Protein AF-A0A5A7RG58-F1 (afdb_monomer_lite)

Organism: Striga asiatica (NCBI:txid4170)

Structure (mmCIF, N/CA/C/O backbone):
data_AF-A0A5A7RG58-F1
#
_entry.id   AF-A0A5A7RG58-F1
#
loop_
_atom_site.group_PDB
_atom_site.id
_atom_site.type_symbol
_atom_site.label_atom_id
_atom_site.label_alt_id
_atom_site.label_comp_id
_atom_site.label_asym_id
_atom_site.label_entity_id
_atom_site.label_seq_id
_atom_site.pdbx_PDB_ins_code
_atom_site.Cartn_x
_atom_site.Cartn_y
_atom_site.Cartn_z
_atom_site.occupancy
_atom_site.B_iso_or_equiv
_atom_site.auth_seq_id
_atom_site.auth_comp_id
_atom_site.auth_asym_id
_atom_site.auth_atom_id
_atom_site.pdbx_PDB_model_num
ATOM 1 N N . MET A 1 1 ? 1.324 -16.793 17.833 1.00 31.88 1 MET A N 1
ATOM 2 C CA . MET A 1 1 ? 1.902 -16.100 19.001 1.00 31.88 1 MET A CA 1
ATOM 3 C C . MET A 1 1 ? 3.428 -16.139 18.890 1.00 31.88 1 MET A C 1
ATOM 5 O O . MET A 1 1 ? 4.011 -17.170 19.200 1.00 31.88 1 MET A O 1
ATOM 9 N N . PHE A 1 2 ? 4.088 -15.061 18.445 1.00 34.44 2 PHE A N 1
ATOM 10 C CA . PHE A 1 2 ? 5.559 -15.001 18.439 1.00 34.44 2 PHE A CA 1
ATOM 11 C C . PHE A 1 2 ? 6.091 -14.540 19.798 1.00 34.44 2 PHE A C 1
ATOM 13 O O . PHE A 1 2 ? 5.665 -13.511 20.329 1.00 34.44 2 PHE A O 1
ATOM 20 N N . LYS A 1 3 ? 7.060 -15.286 20.333 1.00 29.23 3 LYS A N 1
ATOM 21 C CA . LYS A 1 3 ? 7.835 -14.925 21.523 1.00 29.23 3 LYS A CA 1
ATOM 22 C C . LYS A 1 3 ? 9.171 -14.351 21.047 1.00 29.23 3 LYS A C 1
ATOM 24 O O . LYS A 1 3 ? 9.942 -15.054 20.402 1.00 29.23 3 LYS A O 1
ATOM 29 N N . ILE A 1 4 ? 9.425 -13.068 21.297 1.00 36.00 4 ILE A N 1
ATOM 30 C CA . ILE A 1 4 ? 10.729 -12.448 21.001 1.00 36.00 4 ILE A CA 1
ATOM 31 C C . ILE A 1 4 ? 11.672 -12.726 22.184 1.00 36.00 4 ILE A C 1
ATOM 33 O O . ILE A 1 4 ? 11.198 -12.834 23.318 1.00 36.00 4 ILE A O 1
ATOM 37 N N . ARG A 1 5 ? 12.987 -12.830 21.913 1.00 34.09 5 ARG A N 1
ATOM 38 C CA . ARG A 1 5 ? 14.109 -13.179 22.822 1.00 34.09 5 ARG A CA 1
ATOM 39 C C . ARG A 1 5 ? 14.188 -12.422 24.169 1.00 34.09 5 ARG A C 1
ATOM 41 O O . ARG A 1 5 ? 15.041 -12.749 24.979 1.00 34.09 5 ARG A O 1
ATOM 48 N N . GLU A 1 6 ? 13.274 -11.500 24.469 1.00 33.31 6 GLU A N 1
ATOM 49 C CA . GLU A 1 6 ? 13.209 -10.770 25.745 1.00 33.31 6 GLU A CA 1
ATOM 50 C C . GLU A 1 6 ? 11.860 -10.890 26.493 1.00 33.31 6 GLU A C 1
ATOM 52 O O . GLU A 1 6 ? 11.537 -10.063 27.337 1.00 33.31 6 GLU A O 1
ATOM 57 N N . GLY A 1 7 ? 11.034 -11.905 26.211 1.00 31.41 7 GLY A N 1
ATOM 58 C CA . GLY A 1 7 ? 9.823 -12.167 27.012 1.00 31.41 7 GLY A CA 1
ATOM 59 C C . GLY A 1 7 ? 8.598 -11.312 26.661 1.00 31.41 7 GLY A C 1
ATOM 60 O O . GLY A 1 7 ? 7.627 -11.290 27.414 1.00 31.41 7 GLY A O 1
ATOM 61 N N . TYR A 1 8 ? 8.597 -10.657 25.499 1.00 41.84 8 TYR A N 1
ATOM 62 C CA . TYR A 1 8 ? 7.464 -9.863 25.014 1.00 41.84 8 TYR A CA 1
ATOM 63 C C . TYR A 1 8 ? 6.626 -10.641 23.997 1.00 41.84 8 TYR A C 1
ATOM 65 O O . TYR A 1 8 ? 7.161 -11.327 23.122 1.00 41.84 8 TYR A O 1
ATOM 73 N N . ILE A 1 9 ? 5.304 -10.509 24.118 1.00 37.47 9 ILE A N 1
ATOM 74 C CA . ILE A 1 9 ? 4.314 -11.151 23.252 1.00 37.47 9 ILE A CA 1
ATOM 75 C C . ILE A 1 9 ? 3.785 -10.098 22.278 1.00 37.47 9 ILE A C 1
ATOM 77 O O . ILE A 1 9 ? 3.252 -9.072 22.700 1.00 37.47 9 ILE A O 1
ATOM 81 N N . VAL A 1 10 ? 3.924 -10.363 20.979 1.00 42.25 10 VAL A N 1
ATOM 82 C CA . VAL A 1 10 ? 3.237 -9.602 19.928 1.00 42.25 10 VAL A CA 1
ATOM 83 C C . VAL A 1 10 ? 2.145 -10.490 19.352 1.00 42.25 10 VAL A C 1
ATOM 85 O O . VAL A 1 10 ? 2.417 -11.616 18.924 1.00 42.25 10 VAL A O 1
ATOM 88 N N . VAL A 1 11 ? 0.908 -9.997 19.363 1.00 42.50 11 VAL A N 1
ATOM 89 C CA . VAL A 1 11 ? -0.252 -10.724 18.831 1.00 42.50 11 VAL A CA 1
ATOM 90 C C . VAL A 1 11 ? -0.807 -9.957 17.642 1.00 42.50 11 VAL A C 1
ATOM 92 O O . VAL A 1 11 ? -1.135 -8.777 17.755 1.00 42.50 11 VAL A O 1
ATOM 95 N N . PHE A 1 12 ? -0.914 -10.641 16.507 1.00 47.03 12 PHE A N 1
ATOM 96 C CA . PHE A 1 12 ? -1.580 -10.137 15.312 1.00 47.03 12 PHE A CA 1
ATOM 97 C C . PHE A 1 12 ? -2.863 -10.932 15.087 1.00 47.03 12 PHE A C 1
ATOM 99 O O . PHE A 1 12 ? -2.866 -12.158 15.192 1.00 47.03 12 PHE A O 1
ATOM 106 N N . HIS A 1 13 ? -3.954 -10.240 14.765 1.00 44.84 13 HIS A N 1
ATOM 107 C CA . HIS A 1 13 ? -5.219 -10.892 14.433 1.00 44.84 13 HIS A CA 1
ATOM 108 C C . HIS A 1 13 ? -5.276 -11.193 12.933 1.00 44.84 13 HIS A C 1
ATOM 110 O O . HIS A 1 13 ? -5.139 -10.293 12.104 1.00 44.84 13 HIS A O 1
ATOM 116 N N . LYS A 1 14 ? -5.476 -12.467 12.575 1.00 38.41 14 LYS A N 1
ATOM 117 C CA . LYS A 1 14 ? -5.470 -12.930 11.181 1.00 38.41 14 LYS A CA 1
ATOM 118 C C . LYS A 1 14 ? -6.796 -12.561 10.481 1.00 38.41 14 LYS A C 1
ATOM 120 O O . LYS A 1 14 ? -7.851 -12.959 10.972 1.00 38.41 14 LYS A O 1
ATOM 125 N N . PRO A 1 15 ? -6.785 -11.830 9.351 1.00 39.78 15 PRO A N 1
ATOM 126 C CA . PRO A 1 15 ? -8.008 -11.471 8.623 1.00 39.78 15 PRO A CA 1
ATOM 127 C C . PRO A 1 15 ? -8.509 -12.595 7.690 1.00 39.78 15 PRO A C 1
ATOM 129 O O . PRO A 1 15 ? -7.729 -13.437 7.249 1.00 39.78 15 PRO A O 1
ATOM 132 N N . GLN A 1 16 ? -9.807 -12.568 7.344 1.00 36.53 16 GLN A N 1
ATOM 133 C CA . GLN A 1 16 ? -10.507 -13.590 6.537 1.00 36.53 16 GLN A CA 1
ATOM 134 C C . GLN A 1 16 ? -10.285 -13.522 5.005 1.00 36.53 16 GLN A C 1
ATOM 136 O O . GLN A 1 16 ? -10.716 -14.431 4.303 1.00 36.53 16 GLN A O 1
ATOM 141 N N . ARG A 1 17 ? -9.642 -12.480 4.452 1.00 39.03 17 ARG A N 1
ATOM 142 C CA . ARG A 1 17 ? -9.500 -12.290 2.987 1.00 39.03 17 ARG A CA 1
ATOM 143 C C . ARG A 1 17 ? -8.075 -12.518 2.466 1.00 39.03 17 ARG A C 1
ATOM 145 O O . ARG A 1 17 ? -7.095 -12.147 3.112 1.00 39.03 17 ARG A O 1
ATOM 152 N N . SER A 1 18 ? -7.984 -13.074 1.258 1.00 49.22 18 SER A N 1
ATOM 153 C CA . SER A 1 18 ? -6.766 -13.447 0.525 1.00 49.22 18 SER A CA 1
ATOM 154 C C . SER A 1 18 ? -6.217 -12.315 -0.361 1.00 49.22 18 SER A C 1
ATOM 156 O O . SER A 1 18 ? -6.052 -12.500 -1.555 1.00 49.22 18 SER A O 1
ATOM 158 N N . LEU A 1 19 ? -5.958 -11.130 0.198 1.00 55.22 19 LEU A N 1
ATOM 159 C CA . LEU A 1 19 ? -5.285 -10.032 -0.526 1.00 55.22 19 LEU A CA 1
ATOM 160 C C . LEU A 1 19 ? -3.817 -9.935 -0.090 1.00 55.22 19 LEU A C 1
ATOM 162 O O . LEU A 1 19 ? -3.526 -10.202 1.076 1.00 55.22 19 LEU A O 1
ATOM 166 N N . MET A 1 20 ? -2.894 -9.543 -0.974 1.00 67.88 20 MET A N 1
ATOM 167 C CA . MET A 1 20 ? -1.472 -9.404 -0.608 1.00 67.88 20 MET A CA 1
ATOM 168 C C . MET A 1 20 ? -1.198 -8.251 0.363 1.00 67.88 20 MET A C 1
ATOM 170 O O . MET A 1 20 ? -0.465 -8.420 1.334 1.00 67.88 20 MET A O 1
ATOM 174 N N . LEU A 1 21 ? -1.803 -7.082 0.139 1.00 69.12 21 LEU A N 1
ATOM 175 C CA . LEU A 1 21 ? -1.694 -5.931 1.039 1.00 69.12 21 LEU A CA 1
ATOM 176 C C . LEU A 1 21 ? -2.844 -5.935 2.046 1.00 69.12 21 LEU A C 1
ATOM 178 O O . LEU A 1 21 ? -4.013 -5.900 1.659 1.00 69.12 21 LEU A O 1
ATOM 182 N N . ARG A 1 22 ? -2.519 -5.949 3.342 1.00 68.19 22 ARG A N 1
ATOM 183 C CA . ARG A 1 22 ? -3.510 -6.077 4.420 1.00 68.19 22 ARG A CA 1
ATOM 184 C C . ARG A 1 22 ? -3.309 -5.028 5.493 1.00 68.19 22 ARG A C 1
ATOM 186 O O . ARG A 1 22 ? -2.187 -4.815 5.948 1.00 68.19 22 ARG A O 1
ATOM 193 N N . ASP A 1 23 ? -4.409 -4.447 5.951 1.00 75.44 23 ASP A N 1
ATOM 194 C CA . ASP A 1 23 ? -4.425 -3.723 7.217 1.00 75.44 23 ASP A CA 1
ATOM 195 C C . ASP A 1 23 ? -4.682 -4.719 8.345 1.00 75.44 23 ASP A C 1
ATOM 197 O O . ASP A 1 23 ? -5.683 -5.437 8.342 1.00 75.44 23 ASP A O 1
ATOM 201 N N . VAL A 1 24 ? -3.764 -4.771 9.302 1.00 72.56 24 VAL A N 1
ATOM 202 C CA . VAL A 1 24 ? -3.797 -5.701 10.429 1.00 72.56 24 VAL A CA 1
ATOM 203 C C . VAL A 1 24 ? -3.755 -4.902 11.721 1.00 72.56 24 VAL A C 1
ATOM 205 O O . VAL A 1 24 ? -3.121 -3.850 11.799 1.00 72.56 24 VAL A O 1
ATOM 208 N N . VAL A 1 25 ? -4.462 -5.389 12.737 1.00 77.31 25 VAL A N 1
ATOM 209 C CA . VAL A 1 25 ? -4.374 -4.847 14.092 1.00 77.31 25 VAL A CA 1
ATOM 210 C C . VAL A 1 25 ? -3.389 -5.696 14.885 1.00 77.31 25 VAL A C 1
ATOM 212 O O . VAL A 1 25 ? -3.551 -6.916 14.992 1.00 77.31 25 VAL A O 1
ATOM 215 N N . GLY A 1 26 ? -2.355 -5.037 15.396 1.00 74.81 26 GLY A N 1
ATOM 216 C CA . GLY A 1 26 ? -1.323 -5.623 16.235 1.00 74.81 26 GLY A CA 1
ATOM 217 C C . GLY A 1 26 ? -1.376 -5.062 17.650 1.00 74.81 26 GLY A C 1
ATOM 218 O O . GLY A 1 26 ? -1.683 -3.885 17.858 1.00 74.81 26 GLY A O 1
ATOM 219 N N . THR A 1 27 ? -1.031 -5.909 18.613 1.00 76.69 27 THR A N 1
ATOM 220 C CA . THR A 1 27 ? -0.864 -5.523 20.016 1.00 76.69 27 THR A CA 1
ATOM 221 C C . THR A 1 27 ? 0.569 -5.810 20.441 1.00 76.69 27 THR A C 1
ATOM 223 O O . THR A 1 27 ? 1.065 -6.921 20.239 1.00 76.69 27 THR A O 1
ATOM 226 N N . VAL A 1 28 ? 1.242 -4.818 21.029 1.00 76.94 28 VAL A N 1
ATOM 227 C CA . VAL A 1 28 ? 2.631 -4.936 21.497 1.00 76.94 28 VAL A CA 1
ATOM 228 C C . VAL A 1 28 ? 2.825 -4.247 22.844 1.00 76.94 28 VAL A C 1
ATOM 230 O O . VAL A 1 28 ? 2.291 -3.168 23.088 1.00 76.94 28 VAL A O 1
ATOM 233 N N . GLY A 1 29 ? 3.613 -4.859 23.728 1.00 76.19 29 GLY A N 1
ATOM 234 C CA . GLY A 1 29 ? 4.123 -4.184 24.921 1.00 76.19 29 GLY A CA 1
ATOM 235 C C . GLY A 1 29 ? 5.295 -3.275 24.552 1.00 76.19 29 GLY A C 1
ATOM 236 O O . GLY A 1 29 ? 6.249 -3.736 23.936 1.00 76.19 29 GLY A O 1
ATOM 237 N N . VAL A 1 30 ? 5.254 -2.001 24.922 1.00 78.06 30 VAL A N 1
ATOM 238 C CA . VAL A 1 30 ? 6.309 -1.002 24.700 1.00 78.06 30 VAL A CA 1
ATOM 239 C C . VAL A 1 30 ? 6.914 -0.632 26.048 1.00 78.06 30 VAL A C 1
ATOM 241 O O . VAL A 1 30 ? 6.197 -0.200 26.948 1.00 78.06 30 VAL A O 1
ATOM 244 N N . LEU A 1 31 ? 8.225 -0.809 26.196 1.00 76.25 31 LEU A N 1
ATOM 245 C CA . LEU A 1 31 ? 8.951 -0.403 27.400 1.00 76.25 31 LEU A CA 1
ATOM 246 C C . LEU A 1 31 ? 9.358 1.052 27.258 1.00 76.25 31 LEU A C 1
ATOM 248 O O . LEU A 1 31 ? 10.001 1.416 26.278 1.00 76.25 31 LEU A O 1
ATOM 252 N N . VAL A 1 32 ? 9.033 1.864 28.254 1.00 78.38 32 VAL A N 1
ATOM 253 C CA . VAL A 1 32 ? 9.456 3.261 28.301 1.00 78.38 32 VAL A CA 1
ATOM 254 C C . VAL A 1 32 ? 10.208 3.505 29.610 1.00 78.38 32 VAL A C 1
ATOM 256 O O . VAL A 1 32 ? 9.653 3.269 30.689 1.00 78.38 32 VAL A O 1
ATOM 259 N N . PRO A 1 33 ? 11.471 3.964 29.561 1.00 80.12 33 PRO A N 1
ATOM 260 C CA . PRO A 1 33 ? 12.210 4.365 30.752 1.00 80.12 33 PRO A CA 1
ATOM 261 C C . PRO A 1 33 ? 11.526 5.525 31.482 1.00 80.12 33 PRO A C 1
ATOM 263 O O . PRO A 1 33 ? 11.137 6.519 30.871 1.00 80.12 33 PRO A O 1
ATOM 266 N N . VAL A 1 34 ? 11.467 5.465 32.816 1.00 75.12 34 VAL A N 1
ATOM 267 C CA . VAL A 1 34 ? 10.853 6.531 33.642 1.00 75.12 34 VAL A CA 1
ATOM 268 C C . VAL A 1 34 ? 11.546 7.889 33.437 1.00 75.12 34 VAL A C 1
ATOM 270 O O . VAL A 1 34 ? 10.912 8.937 33.520 1.00 75.12 34 VAL A O 1
ATOM 273 N N . LYS A 1 35 ? 12.843 7.877 33.098 1.00 75.94 35 LYS A N 1
ATOM 274 C CA . LYS A 1 35 ? 13.637 9.080 32.788 1.00 75.94 35 LYS A CA 1
ATOM 275 C C . LYS A 1 35 ? 13.117 9.853 31.569 1.00 75.94 35 LYS A C 1
ATOM 277 O O . LYS A 1 35 ? 13.265 11.072 31.532 1.00 75.94 35 LYS A O 1
ATOM 282 N N . ASP A 1 36 ? 12.526 9.164 30.595 1.00 70.62 36 ASP A N 1
ATOM 283 C CA . ASP A 1 36 ? 12.044 9.782 29.354 1.00 70.62 36 ASP A CA 1
ATOM 284 C C . ASP A 1 36 ? 10.697 10.478 29.569 1.00 70.62 36 ASP A C 1
ATOM 286 O O . ASP A 1 36 ? 10.404 11.479 28.913 1.00 70.62 36 ASP A O 1
ATOM 290 N N . LEU A 1 37 ? 9.913 9.973 30.529 1.00 68.50 37 LEU A N 1
ATOM 291 C CA . LEU A 1 37 ? 8.617 10.515 30.933 1.00 68.50 37 LEU A CA 1
ATOM 292 C C . LEU A 1 37 ? 8.747 11.789 31.778 1.00 68.50 37 LEU A C 1
ATOM 294 O O . LEU A 1 37 ? 7.855 12.630 31.734 1.00 68.50 37 LEU A O 1
ATOM 298 N N . SER A 1 38 ? 9.841 11.954 32.533 1.00 62.00 38 SER A N 1
ATOM 299 C CA . SER A 1 38 ? 10.031 13.107 33.428 1.00 62.00 38 SER A CA 1
ATOM 300 C C . SER A 1 38 ? 10.727 14.309 32.783 1.00 62.00 38 SER A C 1
ATOM 302 O O . SER A 1 38 ? 10.618 15.418 33.299 1.00 62.00 38 SER A O 1
ATOM 304 N N . LYS A 1 39 ? 11.452 14.117 31.672 1.00 56.00 39 LYS A N 1
ATOM 305 C CA . LYS A 1 39 ? 12.340 15.144 31.097 1.00 56.00 39 LYS A CA 1
ATOM 306 C C . LYS A 1 39 ? 11.764 15.954 29.931 1.00 56.00 39 LYS A C 1
ATOM 308 O O . LYS A 1 39 ? 12.366 16.955 29.555 1.00 56.00 39 LYS A O 1
ATOM 313 N N . ASN A 1 40 ? 10.638 15.557 29.337 1.00 53.31 40 ASN A N 1
ATOM 314 C CA . ASN A 1 40 ? 10.197 16.111 28.052 1.00 53.31 40 ASN A CA 1
ATOM 315 C C . ASN A 1 40 ? 8.909 16.945 28.146 1.00 53.31 40 ASN A C 1
ATOM 317 O O . ASN A 1 40 ? 7.905 16.480 28.666 1.00 53.31 40 ASN A O 1
ATOM 321 N N . ARG A 1 41 ? 8.888 18.124 27.498 1.00 53.75 41 ARG A N 1
ATOM 322 C CA . ARG A 1 41 ? 7.663 18.912 27.204 1.00 53.75 41 ARG A CA 1
ATOM 323 C C . ARG A 1 41 ? 6.719 18.235 26.182 1.00 53.75 41 ARG A C 1
ATOM 325 O O . ARG A 1 41 ? 5.749 18.846 25.746 1.00 53.75 41 ARG A O 1
ATOM 332 N N . ARG A 1 42 ? 7.018 17.007 25.737 1.00 58.47 42 ARG A N 1
ATOM 333 C CA . ARG A 1 42 ? 6.216 16.251 24.754 1.00 58.47 42 ARG A CA 1
ATOM 334 C C . ARG A 1 42 ? 5.122 15.455 25.462 1.00 58.47 42 ARG A C 1
ATOM 336 O O . ARG A 1 42 ? 5.311 15.009 26.588 1.00 58.47 42 ARG A O 1
ATOM 343 N N . SER A 1 43 ? 3.997 15.232 24.784 1.00 72.19 43 SER A N 1
ATOM 344 C CA . SER A 1 43 ? 2.932 14.381 25.318 1.00 72.19 43 SER A CA 1
ATOM 345 C C . SER A 1 43 ? 3.427 12.942 25.518 1.00 72.19 43 SER A C 1
ATOM 347 O O . SER A 1 43 ? 4.194 12.411 24.711 1.00 72.19 43 SER A O 1
ATOM 349 N N . VAL A 1 44 ? 2.955 12.286 26.581 1.00 70.19 44 VAL A N 1
ATOM 350 C CA . VAL A 1 44 ? 3.293 10.888 26.916 1.00 70.19 44 VAL A CA 1
ATOM 351 C C . VAL A 1 44 ? 3.020 9.944 25.735 1.00 70.19 44 VAL A C 1
ATOM 353 O O . VAL A 1 44 ? 3.818 9.055 25.446 1.00 70.19 44 VAL A O 1
ATOM 356 N N . ALA A 1 45 ? 1.946 10.196 24.980 1.00 71.56 45 ALA A N 1
ATOM 357 C CA . ALA A 1 45 ? 1.602 9.442 23.777 1.00 71.56 45 ALA A CA 1
ATOM 358 C C . ALA A 1 45 ? 2.663 9.545 22.665 1.00 71.56 45 ALA A C 1
ATOM 360 O O . ALA A 1 45 ? 2.940 8.550 22.000 1.00 71.56 45 ALA A O 1
ATOM 361 N N . SER A 1 46 ? 3.294 10.712 22.479 1.00 76.00 46 SER A N 1
ATOM 362 C CA . SER A 1 46 ? 4.364 10.892 21.489 1.00 76.00 46 SER A CA 1
ATOM 363 C C . SER A 1 46 ? 5.610 10.085 21.855 1.00 76.00 46 SER A C 1
ATOM 365 O O . SER A 1 46 ? 6.207 9.465 20.983 1.00 76.00 46 SER A O 1
ATOM 367 N N . ILE A 1 47 ? 5.965 10.029 23.142 1.00 74.00 47 ILE A N 1
ATOM 368 C CA . ILE A 1 47 ? 7.112 9.248 23.632 1.00 74.00 47 ILE A CA 1
ATOM 369 C C . ILE A 1 47 ? 6.868 7.752 23.410 1.00 74.00 47 ILE A C 1
ATOM 371 O O . ILE A 1 47 ? 7.734 7.054 22.882 1.00 74.00 47 ILE A O 1
ATOM 375 N N . ILE A 1 48 ? 5.670 7.272 23.754 1.00 74.75 48 ILE A N 1
ATOM 376 C CA . ILE A 1 48 ? 5.270 5.875 23.544 1.00 74.75 48 ILE A CA 1
ATOM 377 C C . ILE A 1 48 ? 5.258 5.533 22.050 1.00 74.75 48 ILE A C 1
ATOM 379 O O . ILE A 1 48 ? 5.739 4.469 21.672 1.00 74.75 48 ILE A O 1
ATOM 383 N N . ALA A 1 49 ? 4.769 6.433 21.192 1.00 76.75 49 ALA A N 1
ATOM 384 C CA . ALA A 1 49 ? 4.777 6.240 19.744 1.00 76.75 49 ALA A CA 1
ATOM 385 C C . ALA A 1 49 ? 6.202 6.156 19.173 1.00 76.75 49 ALA A C 1
ATOM 387 O O . ALA A 1 49 ? 6.467 5.295 18.339 1.00 76.75 49 ALA A O 1
ATOM 388 N N . THR A 1 50 ? 7.141 6.983 19.642 1.00 78.94 50 THR A N 1
ATOM 389 C CA . THR A 1 50 ? 8.546 6.899 19.212 1.00 78.94 50 THR A CA 1
ATOM 390 C C . THR A 1 50 ? 9.172 5.568 19.620 1.00 78.94 50 THR A C 1
ATOM 392 O O . THR A 1 50 ? 9.757 4.890 18.782 1.00 78.94 50 THR A O 1
ATOM 395 N N . HIS A 1 51 ? 9.000 5.148 20.879 1.00 76.25 51 HIS A N 1
ATOM 396 C CA . HIS A 1 51 ? 9.498 3.851 21.356 1.00 76.25 51 HIS A CA 1
ATOM 397 C C . HIS A 1 51 ? 8.844 2.671 20.620 1.00 76.25 51 HIS A C 1
ATOM 399 O O . HIS A 1 51 ? 9.520 1.698 20.291 1.00 76.25 51 HIS A O 1
ATOM 405 N N . LEU A 1 52 ? 7.553 2.774 20.284 1.00 76.19 52 LEU A N 1
ATOM 406 C CA . LEU A 1 52 ? 6.852 1.809 19.435 1.00 76.19 52 LEU A CA 1
ATOM 407 C C . LEU A 1 52 ? 7.490 1.717 18.043 1.00 76.19 52 LEU A C 1
ATOM 409 O O . LEU A 1 52 ? 7.789 0.616 17.591 1.00 76.19 52 LEU A O 1
ATOM 413 N N . LEU A 1 53 ? 7.695 2.847 17.362 1.00 75.69 53 LEU A N 1
ATOM 414 C CA . LEU A 1 53 ? 8.247 2.875 16.004 1.00 75.69 53 LEU A CA 1
ATOM 415 C C . LEU A 1 53 ? 9.684 2.350 15.962 1.00 75.69 53 LEU A C 1
ATOM 417 O O . LEU A 1 53 ? 9.998 1.543 15.093 1.00 75.69 53 LEU A O 1
ATOM 421 N N . THR A 1 54 ? 10.522 2.728 16.930 1.00 75.94 54 THR A N 1
ATOM 422 C CA . THR A 1 54 ? 11.884 2.187 17.077 1.00 75.94 54 THR A CA 1
ATOM 423 C C . THR A 1 54 ? 11.872 0.677 17.304 1.00 75.94 54 THR A C 1
ATOM 425 O O . THR A 1 54 ? 12.744 -0.036 16.822 1.00 75.94 54 THR A O 1
ATOM 428 N N . ARG A 1 55 ? 10.873 0.157 18.024 1.00 66.12 55 ARG A N 1
ATOM 429 C CA . ARG A 1 55 ? 10.738 -1.286 18.240 1.00 66.12 55 ARG A CA 1
ATOM 430 C C . ARG A 1 55 ? 10.250 -2.008 16.987 1.00 66.12 55 ARG A C 1
ATOM 432 O O . ARG A 1 55 ? 10.733 -3.089 16.671 1.00 66.12 55 ARG A O 1
ATOM 439 N N . LEU A 1 56 ? 9.296 -1.419 16.270 1.00 69.62 56 LEU A N 1
ATOM 440 C CA . LEU A 1 56 ? 8.747 -1.992 15.044 1.00 69.62 56 LEU A CA 1
ATOM 441 C C . LEU A 1 56 ? 9.730 -1.927 13.871 1.00 69.62 56 LEU A C 1
ATOM 443 O O . LEU A 1 56 ? 9.684 -2.814 13.028 1.00 69.62 56 LEU A O 1
ATOM 447 N N . SER A 1 57 ? 10.649 -0.958 13.829 1.00 65.88 57 SER A N 1
ATOM 448 C CA . SER A 1 57 ? 11.690 -0.899 12.792 1.00 65.88 57 SER A CA 1
ATOM 449 C C . SER A 1 57 ? 12.669 -2.076 12.859 1.00 65.88 57 SER A C 1
ATOM 451 O O . SER A 1 57 ? 13.245 -2.456 11.844 1.00 65.88 57 SER A O 1
ATOM 453 N N . GLN A 1 58 ? 12.809 -2.704 14.030 1.00 66.69 58 GLN A N 1
ATOM 454 C CA . GLN A 1 58 ? 13.584 -3.935 14.207 1.00 66.69 58 GLN A CA 1
ATOM 455 C C . GLN A 1 58 ? 12.819 -5.190 13.745 1.00 66.69 58 GLN A C 1
ATOM 457 O O . GLN A 1 58 ? 13.404 -6.265 13.624 1.00 66.69 58 GLN A O 1
ATOM 462 N N . ILE A 1 59 ? 11.511 -5.084 13.479 1.00 63.28 59 ILE A N 1
ATOM 463 C CA . ILE A 1 59 ? 10.645 -6.205 13.098 1.00 63.28 59 ILE A CA 1
ATOM 464 C C . ILE A 1 59 ? 10.326 -6.113 11.602 1.00 63.28 59 ILE A C 1
ATOM 466 O O . ILE A 1 59 ? 9.372 -5.458 11.189 1.00 63.28 59 ILE A O 1
ATOM 470 N N . LYS A 1 60 ? 11.097 -6.835 10.781 1.00 64.88 60 LYS A N 1
ATOM 471 C CA . LYS A 1 60 ? 10.871 -6.914 9.325 1.00 64.88 60 LYS A CA 1
ATOM 472 C C . LYS A 1 60 ? 9.652 -7.776 8.954 1.00 64.88 60 LYS A C 1
ATOM 474 O O . LYS A 1 60 ? 8.910 -7.445 8.030 1.00 64.88 60 LYS A O 1
ATOM 479 N N . VAL A 1 61 ? 9.435 -8.886 9.668 1.00 67.88 61 VAL A N 1
ATOM 480 C CA . VAL A 1 61 ? 8.420 -9.910 9.347 1.00 67.88 61 VAL A CA 1
ATOM 481 C C . VAL A 1 61 ? 7.626 -10.317 10.591 1.00 67.88 61 VAL A C 1
ATOM 483 O O . VAL A 1 61 ? 8.181 -10.472 11.680 1.00 67.88 61 VAL A O 1
ATOM 486 N N . CYS A 1 62 ? 6.323 -10.532 10.406 1.00 69.50 62 CYS A N 1
ATOM 487 C CA . CYS A 1 62 ? 5.363 -11.011 11.400 1.00 69.50 62 CYS A CA 1
ATOM 488 C C . CYS A 1 62 ? 4.527 -12.194 10.860 1.00 69.50 62 CYS A C 1
ATOM 490 O O . CYS A 1 62 ? 4.644 -12.554 9.692 1.00 69.50 62 CYS A O 1
ATOM 492 N N . GLU A 1 63 ? 3.626 -12.773 11.671 1.00 66.25 63 GLU A N 1
ATOM 493 C CA . GLU A 1 63 ? 2.714 -13.866 11.233 1.00 66.25 63 GLU A CA 1
ATOM 494 C C . GLU A 1 63 ? 1.830 -13.478 10.046 1.00 66.25 63 GLU A C 1
ATOM 496 O O . GLU A 1 63 ? 1.313 -14.336 9.333 1.00 66.25 63 GLU A O 1
ATOM 501 N N . CYS A 1 64 ? 1.621 -12.176 9.860 1.00 67.25 64 CYS A N 1
ATOM 502 C CA . CYS A 1 64 ? 0.795 -11.618 8.801 1.00 67.25 64 CYS A CA 1
ATOM 503 C C . CYS A 1 64 ? 1.610 -11.135 7.589 1.00 67.25 64 CYS A C 1
ATOM 505 O O . CYS A 1 64 ? 1.035 -10.518 6.699 1.00 67.25 64 CYS A O 1
ATOM 507 N N . GLY A 1 65 ? 2.915 -11.429 7.531 1.00 73.50 65 GLY A N 1
ATOM 508 C CA . GLY A 1 65 ? 3.808 -11.077 6.425 1.00 73.50 65 GLY A CA 1
ATOM 509 C C . GLY A 1 65 ? 4.815 -9.981 6.776 1.00 73.50 65 GLY A C 1
ATOM 510 O O . GLY A 1 65 ? 5.163 -9.777 7.939 1.00 73.50 65 GLY A O 1
ATOM 511 N N . TYR A 1 66 ? 5.305 -9.275 5.763 1.00 71.81 66 TYR A N 1
ATOM 512 C CA . TYR A 1 66 ? 6.211 -8.139 5.918 1.00 71.81 66 TYR A CA 1
ATOM 513 C C . TYR A 1 66 ? 5.481 -6.949 6.530 1.00 71.81 66 TYR A C 1
ATOM 515 O O . TYR A 1 66 ? 4.410 -6.571 6.055 1.00 71.81 66 TYR A O 1
ATOM 523 N N . LEU A 1 67 ? 6.062 -6.341 7.561 1.00 69.44 67 LEU A N 1
ATOM 524 C CA . LEU A 1 67 ? 5.532 -5.110 8.139 1.00 69.44 67 LEU A CA 1
ATOM 525 C C . LEU A 1 67 ? 5.990 -3.925 7.280 1.00 69.44 67 LEU A C 1
ATOM 527 O O . LEU A 1 67 ? 7.186 -3.688 7.157 1.00 69.44 67 LEU A O 1
ATOM 531 N N . LEU A 1 68 ? 5.050 -3.190 6.681 1.00 72.56 68 LEU A N 1
ATOM 532 C CA . LEU A 1 68 ? 5.375 -2.039 5.832 1.00 72.56 68 LEU A CA 1
ATOM 533 C C . LEU A 1 68 ? 5.382 -0.734 6.627 1.00 72.56 68 LEU A C 1
ATOM 535 O O . LEU A 1 68 ? 6.338 0.033 6.571 1.00 72.56 68 LEU A O 1
ATOM 539 N N . SER A 1 69 ? 4.293 -0.460 7.347 1.00 69.31 69 SER A N 1
ATOM 540 C CA . SER A 1 69 ? 4.137 0.790 8.092 1.00 69.31 69 SER A CA 1
ATOM 541 C C . SER A 1 69 ? 3.069 0.693 9.176 1.00 69.31 69 SER A C 1
ATOM 543 O O . SER A 1 69 ? 2.120 -0.088 9.081 1.00 69.31 69 SER A O 1
ATOM 545 N N . VAL A 1 70 ? 3.200 1.522 10.212 1.00 71.44 70 VAL A N 1
ATOM 546 C CA . VAL A 1 70 ? 2.121 1.774 11.176 1.00 71.44 70 VAL A CA 1
ATOM 547 C C . VAL A 1 70 ? 1.215 2.847 10.593 1.00 71.44 70 VAL A C 1
ATOM 549 O O . VAL A 1 70 ? 1.670 3.948 10.302 1.00 71.44 70 VAL A O 1
ATOM 552 N N . THR A 1 71 ? -0.066 2.535 10.421 1.00 74.12 71 THR A N 1
ATOM 553 C CA . THR A 1 71 ? -1.039 3.460 9.827 1.00 74.12 71 THR A CA 1
ATOM 554 C C . THR A 1 71 ? -1.774 4.262 10.887 1.00 74.12 71 THR A C 1
ATOM 556 O O . THR A 1 71 ? -2.082 5.432 10.673 1.00 74.12 71 THR A O 1
ATOM 559 N N . LYS A 1 72 ? -2.072 3.652 12.041 1.00 77.00 72 LYS A N 1
ATOM 560 C CA . LYS A 1 72 ? -2.809 4.324 13.113 1.00 77.00 72 LYS A CA 1
ATOM 561 C C . LYS A 1 72 ? -2.505 3.733 14.484 1.00 77.00 72 LYS A C 1
ATOM 563 O O . LYS A 1 72 ? -2.518 2.520 14.652 1.00 77.00 72 LYS A O 1
ATOM 568 N N . LEU A 1 73 ? -2.334 4.595 15.481 1.00 78.75 73 LEU A N 1
ATOM 569 C CA . LEU A 1 73 ? -2.351 4.201 16.889 1.00 78.75 73 LEU A CA 1
ATOM 570 C C . LEU A 1 73 ? -3.807 4.106 17.365 1.00 78.75 73 LEU A C 1
ATOM 572 O O . LEU A 1 73 ? -4.574 5.047 17.156 1.00 78.75 73 LEU A O 1
ATOM 576 N N . LEU A 1 74 ? -4.207 2.975 17.948 1.00 82.12 74 LEU A N 1
ATOM 577 C CA . LEU A 1 74 ? -5.592 2.742 18.368 1.00 82.12 74 LEU A CA 1
ATOM 578 C C . LEU A 1 74 ? -5.766 3.004 19.858 1.00 82.12 74 LEU A C 1
ATOM 580 O O . LEU A 1 74 ? -6.590 3.832 20.235 1.00 82.12 74 LEU A O 1
ATOM 584 N N . ASN A 1 75 ? -4.984 2.318 20.690 1.00 81.12 75 ASN A N 1
ATOM 585 C CA . ASN A 1 75 ? -5.122 2.400 22.136 1.00 81.12 75 ASN A CA 1
ATOM 586 C C . ASN A 1 75 ? -3.766 2.280 22.837 1.00 81.12 75 ASN A C 1
ATOM 588 O O . ASN A 1 75 ? -2.877 1.561 22.382 1.00 81.12 75 ASN A O 1
ATOM 592 N N . ILE A 1 76 ? -3.626 2.970 23.966 1.00 84.00 76 ILE A N 1
ATOM 593 C CA . ILE A 1 76 ? -2.466 2.899 24.852 1.00 84.00 76 ILE A CA 1
ATOM 594 C C . ILE A 1 76 ? -2.993 2.609 26.258 1.00 84.00 76 ILE A C 1
ATOM 596 O O . ILE A 1 76 ? -3.769 3.383 26.816 1.00 84.00 76 ILE A O 1
ATOM 600 N N . SER A 1 77 ? -2.567 1.495 26.846 1.00 81.12 77 SER A N 1
ATOM 601 C CA . SER A 1 77 ? -2.904 1.154 28.235 1.00 81.12 77 SER A CA 1
ATOM 602 C C . SER A 1 77 ? -2.323 2.160 29.242 1.00 81.12 77 SER A C 1
ATOM 604 O O . SER A 1 77 ? -1.411 2.920 28.929 1.00 81.12 77 SER A O 1
ATOM 606 N N . ARG A 1 78 ? -2.791 2.129 30.496 1.00 75.38 78 ARG A N 1
ATOM 607 C CA . ARG A 1 78 ? -2.317 3.037 31.564 1.00 75.38 78 ARG A CA 1
ATOM 608 C C . ARG A 1 78 ? -0.855 2.825 32.001 1.00 75.38 78 ARG A C 1
ATOM 610 O O . ARG A 1 78 ? -0.364 3.599 32.812 1.00 75.38 78 ARG A O 1
ATOM 617 N N . GLY A 1 79 ? -0.160 1.833 31.441 1.00 71.44 79 GLY A N 1
ATOM 618 C CA . GLY A 1 79 ? 1.205 1.478 31.817 1.00 71.44 79 GLY A CA 1
ATOM 619 C C . GLY A 1 79 ? 1.236 0.625 33.085 1.00 71.44 79 GLY A C 1
ATOM 620 O O . GLY A 1 79 ? 0.631 0.970 34.096 1.00 71.44 79 GLY A O 1
ATOM 621 N N . GLN A 1 80 ? 1.924 -0.511 33.036 1.00 73.38 80 GLN A N 1
ATOM 622 C CA . GLN A 1 80 ? 2.156 -1.372 34.194 1.00 73.38 80 GLN A CA 1
ATOM 623 C C . GLN A 1 80 ? 3.613 -1.239 34.634 1.00 73.38 80 GLN A C 1
ATOM 625 O O . GLN A 1 80 ? 4.538 -1.355 33.825 1.00 73.38 80 GLN A O 1
ATOM 630 N N . ILE A 1 81 ? 3.817 -0.971 35.923 1.00 70.56 81 ILE A N 1
ATOM 631 C CA . ILE A 1 81 ? 5.148 -0.880 36.521 1.00 70.56 81 ILE A CA 1
ATOM 632 C C . ILE A 1 81 ? 5.574 -2.298 36.890 1.00 70.56 81 ILE A C 1
ATOM 634 O O . ILE A 1 81 ? 4.929 -2.950 37.709 1.00 70.56 81 ILE A O 1
ATOM 638 N N . SER A 1 82 ? 6.660 -2.781 36.289 1.00 60.00 82 SER A N 1
ATOM 639 C CA . SER A 1 82 ? 7.253 -4.055 36.700 1.00 60.00 82 SER A CA 1
ATOM 640 C C . SER A 1 82 ? 8.116 -3.819 37.941 1.00 60.00 82 SER A C 1
ATOM 642 O O . SER A 1 82 ? 9.041 -3.001 37.903 1.00 60.00 82 SER A O 1
ATOM 644 N N . PHE A 1 83 ? 7.796 -4.504 39.045 1.00 45.84 83 PHE A N 1
ATOM 645 C CA . PHE A 1 83 ? 8.487 -4.374 40.334 1.00 45.84 83 PHE A CA 1
ATOM 646 C C . PHE A 1 83 ? 10.012 -4.509 40.165 1.00 45.84 83 PHE A C 1
ATOM 648 O O . PHE A 1 83 ? 10.497 -5.491 39.612 1.00 45.84 83 PHE A O 1
ATOM 655 N N . GLY A 1 84 ? 10.766 -3.501 40.622 1.00 57.91 84 GLY A N 1
ATOM 656 C CA . GLY A 1 84 ? 12.237 -3.478 40.580 1.00 57.91 84 GLY A CA 1
ATOM 657 C C . GLY A 1 84 ? 12.872 -2.910 39.300 1.00 57.91 84 GLY A C 1
ATOM 658 O O . GLY A 1 84 ? 14.080 -2.685 39.276 1.00 57.91 84 GLY A O 1
ATOM 659 N N . SER A 1 85 ? 12.093 -2.610 38.256 1.00 59.84 85 SER A N 1
ATOM 660 C CA . SER A 1 85 ? 12.608 -2.039 37.001 1.00 59.84 85 SER A CA 1
ATOM 661 C C . SER A 1 85 ? 12.354 -0.525 36.901 1.00 59.84 85 SER A C 1
ATOM 663 O O . SER A 1 85 ? 11.289 -0.031 37.260 1.00 59.84 85 SER A O 1
ATOM 665 N N . LYS A 1 86 ? 13.318 0.248 36.373 1.00 73.12 86 LYS A N 1
ATOM 666 C CA . LYS A 1 86 ? 13.166 1.697 36.080 1.00 73.12 86 LYS A CA 1
ATOM 667 C C . LYS A 1 86 ? 12.369 1.959 34.785 1.00 73.12 86 LYS A C 1
ATOM 669 O O . LYS A 1 86 ? 12.594 2.968 34.108 1.00 73.12 86 LYS A O 1
ATOM 674 N N . GLN A 1 87 ? 11.496 1.033 34.400 1.00 75.50 87 GLN A N 1
ATOM 675 C CA . GLN A 1 87 ? 10.797 1.009 33.118 1.00 75.50 87 GLN A CA 1
ATOM 676 C C . GLN A 1 87 ? 9.304 0.744 33.336 1.00 75.50 87 GLN A C 1
ATOM 678 O O . GLN A 1 87 ? 8.913 0.005 34.238 1.00 75.50 87 GLN A O 1
ATOM 683 N N . ILE A 1 88 ? 8.471 1.362 32.503 1.00 76.25 88 ILE A N 1
ATOM 684 C CA . ILE A 1 88 ? 7.018 1.176 32.492 1.00 76.25 88 ILE A CA 1
ATOM 685 C C . ILE A 1 88 ? 6.645 0.456 31.199 1.00 76.25 88 ILE A C 1
ATOM 687 O O . ILE A 1 88 ? 7.113 0.838 30.126 1.00 76.25 88 ILE A O 1
ATOM 691 N N . ILE A 1 89 ? 5.806 -0.577 31.293 1.00 78.75 89 ILE A N 1
ATOM 692 C CA . ILE A 1 89 ? 5.323 -1.332 30.134 1.00 78.75 89 ILE A CA 1
ATOM 693 C C . ILE A 1 89 ? 3.954 -0.802 29.729 1.00 78.75 89 ILE A C 1
ATOM 695 O O . ILE A 1 89 ? 2.977 -0.959 30.457 1.00 78.75 89 ILE A O 1
ATOM 699 N N . PHE A 1 90 ? 3.864 -0.225 28.538 1.00 79.81 90 PHE A N 1
ATOM 700 C CA . PHE A 1 90 ? 2.607 0.167 27.918 1.00 79.81 90 PHE A CA 1
ATOM 701 C C . PHE A 1 90 ? 2.188 -0.897 26.911 1.00 79.81 90 PHE A C 1
ATOM 703 O O . PHE A 1 90 ? 2.855 -1.100 25.905 1.00 79.81 90 PHE A O 1
ATOM 710 N N . THR A 1 91 ? 1.065 -1.567 27.143 1.00 78.12 91 THR A N 1
ATOM 711 C CA . THR A 1 91 ? 0.400 -2.326 26.075 1.00 78.12 91 THR A CA 1
ATOM 712 C C . THR A 1 91 ? -0.208 -1.336 25.089 1.00 78.12 91 THR A C 1
ATOM 714 O O . THR A 1 91 ? -0.979 -0.463 25.499 1.00 78.12 91 THR A O 1
ATOM 717 N N . VAL A 1 92 ? 0.171 -1.450 23.820 1.00 80.88 92 VAL A N 1
ATOM 718 C CA . VAL A 1 92 ? -0.235 -0.556 22.739 1.00 80.88 92 VAL A CA 1
ATOM 719 C C . VAL A 1 92 ? -0.895 -1.364 21.632 1.00 80.88 92 VAL A C 1
ATOM 721 O O . VAL A 1 92 ? -0.324 -2.333 21.130 1.00 80.88 92 VAL A O 1
ATOM 724 N N . GLU A 1 93 ? -2.087 -0.935 21.238 1.00 79.75 93 GLU A N 1
ATOM 725 C CA . GLU A 1 93 ? -2.800 -1.445 20.073 1.00 79.75 93 GLU A CA 1
ATOM 726 C C . GLU A 1 93 ? -2.643 -0.474 18.912 1.00 79.75 93 GLU A C 1
ATOM 728 O O . GLU A 1 93 ? -2.836 0.739 19.048 1.00 79.75 93 GLU A O 1
ATOM 733 N N . PHE A 1 94 ? -2.306 -1.009 17.748 1.00 78.56 94 PHE A N 1
ATOM 734 C CA . PHE A 1 94 ? -2.065 -0.219 16.554 1.00 78.56 94 PHE A CA 1
ATOM 735 C C . PHE A 1 94 ? -2.540 -0.960 15.309 1.00 78.56 94 PHE A C 1
ATOM 737 O O . PHE A 1 94 ? -2.605 -2.187 15.262 1.00 78.56 94 PHE A O 1
ATOM 744 N N . ARG A 1 95 ? -2.878 -0.191 14.280 1.00 77.19 95 ARG A N 1
ATOM 745 C CA . ARG A 1 95 ? -3.131 -0.682 12.933 1.00 77.19 95 ARG A CA 1
ATOM 746 C C . ARG A 1 95 ? -1.866 -0.499 12.106 1.00 77.19 95 ARG A C 1
ATOM 748 O O . ARG A 1 95 ? -1.254 0.571 12.128 1.00 77.19 95 ARG A O 1
ATOM 755 N N . CYS A 1 96 ? -1.486 -1.531 11.373 1.00 69.56 96 CYS A N 1
ATOM 756 C CA . CYS A 1 96 ? -0.352 -1.509 10.465 1.00 69.56 96 CYS A CA 1
ATOM 757 C C . CYS A 1 96 ? -0.719 -2.090 9.102 1.00 69.56 96 CYS A C 1
ATOM 759 O O . CYS A 1 96 ? -1.634 -2.905 8.979 1.00 69.56 96 CYS A O 1
ATOM 761 N N . ARG A 1 97 ? 0.013 -1.653 8.077 1.00 75.69 97 ARG A N 1
ATOM 762 C CA . ARG A 1 97 ? -0.030 -2.233 6.740 1.00 75.69 97 ARG A CA 1
ATOM 763 C C . ARG A 1 97 ? 0.996 -3.355 6.667 1.00 75.69 97 ARG A C 1
ATOM 765 O O . ARG A 1 97 ? 2.161 -3.165 7.019 1.00 75.69 97 ARG A O 1
ATOM 772 N N . THR A 1 98 ? 0.561 -4.510 6.190 1.00 72.25 98 THR A N 1
ATOM 773 C CA . THR A 1 98 ? 1.399 -5.691 5.980 1.00 72.25 98 THR A CA 1
ATOM 774 C C . THR A 1 98 ? 1.324 -6.150 4.532 1.00 72.25 98 THR A C 1
ATOM 776 O O . THR A 1 98 ? 0.324 -5.913 3.848 1.00 72.25 98 THR A O 1
ATOM 779 N N . PHE A 1 99 ? 2.394 -6.785 4.066 1.00 74.06 99 PHE A N 1
ATOM 780 C CA . PHE A 1 99 ? 2.483 -7.403 2.751 1.00 74.06 99 PHE A CA 1
ATOM 781 C C . PHE A 1 99 ? 2.742 -8.902 2.907 1.00 74.06 99 PHE A C 1
ATOM 783 O O . PHE A 1 99 ? 3.766 -9.312 3.455 1.00 74.06 99 PHE A O 1
ATOM 790 N N . LEU A 1 100 ? 1.814 -9.722 2.426 1.00 79.31 100 LEU A N 1
ATOM 791 C CA . LEU A 1 100 ? 1.904 -11.173 2.471 1.00 79.31 100 LEU A CA 1
ATOM 792 C C . LEU A 1 100 ? 1.902 -11.722 1.040 1.00 79.31 100 LEU A C 1
ATOM 794 O O . LEU A 1 100 ? 0.856 -11.647 0.395 1.00 79.31 100 LEU A O 1
ATOM 798 N N . PRO A 1 101 ? 3.012 -12.295 0.543 1.00 71.19 101 PRO A N 1
ATOM 799 C CA . PRO A 1 101 ? 2.996 -12.969 -0.748 1.00 71.19 101 PRO A CA 1
ATOM 800 C C . PRO A 1 101 ? 2.092 -14.206 -0.672 1.00 71.19 101 PRO A C 1
ATOM 802 O O . PRO A 1 101 ? 2.208 -15.013 0.255 1.00 71.19 101 PRO A O 1
ATOM 805 N N . VAL A 1 102 ? 1.180 -14.346 -1.636 1.00 77.06 102 VAL A N 1
ATOM 806 C CA . VAL A 1 102 ? 0.224 -15.460 -1.728 1.00 77.06 102 VAL A CA 1
ATOM 807 C C . VAL A 1 102 ? 0.459 -16.207 -3.037 1.00 77.06 102 VAL A C 1
ATOM 809 O O . VAL A 1 102 ? 0.727 -15.596 -4.066 1.00 77.06 102 VAL A O 1
ATOM 812 N N . GLN A 1 103 ? 0.383 -17.537 -2.990 1.00 83.69 103 GLN A N 1
ATOM 813 C CA . GLN A 1 103 ? 0.491 -18.382 -4.177 1.00 83.69 103 GLN A CA 1
ATOM 814 C C . GLN A 1 103 ? -0.608 -18.052 -5.200 1.00 83.69 103 GLN A C 1
ATOM 816 O O . GLN A 1 103 ? -1.764 -17.872 -4.827 1.00 83.69 103 GLN A O 1
ATOM 821 N N . GLY A 1 104 ? -0.240 -18.021 -6.481 1.00 76.94 104 GLY A N 1
ATOM 822 C CA . GLY A 1 104 ? -1.134 -17.742 -7.609 1.00 76.94 104 GLY A CA 1
ATOM 823 C C . GLY A 1 104 ? -1.268 -16.260 -7.958 1.00 76.94 104 GLY A C 1
ATOM 824 O O . GLY A 1 104 ? -1.839 -15.926 -8.990 1.00 76.94 104 GLY A O 1
ATOM 825 N N . GLU A 1 105 ? -0.726 -15.362 -7.140 1.00 77.81 105 GLU A N 1
ATOM 826 C CA . GLU A 1 105 ? -0.761 -13.935 -7.433 1.00 77.81 105 GLU A CA 1
ATOM 827 C C . GLU A 1 105 ? 0.277 -13.527 -8.486 1.00 77.81 105 GLU A C 1
ATOM 829 O O . GLU A 1 105 ? 1.380 -14.077 -8.537 1.00 77.81 105 GLU A O 1
ATOM 834 N N . ILE A 1 106 ? -0.048 -12.504 -9.277 1.00 79.56 106 ILE A N 1
ATOM 835 C CA . ILE A 1 106 ? 0.834 -11.946 -10.307 1.00 79.56 106 ILE A CA 1
ATOM 836 C C . ILE A 1 106 ? 1.536 -10.700 -9.757 1.00 79.56 106 ILE A C 1
ATOM 838 O O . ILE A 1 106 ? 0.905 -9.798 -9.207 1.00 79.56 106 ILE A O 1
ATOM 842 N N . MET A 1 107 ? 2.855 -10.642 -9.915 1.00 75.62 107 MET A N 1
ATOM 843 C CA . MET A 1 107 ? 3.723 -9.581 -9.416 1.00 75.62 107 MET A CA 1
ATOM 844 C C . MET A 1 107 ? 4.734 -9.146 -10.475 1.00 75.62 107 MET A C 1
ATOM 846 O O . MET A 1 107 ? 5.064 -9.894 -11.391 1.00 75.62 107 MET A O 1
ATOM 850 N N . ASN A 1 108 ? 5.276 -7.940 -10.315 1.00 80.81 108 ASN A N 1
ATOM 851 C CA . ASN A 1 108 ? 6.405 -7.464 -11.109 1.00 80.81 108 ASN A CA 1
ATOM 852 C C . ASN A 1 108 ? 7.658 -7.464 -10.237 1.00 80.81 108 ASN A C 1
ATOM 854 O O . ASN A 1 108 ? 7.609 -7.020 -9.088 1.00 80.81 108 ASN A O 1
ATOM 858 N N . GLY A 1 109 ? 8.777 -7.941 -10.768 1.00 71.38 109 GLY A N 1
ATOM 859 C CA . GLY A 1 109 ? 10.052 -7.936 -10.063 1.00 71.38 109 GLY A CA 1
ATOM 860 C C . GLY A 1 109 ? 11.204 -7.581 -10.979 1.00 71.38 109 GLY A C 1
ATOM 861 O O . GLY A 1 109 ? 11.179 -7.889 -12.165 1.00 71.38 109 GLY A O 1
ATOM 862 N N . VAL A 1 110 ? 12.213 -6.928 -10.420 1.00 75.50 110 VAL A N 1
ATOM 863 C CA . VAL A 1 110 ? 13.412 -6.528 -11.156 1.00 75.50 110 VAL A CA 1
ATOM 864 C C . VAL A 1 110 ? 14.465 -7.611 -11.008 1.00 75.50 110 VAL A C 1
ATOM 866 O O . VAL A 1 110 ? 14.756 -8.057 -9.893 1.00 75.50 110 VAL A O 1
ATOM 869 N N . VAL A 1 111 ? 15.050 -8.029 -12.125 1.00 77.62 111 VAL A N 1
ATOM 870 C CA . VAL A 1 111 ? 16.177 -8.959 -12.126 1.00 77.62 111 VAL A CA 1
ATOM 871 C C . VAL A 1 111 ? 17.395 -8.276 -11.524 1.00 77.62 111 VAL A C 1
ATOM 873 O O . VAL A 1 111 ? 17.878 -7.281 -12.054 1.00 77.62 111 VAL A O 1
ATOM 876 N N . HIS A 1 112 ? 17.941 -8.826 -10.443 1.00 76.06 112 HIS A N 1
ATOM 877 C CA . HIS A 1 112 ? 19.154 -8.275 -9.827 1.00 76.06 112 HIS A CA 1
ATOM 878 C C . HIS A 1 112 ? 20.337 -9.248 -9.842 1.00 76.06 112 HIS A C 1
ATOM 880 O O . HIS A 1 112 ? 21.459 -8.860 -9.520 1.00 76.06 112 HIS A O 1
ATOM 886 N N . ARG A 1 113 ? 20.108 -10.527 -10.163 1.00 78.19 113 ARG A N 1
ATOM 887 C CA . ARG A 1 113 ? 21.175 -11.523 -10.302 1.00 78.19 113 ARG A CA 1
ATOM 888 C C . ARG A 1 113 ? 20.744 -12.639 -11.240 1.00 78.19 113 ARG A C 1
ATOM 890 O O . ARG A 1 113 ? 19.640 -13.162 -11.121 1.00 78.19 113 ARG A O 1
ATOM 897 N N . ILE A 1 114 ? 21.653 -13.048 -12.117 1.00 84.19 114 ILE A N 1
ATOM 898 C CA . ILE A 1 114 ? 21.430 -14.121 -13.088 1.00 84.19 114 ILE A CA 1
ATOM 899 C C . ILE A 1 114 ? 22.358 -15.286 -12.775 1.00 84.19 114 ILE A C 1
ATOM 901 O O . ILE A 1 114 ? 23.521 -15.101 -12.418 1.00 84.19 114 ILE A O 1
ATOM 905 N N . MET A 1 115 ? 21.822 -16.498 -12.879 1.00 81.88 115 MET A N 1
ATOM 906 C CA . MET A 1 115 ? 22.560 -17.746 -12.754 1.00 81.88 115 MET A CA 1
ATOM 907 C C . MET A 1 115 ? 22.272 -18.651 -13.950 1.00 81.88 115 MET A C 1
ATOM 909 O O . MET A 1 115 ? 21.246 -18.528 -14.616 1.00 81.88 115 MET A O 1
ATOM 913 N N . ARG A 1 116 ? 23.144 -19.640 -14.165 1.00 82.81 116 ARG A N 1
ATOM 914 C CA . ARG A 1 116 ? 22.972 -20.652 -15.219 1.00 82.81 116 ARG A CA 1
ATOM 915 C C . ARG A 1 116 ? 21.624 -21.385 -15.138 1.00 82.81 116 ARG A C 1
ATOM 917 O O . ARG A 1 116 ? 21.065 -21.750 -16.162 1.00 82.81 116 ARG A O 1
ATOM 924 N N . HIS A 1 117 ? 21.101 -21.605 -13.930 1.00 81.62 117 HIS A N 1
ATOM 925 C CA . HIS A 1 117 ? 19.899 -22.420 -13.692 1.00 81.62 117 HIS A CA 1
ATOM 926 C C . HIS A 1 117 ? 18.656 -21.618 -13.270 1.00 81.62 117 HIS A C 1
ATOM 928 O O . HIS A 1 117 ? 17.632 -22.211 -12.909 1.00 81.62 117 HIS A O 1
ATOM 934 N N . GLY A 1 118 ? 18.727 -20.288 -13.306 1.00 87.12 118 GLY A N 1
ATOM 935 C CA . GLY A 1 118 ? 17.615 -19.429 -12.920 1.00 87.12 118 GLY A CA 1
ATOM 936 C C . GLY A 1 118 ? 18.018 -17.977 -12.703 1.00 87.12 118 GLY A C 1
ATOM 937 O O . GLY A 1 118 ? 19.152 -17.570 -12.955 1.00 87.12 118 GLY A O 1
ATOM 938 N N . VAL A 1 119 ? 17.070 -17.194 -12.214 1.00 87.56 119 VAL A N 1
ATOM 939 C CA . VAL A 1 119 ? 17.165 -15.744 -12.074 1.00 87.56 119 VAL A CA 1
ATOM 940 C C . VAL A 1 119 ? 16.657 -15.339 -10.696 1.00 87.56 119 VAL A C 1
ATOM 942 O O . VAL A 1 119 ? 15.686 -15.905 -10.201 1.00 87.56 119 VAL A O 1
ATOM 945 N N . PHE A 1 120 ? 17.307 -14.365 -10.063 1.00 79.00 120 PHE A N 1
ATOM 946 C CA . PHE A 1 120 ? 16.813 -13.761 -8.830 1.00 79.00 120 PHE A CA 1
ATOM 947 C C . PHE A 1 120 ? 16.170 -12.407 -9.105 1.00 79.00 120 PHE A C 1
ATOM 949 O O . PHE A 1 120 ? 16.761 -11.538 -9.757 1.00 79.00 120 PHE A O 1
ATOM 956 N N . LEU A 1 121 ? 14.967 -12.245 -8.563 1.00 82.62 121 LEU A N 1
ATOM 957 C CA . LEU A 1 121 ? 14.143 -11.053 -8.671 1.00 82.62 121 LEU A CA 1
ATOM 958 C C . LEU A 1 121 ? 14.008 -10.370 -7.303 1.00 82.62 121 LEU A C 1
ATOM 960 O O . LEU A 1 121 ? 14.034 -11.020 -6.254 1.00 82.62 121 LEU A O 1
ATOM 964 N N . ARG A 1 122 ? 13.807 -9.054 -7.329 1.00 76.50 122 ARG A N 1
ATOM 965 C CA . ARG A 1 122 ? 13.357 -8.244 -6.188 1.00 76.50 122 ARG A CA 1
ATOM 966 C C . ARG A 1 122 ? 11.983 -7.675 -6.479 1.00 76.50 122 ARG A C 1
ATOM 968 O O . ARG A 1 122 ? 11.735 -7.216 -7.591 1.00 76.50 122 ARG A O 1
ATOM 975 N N . SER A 1 123 ? 11.094 -7.706 -5.492 1.00 72.69 123 SER A N 1
ATOM 976 C CA . SER A 1 123 ? 9.757 -7.120 -5.612 1.00 72.69 123 SER A CA 1
ATOM 977 C C . SER A 1 123 ? 9.266 -6.623 -4.257 1.00 72.69 123 SER A C 1
ATOM 979 O O . SER A 1 123 ? 9.071 -7.403 -3.322 1.00 72.69 123 SER A O 1
ATOM 981 N N . GLY A 1 124 ? 9.075 -5.307 -4.142 1.00 70.81 124 GLY A N 1
ATOM 982 C CA . GLY A 1 124 ? 8.648 -4.669 -2.897 1.00 70.81 124 GLY A CA 1
ATOM 983 C C . GLY A 1 124 ? 9.580 -5.015 -1.721 1.00 70.81 124 GLY A C 1
ATOM 984 O O . GLY A 1 124 ? 10.789 -4.860 -1.853 1.00 70.81 124 GLY A O 1
ATOM 985 N N . PRO A 1 125 ? 9.060 -5.493 -0.572 1.00 70.44 125 PRO A N 1
ATOM 986 C CA . PRO A 1 125 ? 9.883 -5.843 0.592 1.00 70.44 125 PRO A CA 1
ATOM 987 C C . PRO A 1 125 ? 10.609 -7.198 0.461 1.00 70.44 125 PRO A C 1
ATOM 989 O O . PRO A 1 125 ? 11.295 -7.621 1.397 1.00 70.44 125 PRO A O 1
ATOM 992 N N . MET A 1 126 ? 10.418 -7.914 -0.653 1.00 74.38 126 MET A N 1
ATOM 993 C CA . MET A 1 126 ? 10.954 -9.254 -0.876 1.00 74.38 126 MET A CA 1
ATOM 994 C C . MET A 1 126 ? 12.255 -9.198 -1.672 1.00 74.38 126 MET A C 1
ATOM 996 O O . MET A 1 126 ? 12.263 -8.807 -2.842 1.00 74.38 126 MET A O 1
ATOM 1000 N N . ASN A 1 127 ? 13.332 -9.694 -1.063 1.00 70.31 127 ASN A N 1
ATOM 1001 C CA . ASN A 1 127 ? 14.651 -9.711 -1.696 1.00 70.31 127 ASN A CA 1
ATOM 1002 C C . ASN A 1 127 ? 15.065 -11.085 -2.237 1.00 70.31 127 ASN A C 1
ATOM 1004 O O . ASN A 1 127 ? 16.095 -11.187 -2.899 1.00 70.31 127 ASN A O 1
ATOM 1008 N N . ILE A 1 128 ? 14.300 -12.142 -1.940 1.00 72.12 128 ILE A N 1
ATOM 1009 C CA . ILE A 1 128 ? 14.625 -13.520 -2.329 1.00 72.12 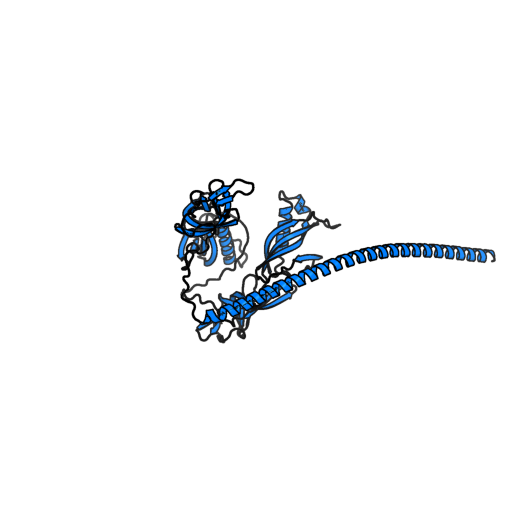128 ILE A CA 1
ATOM 1010 C C . ILE A 1 128 ? 13.459 -14.120 -3.113 1.00 72.12 128 ILE A C 1
ATOM 1012 O O . ILE A 1 128 ? 12.672 -14.921 -2.601 1.00 72.12 128 ILE A O 1
ATOM 1016 N N . ILE A 1 129 ? 13.359 -13.730 -4.381 1.00 83.12 129 ILE A N 1
ATOM 1017 C CA . ILE A 1 129 ? 12.472 -14.370 -5.351 1.00 83.12 129 ILE A CA 1
ATOM 1018 C C . ILE A 1 129 ? 13.350 -15.103 -6.357 1.00 83.12 129 ILE A C 1
ATOM 1020 O O . ILE A 1 129 ? 14.180 -14.489 -7.017 1.00 83.12 129 ILE A O 1
ATOM 1024 N N . TYR A 1 130 ? 13.186 -16.415 -6.461 1.00 85.88 130 TYR A N 1
ATOM 1025 C CA . TYR A 1 130 ? 13.926 -17.254 -7.390 1.00 85.88 130 TYR A CA 1
ATOM 1026 C C . TYR A 1 130 ? 13.007 -17.720 -8.512 1.00 85.88 130 TYR A C 1
ATOM 1028 O O . TYR A 1 130 ? 11.999 -18.377 -8.267 1.00 85.88 130 TYR A O 1
ATOM 1036 N N . LEU A 1 131 ? 13.375 -17.399 -9.744 1.00 89.94 131 LEU A N 1
ATOM 1037 C CA . LEU A 1 131 ? 12.749 -17.883 -10.962 1.00 89.94 131 LEU A CA 1
ATOM 1038 C C . LEU A 1 131 ? 13.637 -18.991 -11.536 1.00 89.94 131 LEU A C 1
ATOM 1040 O O . LEU A 1 131 ? 14.738 -18.734 -12.019 1.00 89.94 131 LEU A O 1
ATOM 1044 N N . SER A 1 132 ? 13.196 -20.243 -11.431 1.00 84.88 132 SER A N 1
ATOM 1045 C CA . SER A 1 132 ? 13.954 -21.377 -11.969 1.00 84.88 132 SER A CA 1
ATOM 1046 C C . SER A 1 132 ? 13.824 -21.436 -13.486 1.00 84.88 132 SER A C 1
ATOM 1048 O O . SER A 1 132 ? 12.727 -21.253 -14.001 1.00 84.88 132 SER A O 1
ATOM 1050 N N . LEU A 1 133 ? 14.895 -21.825 -14.185 1.00 85.00 133 LEU A N 1
ATOM 1051 C CA . LEU A 1 133 ? 14.855 -22.073 -15.632 1.00 85.00 133 LEU A CA 1
ATOM 1052 C C . LEU A 1 133 ? 13.759 -23.080 -16.037 1.00 85.00 133 LEU A C 1
ATOM 1054 O O . LEU A 1 133 ? 13.190 -22.978 -17.114 1.00 85.00 133 LEU A O 1
ATOM 1058 N N . ARG A 1 134 ? 13.401 -24.024 -15.154 1.00 86.19 134 ARG A N 1
ATOM 1059 C CA . ARG A 1 134 ? 12.304 -24.984 -15.395 1.00 86.19 134 ARG A CA 1
ATOM 1060 C C . ARG A 1 134 ? 10.919 -24.333 -15.467 1.00 86.19 134 ARG A C 1
ATOM 1062 O O . ARG A 1 134 ? 10.005 -24.939 -16.001 1.00 86.19 134 ARG A O 1
ATOM 1069 N N . LEU A 1 135 ? 10.775 -23.137 -14.900 1.00 87.00 135 LEU A N 1
ATOM 1070 C CA . LEU A 1 135 ? 9.556 -22.325 -14.892 1.00 87.00 135 LEU A CA 1
ATOM 1071 C C . LEU A 1 135 ? 9.681 -21.125 -15.854 1.00 87.00 135 LEU A C 1
ATOM 1073 O O . LEU A 1 135 ? 8.968 -20.132 -15.709 1.00 87.00 135 LEU A O 1
ATOM 1077 N N . MET A 1 136 ? 10.629 -21.211 -16.797 1.00 89.19 136 MET A N 1
ATOM 1078 C CA . MET A 1 136 ? 10.893 -20.256 -17.875 1.00 89.19 136 MET A CA 1
ATOM 1079 C C . MET A 1 136 ? 10.864 -21.002 -19.222 1.00 89.19 136 MET A C 1
ATOM 1081 O O . MET A 1 136 ? 11.922 -21.311 -19.777 1.00 89.19 136 MET A O 1
ATOM 1085 N N . PRO A 1 137 ? 9.678 -21.353 -19.748 1.00 83.31 137 PRO A N 1
ATOM 1086 C CA . PRO A 1 137 ? 9.588 -22.152 -20.964 1.00 83.31 137 PRO A CA 1
ATOM 1087 C C . PRO A 1 137 ? 10.242 -21.424 -22.146 1.00 83.31 137 PRO A C 1
ATOM 1089 O O . PRO A 1 137 ? 10.042 -20.226 -22.342 1.00 83.31 137 PRO A O 1
ATOM 1092 N N . ASN A 1 138 ? 11.009 -22.166 -22.948 1.00 85.12 138 ASN A N 1
ATOM 1093 C CA . ASN A 1 138 ? 11.699 -21.686 -24.155 1.00 85.12 138 ASN A CA 1
ATOM 1094 C C . ASN A 1 138 ? 12.820 -20.656 -23.924 1.00 85.12 138 ASN A C 1
ATOM 1096 O O . ASN A 1 138 ? 13.341 -20.099 -24.889 1.00 85.12 138 ASN A O 1
ATOM 1100 N N . TYR A 1 139 ? 13.226 -20.420 -22.674 1.00 87.88 139 TYR A N 1
ATOM 1101 C CA . TYR A 1 139 ? 14.419 -19.636 -22.365 1.00 87.88 139 TYR A CA 1
ATOM 1102 C C . TYR A 1 139 ? 15.649 -20.536 -22.252 1.00 87.88 139 TYR A C 1
ATOM 1104 O O . TYR A 1 139 ? 15.609 -21.599 -21.631 1.00 87.88 139 TYR A O 1
ATOM 1112 N N . HIS A 1 140 ? 16.769 -20.082 -22.805 1.00 87.75 140 HIS A N 1
ATOM 1113 C CA . HIS A 1 140 ? 18.072 -20.714 -22.643 1.00 87.75 140 HIS A CA 1
ATOM 1114 C C . HIS A 1 140 ? 19.091 -19.713 -22.098 1.00 87.75 140 HIS A C 1
ATOM 1116 O O . HIS A 1 140 ? 19.046 -18.514 -22.380 1.00 87.75 140 HIS A O 1
ATOM 1122 N N . PHE A 1 141 ? 20.019 -20.214 -21.285 1.00 88.62 141 PHE A N 1
ATOM 1123 C CA . PHE A 1 141 ? 21.063 -19.392 -20.692 1.00 88.62 141 PHE A CA 1
ATOM 1124 C C . PHE A 1 141 ? 22.153 -19.082 -21.717 1.00 88.62 141 PHE A C 1
ATOM 1126 O O . PHE A 1 141 ? 22.746 -19.994 -22.295 1.00 88.62 141 PHE A O 1
ATOM 1133 N N . VAL A 1 142 ? 22.471 -17.800 -21.866 1.00 85.94 142 VAL A N 1
ATOM 1134 C CA . VAL A 1 142 ? 23.583 -17.311 -22.676 1.00 85.94 142 VAL A CA 1
ATOM 1135 C C . VAL A 1 142 ? 24.666 -16.778 -21.740 1.00 85.94 142 VAL A C 1
ATOM 1137 O O . VAL A 1 142 ? 24.442 -15.857 -20.952 1.00 85.94 142 VAL A O 1
ATOM 1140 N N . SER A 1 143 ? 25.849 -17.389 -21.817 1.00 76.81 143 SER A N 1
ATOM 1141 C CA . SER A 1 143 ? 27.040 -16.978 -21.068 1.00 76.81 143 SER A CA 1
ATOM 1142 C C . SER A 1 143 ? 27.799 -15.892 -21.835 1.00 76.81 143 SER A C 1
ATOM 1144 O O . SER A 1 143 ? 27.943 -15.998 -23.049 1.00 76.81 143 SER A O 1
ATOM 1146 N N . GLY A 1 144 ? 28.328 -14.885 -21.141 1.00 74.62 144 GLY A N 1
ATOM 1147 C CA . GLY A 1 144 ? 29.104 -13.788 -21.735 1.00 74.62 144 GLY A CA 1
ATOM 1148 C C . GLY A 1 144 ? 29.444 -12.713 -20.700 1.00 74.62 144 GLY A C 1
ATOM 1149 O O . GLY A 1 144 ? 29.218 -12.931 -19.510 1.00 74.62 144 GLY A O 1
ATOM 1150 N N . GLU A 1 145 ? 29.944 -11.554 -21.148 1.00 71.69 145 GLU A N 1
ATOM 1151 C CA . GLU A 1 145 ? 30.157 -10.377 -20.279 1.00 71.69 145 GLU A CA 1
ATOM 1152 C C . GLU A 1 145 ? 28.851 -9.920 -19.607 1.00 71.69 145 GLU A C 1
ATOM 1154 O O . GLU A 1 145 ? 28.855 -9.539 -18.439 1.00 71.69 145 GLU A O 1
ATOM 1159 N N . ASN A 1 146 ? 27.726 -10.064 -20.316 1.00 74.56 146 ASN A N 1
ATOM 1160 C CA . ASN A 1 146 ? 26.376 -9.806 -19.820 1.00 74.56 146 ASN A CA 1
ATOM 1161 C C . ASN A 1 146 ? 25.554 -11.109 -19.850 1.00 74.56 146 ASN A C 1
ATOM 1163 O O . ASN A 1 146 ? 24.961 -11.430 -20.885 1.00 74.56 146 ASN A O 1
ATOM 1167 N N . PRO A 1 147 ? 25.535 -11.900 -18.759 1.00 80.38 147 PRO A N 1
ATOM 1168 C CA . PRO A 1 147 ? 24.776 -13.145 -18.714 1.00 80.38 147 PRO A CA 1
ATOM 1169 C C . PRO A 1 147 ? 23.274 -12.858 -18.797 1.00 80.38 147 PRO A C 1
ATOM 1171 O O . PRO A 1 147 ? 22.768 -12.004 -18.071 1.00 80.38 147 PRO A O 1
ATOM 1174 N N . ALA A 1 148 ? 22.553 -13.599 -19.638 1.00 87.25 148 ALA A N 1
ATOM 1175 C CA . ALA A 1 148 ? 21.116 -13.419 -19.846 1.00 87.25 148 ALA A CA 1
ATOM 1176 C C . ALA A 1 148 ? 20.420 -14.755 -20.119 1.00 87.25 148 ALA A C 1
ATOM 1178 O O . ALA A 1 148 ? 21.048 -15.715 -20.568 1.00 87.25 148 ALA A O 1
ATOM 1179 N N . HIS A 1 149 ? 19.112 -14.812 -19.875 1.00 84.69 149 HIS A N 1
ATOM 1180 C CA . HIS A 1 149 ? 18.264 -15.875 -20.418 1.00 84.69 149 HIS A CA 1
ATOM 1181 C C . HIS A 1 149 ? 17.531 -15.332 -21.636 1.00 84.69 149 HIS A C 1
ATOM 1183 O O . HIS A 1 149 ? 16.852 -14.312 -21.536 1.00 84.69 149 HIS A O 1
ATOM 1189 N N . VAL A 1 150 ? 17.683 -15.995 -22.777 1.00 85.75 150 VAL A N 1
ATOM 1190 C CA . VAL A 1 150 ? 17.154 -15.539 -24.067 1.00 85.75 150 VAL A CA 1
ATOM 1191 C C . VAL A 1 150 ? 16.155 -16.558 -24.593 1.00 85.75 150 VAL A C 1
ATOM 1193 O O . VAL A 1 150 ? 16.358 -17.763 -24.442 1.00 85.75 150 VAL A O 1
ATOM 1196 N N . ARG A 1 151 ? 15.069 -16.075 -25.187 1.00 84.62 151 ARG A N 1
ATOM 1197 C CA . ARG A 1 151 ? 14.069 -16.891 -25.879 1.00 84.62 151 ARG A CA 1
ATOM 1198 C C . ARG A 1 151 ? 14.181 -16.688 -27.391 1.00 84.62 151 ARG A C 1
ATOM 1200 O O . ARG A 1 151 ? 14.750 -15.704 -27.852 1.00 84.62 151 ARG A O 1
ATOM 1207 N N . GLU A 1 152 ? 13.663 -17.639 -28.164 1.00 75.62 152 GLU A N 1
ATOM 1208 C CA . GLU A 1 152 ? 13.700 -17.633 -29.639 1.00 75.62 152 GLU A CA 1
ATOM 1209 C C . GLU A 1 152 ? 13.098 -16.366 -30.275 1.00 75.62 152 GLU A C 1
ATOM 1211 O O . GLU A 1 152 ? 13.521 -15.955 -31.350 1.00 75.62 152 GLU A O 1
ATOM 1216 N N . ASP A 1 153 ? 12.161 -15.708 -29.588 1.00 71.00 153 ASP A N 1
ATOM 1217 C CA . ASP A 1 153 ? 11.533 -14.439 -29.984 1.00 71.00 153 ASP A CA 1
ATOM 1218 C C . ASP A 1 153 ? 12.400 -13.196 -29.696 1.00 71.00 153 ASP A C 1
ATOM 1220 O O . ASP A 1 153 ? 11.907 -12.070 -29.735 1.00 71.00 153 ASP A O 1
ATOM 1224 N N . MET A 1 154 ? 13.686 -13.394 -29.388 1.00 70.94 154 MET A N 1
ATOM 1225 C CA . MET A 1 154 ? 14.649 -12.363 -28.992 1.00 70.94 154 MET A CA 1
ATOM 1226 C C . MET A 1 154 ? 14.330 -11.661 -27.664 1.00 70.94 154 MET A C 1
ATOM 1228 O O . MET A 1 154 ? 15.032 -10.715 -27.301 1.00 70.94 154 MET A O 1
ATOM 1232 N N . SER A 1 155 ? 13.340 -12.121 -26.889 1.00 77.75 155 SER A N 1
ATOM 1233 C CA . SER A 1 155 ? 13.107 -11.588 -25.546 1.00 77.75 155 SER A CA 1
ATOM 1234 C C . SER A 1 155 ? 14.229 -12.011 -24.592 1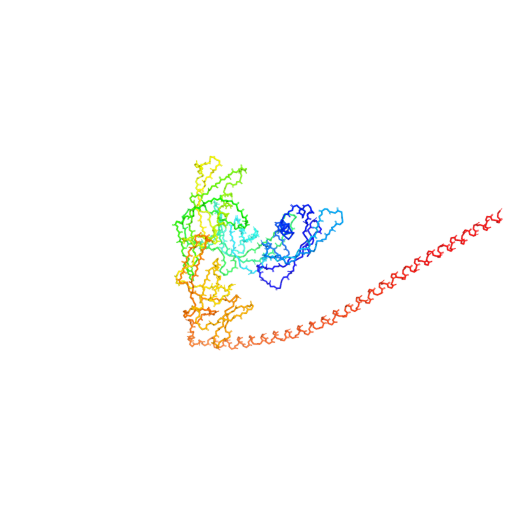.00 77.75 155 SER A C 1
ATOM 1236 O O . SER A 1 155 ? 14.670 -13.166 -24.568 1.00 77.75 155 SER A O 1
ATOM 1238 N N . ARG A 1 156 ? 14.721 -11.051 -23.801 1.00 81.06 156 ARG A N 1
ATOM 1239 C CA . ARG A 1 156 ? 15.883 -11.227 -22.920 1.00 81.06 156 ARG A CA 1
ATOM 1240 C C . ARG A 1 156 ? 15.502 -10.948 -21.475 1.00 81.06 156 ARG A C 1
ATOM 1242 O O . ARG A 1 156 ? 14.885 -9.934 -21.162 1.00 81.06 156 ARG A O 1
ATOM 1249 N N . VAL A 1 157 ? 15.916 -11.839 -20.586 1.00 83.19 157 VAL A N 1
ATOM 1250 C CA . VAL A 1 157 ? 15.891 -11.634 -19.138 1.00 83.19 157 VAL A CA 1
ATOM 1251 C C . VAL A 1 157 ? 17.326 -11.374 -18.700 1.00 83.19 157 VAL A C 1
ATOM 1253 O O . VAL A 1 157 ? 18.116 -12.304 -18.517 1.00 83.19 157 VAL A O 1
ATOM 1256 N N . GLU A 1 158 ? 17.656 -10.093 -18.575 1.00 81.19 158 GLU A N 1
ATOM 1257 C CA . GLU A 1 158 ? 18.959 -9.583 -18.144 1.00 81.19 158 GLU A CA 1
ATOM 1258 C C . GLU A 1 158 ? 18.835 -8.742 -16.862 1.00 81.19 158 GLU A C 1
ATOM 1260 O O . GLU A 1 158 ? 17.729 -8.465 -16.392 1.00 81.19 158 GLU A O 1
ATOM 1265 N N . ILE A 1 159 ? 19.963 -8.388 -16.240 1.00 76.31 159 ILE A N 1
ATOM 1266 C CA . ILE A 1 159 ? 19.965 -7.583 -15.009 1.00 76.31 159 ILE A CA 1
ATOM 1267 C C . ILE A 1 159 ? 19.293 -6.232 -15.285 1.00 76.31 159 ILE A C 1
ATOM 1269 O O . ILE A 1 159 ? 19.615 -5.565 -16.259 1.00 76.31 159 ILE A O 1
ATOM 1273 N N . GLY A 1 160 ? 18.369 -5.827 -14.413 1.00 69.75 160 GLY A N 1
ATOM 1274 C CA . GLY A 1 160 ? 17.597 -4.590 -14.537 1.00 69.75 160 GLY A CA 1
ATOM 1275 C C . GLY A 1 160 ? 16.259 -4.746 -15.262 1.00 69.75 160 GLY A C 1
ATOM 1276 O O . GLY A 1 160 ? 15.396 -3.885 -15.098 1.00 69.75 160 GLY A O 1
ATOM 1277 N N . VAL A 1 161 ? 16.030 -5.851 -15.983 1.00 75.25 161 VAL A N 1
ATOM 1278 C CA . VAL A 1 161 ? 14.745 -6.099 -16.656 1.00 75.25 161 VAL A CA 1
ATOM 1279 C C . VAL A 1 161 ? 13.643 -6.339 -15.631 1.00 75.25 161 VAL A C 1
ATOM 1281 O O . VAL A 1 161 ? 13.810 -7.092 -14.664 1.00 75.25 161 VAL A O 1
ATOM 1284 N N . VAL A 1 162 ? 12.490 -5.710 -15.861 1.00 78.12 162 VAL A N 1
ATOM 1285 C CA . VAL A 1 162 ? 11.270 -5.989 -15.106 1.00 78.12 162 VAL A CA 1
ATOM 1286 C C . VAL A 1 162 ? 10.627 -7.243 -15.679 1.00 78.12 162 VAL A C 1
ATOM 1288 O O . VAL A 1 162 ? 10.260 -7.296 -16.849 1.00 78.12 162 VAL A O 1
ATOM 1291 N N . VAL A 1 163 ? 10.465 -8.252 -14.836 1.00 80.50 163 VAL A N 1
ATOM 1292 C CA . VAL A 1 163 ? 9.791 -9.502 -15.167 1.00 80.50 163 VAL A CA 1
ATOM 1293 C C . VAL A 1 163 ? 8.451 -9.520 -14.452 1.00 80.50 163 VAL A C 1
ATOM 1295 O O . VAL A 1 163 ? 8.386 -9.390 -13.227 1.00 80.50 163 VAL A O 1
ATOM 1298 N N . ARG A 1 164 ? 7.375 -9.700 -15.215 1.00 81.38 164 ARG A N 1
ATOM 1299 C CA . ARG A 1 164 ? 6.066 -10.038 -14.665 1.00 81.38 164 ARG A CA 1
ATOM 1300 C C . ARG A 1 164 ? 6.032 -11.541 -14.409 1.00 81.38 164 ARG A C 1
ATOM 1302 O O . ARG A 1 164 ? 6.171 -12.331 -15.338 1.00 81.38 164 ARG A O 1
ATOM 1309 N N . PHE A 1 165 ? 5.871 -11.932 -13.152 1.00 85.31 165 PHE A N 1
ATOM 1310 C CA . PHE A 1 165 ? 5.917 -13.320 -12.706 1.00 85.31 165 PHE A CA 1
ATOM 1311 C C . PHE A 1 165 ? 4.723 -13.655 -11.815 1.00 85.31 165 PHE A C 1
ATOM 1313 O O . PHE A 1 165 ? 4.172 -12.802 -11.124 1.00 85.31 165 PHE A O 1
ATOM 1320 N N . MET A 1 166 ? 4.350 -14.926 -11.790 1.00 87.81 166 MET A N 1
ATOM 1321 C CA . MET A 1 166 ? 3.395 -15.475 -10.838 1.00 87.81 166 MET A CA 1
ATOM 1322 C C . MET A 1 166 ? 4.133 -16.042 -9.622 1.00 87.81 166 MET A C 1
ATOM 1324 O O . MET A 1 166 ? 5.151 -16.728 -9.754 1.00 87.81 166 MET A O 1
ATOM 1328 N N . VAL A 1 167 ? 3.606 -15.796 -8.424 1.00 85.69 167 VAL A N 1
ATOM 1329 C CA . VAL A 1 167 ? 4.068 -16.418 -7.179 1.00 85.69 167 VAL A CA 1
ATOM 1330 C C . VAL A 1 167 ? 3.677 -17.896 -7.201 1.00 85.69 167 VAL A C 1
ATOM 1332 O O . VAL A 1 167 ? 2.536 -18.259 -6.926 1.00 85.69 167 VAL A O 1
ATOM 1335 N N . TYR A 1 168 ? 4.626 -18.770 -7.524 1.00 82.44 168 TYR A N 1
ATOM 1336 C CA . TYR A 1 168 ? 4.390 -20.209 -7.623 1.00 82.44 168 TYR A CA 1
ATOM 1337 C C . TYR A 1 168 ? 4.370 -20.886 -6.248 1.00 82.44 168 TYR A C 1
ATOM 1339 O O . TYR A 1 168 ? 3.531 -21.745 -5.990 1.00 82.44 168 TYR A O 1
ATOM 1347 N N . ALA A 1 169 ? 5.274 -20.496 -5.345 1.00 79.25 169 ALA A N 1
ATOM 1348 C CA . ALA A 1 169 ? 5.286 -20.974 -3.963 1.00 79.25 169 ALA A CA 1
ATOM 1349 C C . ALA A 1 169 ? 5.970 -19.973 -3.025 1.00 79.25 169 ALA A C 1
ATOM 1351 O O . ALA A 1 169 ? 6.873 -19.241 -3.430 1.00 79.25 169 ALA A O 1
ATOM 1352 N N . VAL A 1 170 ? 5.576 -19.982 -1.751 1.00 82.25 170 VAL A N 1
ATOM 1353 C CA . VAL A 1 170 ? 6.155 -19.137 -0.697 1.00 82.25 170 VAL A CA 1
ATOM 1354 C C . VAL A 1 170 ? 6.612 -20.021 0.453 1.00 82.25 170 VAL A C 1
ATOM 1356 O O . VAL A 1 170 ? 5.837 -20.824 0.970 1.00 82.25 170 VAL A O 1
ATOM 1359 N N . ARG A 1 171 ? 7.859 -19.851 0.891 1.00 79.12 171 ARG A N 1
ATOM 1360 C CA . ARG A 1 171 ? 8.403 -20.501 2.083 1.00 79.12 171 ARG A CA 1
ATOM 1361 C C . ARG A 1 171 ? 8.986 -19.456 3.021 1.00 79.12 171 ARG A C 1
ATOM 1363 O O . ARG A 1 171 ? 9.885 -18.712 2.641 1.00 79.12 171 ARG A O 1
ATOM 1370 N N . TRP A 1 172 ? 8.514 -19.438 4.259 1.00 74.38 172 TRP A N 1
ATOM 1371 C CA . TRP A 1 172 ? 9.099 -18.608 5.307 1.00 74.38 172 TRP A CA 1
ATOM 1372 C C . TRP A 1 172 ? 10.343 -19.286 5.863 1.00 74.38 172 TRP A C 1
ATOM 1374 O O . TRP A 1 172 ? 10.329 -20.488 6.139 1.00 74.38 172 TRP A O 1
ATOM 1384 N N . VAL A 1 173 ? 11.421 -18.520 5.983 1.00 67.31 173 VAL A N 1
ATOM 1385 C CA . VAL A 1 173 ? 12.634 -18.960 6.664 1.00 67.31 173 VAL A CA 1
ATOM 1386 C C . VAL A 1 173 ? 12.730 -18.194 7.971 1.00 67.31 173 VAL A C 1
ATOM 1388 O O . VAL A 1 173 ? 12.725 -16.963 7.986 1.00 67.31 173 VAL A O 1
ATOM 1391 N N . GLU A 1 174 ? 12.764 -18.950 9.060 1.00 60.25 174 GLU A N 1
ATOM 1392 C CA . GLU A 1 174 ? 13.012 -18.448 10.404 1.00 60.25 174 GLU A CA 1
ATOM 1393 C C . GLU A 1 174 ? 14.450 -18.821 10.757 1.00 60.25 174 GLU A C 1
ATOM 1395 O O . GLU A 1 174 ? 14.706 -19.926 11.227 1.00 60.25 174 GLU A O 1
ATOM 1400 N N . ASP A 1 175 ? 15.386 -17.928 10.442 1.00 55.34 175 ASP A N 1
ATOM 1401 C CA . ASP A 1 175 ? 16.768 -18.014 10.916 1.00 55.34 175 ASP A CA 1
ATOM 1402 C C . ASP A 1 175 ? 16.996 -16.949 11.999 1.00 55.34 175 ASP A C 1
ATOM 1404 O O . ASP A 1 175 ? 16.296 -15.929 12.031 1.00 55.34 175 ASP A O 1
ATOM 1408 N N . ASP A 1 176 ? 17.960 -17.179 12.888 1.00 48.31 176 ASP A N 1
ATOM 1409 C CA . ASP A 1 176 ? 18.213 -16.342 14.070 1.00 48.31 176 ASP A CA 1
ATOM 1410 C C . ASP A 1 176 ? 18.646 -14.901 13.713 1.00 48.31 176 ASP A C 1
ATOM 1412 O O . ASP A 1 176 ? 18.518 -13.999 14.544 1.00 48.31 176 ASP A O 1
ATOM 1416 N N . GLU A 1 177 ? 19.092 -14.663 12.472 1.00 48.91 177 GLU A N 1
ATOM 1417 C CA . GLU A 1 177 ? 19.586 -13.363 11.989 1.00 48.91 177 GLU A CA 1
ATOM 1418 C C . GLU A 1 177 ? 18.706 -12.708 10.905 1.00 48.91 177 GLU A C 1
ATOM 1420 O O . GLU A 1 177 ? 18.720 -11.485 10.754 1.00 48.91 177 GLU A O 1
ATOM 1425 N N . LEU A 1 178 ? 17.903 -13.479 10.155 1.00 50.06 178 LEU A N 1
ATOM 1426 C CA . LEU A 1 178 ? 17.113 -12.970 9.025 1.00 50.06 178 LEU A CA 1
ATOM 1427 C C . LEU A 1 178 ? 15.757 -13.682 8.911 1.00 50.06 178 LEU A C 1
ATOM 1429 O O . LEU A 1 178 ? 15.674 -14.852 8.541 1.00 50.06 178 LEU A O 1
ATOM 1433 N N . LYS A 1 179 ? 14.667 -12.941 9.145 1.00 64.88 179 LYS A N 1
ATOM 1434 C CA . LYS A 1 179 ? 13.306 -13.382 8.799 1.00 64.88 179 LYS A CA 1
ATOM 1435 C C . LYS A 1 179 ? 12.952 -12.889 7.400 1.00 64.88 179 LYS A C 1
ATOM 1437 O O . LYS A 1 179 ? 12.749 -11.691 7.198 1.00 64.88 179 LYS A O 1
ATOM 1442 N N . GLU A 1 180 ? 12.873 -13.800 6.436 1.00 69.06 180 GLU A N 1
ATOM 1443 C CA . GLU A 1 180 ? 12.590 -13.473 5.035 1.00 69.06 180 GLU A CA 1
ATOM 1444 C C . GLU A 1 180 ? 11.756 -14.569 4.356 1.00 69.06 180 GLU A C 1
ATOM 1446 O O . GLU A 1 180 ? 11.914 -15.762 4.630 1.00 69.06 180 GLU A O 1
ATOM 1451 N N . ALA A 1 181 ? 10.847 -14.169 3.463 1.00 72.44 181 ALA A N 1
ATOM 1452 C CA . ALA A 1 181 ? 10.148 -15.094 2.584 1.00 72.44 181 ALA A CA 1
ATOM 1453 C C . ALA A 1 181 ? 11.047 -15.451 1.398 1.00 72.44 181 ALA A C 1
ATOM 1455 O O . ALA A 1 181 ? 11.525 -14.574 0.679 1.00 72.44 181 ALA A O 1
ATOM 1456 N N . ARG A 1 182 ? 11.222 -16.749 1.161 1.00 77.19 182 ARG A N 1
ATOM 1457 C CA . ARG A 1 182 ? 11.753 -17.275 -0.093 1.00 77.19 182 ARG A CA 1
ATOM 1458 C C . ARG A 1 182 ? 10.587 -17.573 -1.013 1.00 77.19 182 ARG A C 1
ATOM 1460 O O . ARG A 1 182 ? 9.714 -18.371 -0.665 1.00 77.19 182 ARG A O 1
ATOM 1467 N N . VAL A 1 183 ? 10.579 -16.944 -2.178 1.00 83.94 183 VAL A N 1
ATOM 1468 C CA . VAL A 1 183 ? 9.516 -17.131 -3.161 1.00 83.94 183 VAL A CA 1
ATOM 1469 C C . VAL A 1 183 ? 10.048 -17.797 -4.408 1.00 83.94 183 VAL A C 1
ATOM 1471 O O . VAL A 1 183 ? 11.083 -17.413 -4.938 1.00 83.94 183 VAL A O 1
ATOM 1474 N N . LEU A 1 184 ? 9.327 -18.820 -4.852 1.00 86.44 184 LEU A N 1
ATOM 1475 C CA . LEU A 1 184 ? 9.517 -19.443 -6.148 1.00 86.44 184 LEU A CA 1
ATOM 1476 C C . LEU A 1 184 ? 8.581 -18.739 -7.128 1.00 86.44 184 LEU A C 1
ATOM 1478 O O . LEU A 1 184 ? 7.371 -18.703 -6.907 1.00 86.44 184 LEU A O 1
ATOM 1482 N N . ALA A 1 185 ? 9.151 -18.151 -8.170 1.00 90.50 185 ALA A N 1
ATOM 1483 C CA . ALA A 1 185 ? 8.428 -17.470 -9.232 1.00 90.50 185 ALA A CA 1
ATOM 1484 C C . ALA A 1 185 ? 8.266 -18.383 -10.453 1.00 90.50 185 ALA A C 1
ATOM 1486 O O . ALA A 1 185 ? 9.116 -19.240 -10.701 1.00 90.50 185 ALA A O 1
ATOM 1487 N N . SER A 1 186 ? 7.199 -18.164 -11.220 1.00 88.56 186 SER A N 1
ATOM 1488 C CA . SER A 1 186 ? 6.975 -18.772 -12.532 1.00 88.56 186 SER A CA 1
ATOM 1489 C C . SER A 1 186 ? 6.636 -17.703 -13.565 1.00 88.56 186 SER A C 1
ATOM 1491 O O . SER A 1 186 ? 5.907 -16.761 -13.253 1.00 88.56 186 SER A O 1
ATOM 1493 N N . ILE A 1 187 ? 7.147 -17.857 -14.785 1.00 90.62 187 ILE A N 1
ATOM 1494 C CA . ILE A 1 187 ? 6.689 -17.102 -15.963 1.00 90.62 187 ILE A CA 1
ATOM 1495 C C . ILE A 1 187 ? 5.991 -18.016 -16.980 1.00 90.62 187 ILE A C 1
ATOM 1497 O O . ILE A 1 187 ? 5.772 -17.629 -18.121 1.00 90.62 187 ILE A O 1
ATOM 1501 N N . ASP A 1 188 ? 5.659 -19.235 -16.561 1.00 84.38 188 ASP A N 1
ATOM 1502 C CA . ASP A 1 188 ? 4.850 -20.175 -17.324 1.00 84.38 188 ASP A CA 1
ATOM 1503 C C . ASP A 1 188 ? 3.373 -19.762 -17.226 1.00 84.38 188 ASP A C 1
ATOM 1505 O O . ASP A 1 188 ? 2.711 -20.015 -16.214 1.00 84.38 188 ASP A O 1
ATOM 1509 N N . GLY A 1 189 ? 2.897 -19.011 -18.222 1.00 75.88 189 GLY A N 1
ATOM 1510 C CA . GLY A 1 189 ? 1.524 -18.514 -18.300 1.00 75.88 189 GLY A CA 1
ATOM 1511 C C . GLY A 1 189 ? 1.359 -17.309 -19.230 1.00 75.88 189 GLY A C 1
ATOM 1512 O O . GLY A 1 189 ? 2.318 -16.600 -19.543 1.00 75.88 189 GLY A O 1
ATOM 1513 N N . ASP A 1 190 ? 0.122 -17.065 -19.659 1.00 72.38 190 ASP A N 1
ATOM 1514 C CA . ASP A 1 190 ? -0.207 -15.982 -20.588 1.00 72.38 190 ASP A CA 1
ATOM 1515 C C . ASP A 1 190 ? 0.043 -14.601 -19.964 1.00 72.38 190 ASP A C 1
ATOM 1517 O O . ASP A 1 190 ? -0.381 -14.303 -18.846 1.00 72.38 190 ASP A O 1
ATOM 1521 N N . GLY A 1 191 ? 0.737 -13.733 -20.705 1.00 73.25 191 GLY A N 1
ATOM 1522 C CA . GLY A 1 191 ? 1.045 -12.371 -20.265 1.00 73.25 191 GLY A CA 1
ATOM 1523 C C . GLY A 1 191 ? 2.103 -12.272 -19.160 1.00 73.25 191 GLY A C 1
ATOM 1524 O O . GLY A 1 191 ? 2.221 -11.203 -18.556 1.00 73.25 191 GLY A O 1
ATOM 1525 N N . LEU A 1 192 ? 2.854 -13.347 -18.889 1.00 81.38 192 LEU A N 1
ATOM 1526 C CA . LEU A 1 192 ? 4.028 -13.371 -18.009 1.00 81.38 192 LEU A CA 1
ATOM 1527 C C . LEU A 1 192 ? 5.332 -13.296 -18.823 1.00 81.38 192 LEU A C 1
ATOM 1529 O O . LEU A 1 192 ? 5.352 -13.603 -20.013 1.00 81.38 192 LEU A O 1
ATOM 1533 N N . GLY A 1 193 ? 6.427 -12.893 -18.174 1.00 83.25 193 GLY A N 1
ATOM 1534 C CA . GLY A 1 193 ? 7.744 -12.763 -18.805 1.00 83.25 193 GLY A CA 1
ATOM 1535 C C . GLY A 1 193 ? 8.359 -11.361 -18.690 1.00 83.25 193 GLY A C 1
ATOM 1536 O O . GLY A 1 193 ? 7.877 -10.531 -17.911 1.00 83.25 193 GLY A O 1
ATOM 1537 N N . PRO A 1 194 ? 9.470 -11.102 -19.402 1.00 79.94 194 PRO A N 1
ATOM 1538 C CA . PRO A 1 194 ? 10.118 -9.795 -19.423 1.00 79.94 194 PRO A CA 1
ATOM 1539 C C . PRO A 1 194 ? 9.215 -8.747 -20.084 1.00 79.94 194 PRO A C 1
ATOM 1541 O O . PRO A 1 194 ? 8.605 -8.995 -21.121 1.00 79.94 194 PRO A O 1
ATOM 1544 N N . LEU A 1 195 ? 9.140 -7.562 -19.482 1.00 76.38 195 LEU A N 1
ATOM 1545 C CA . LEU A 1 195 ? 8.430 -6.419 -20.045 1.00 76.38 195 LEU A CA 1
ATOM 1546 C C . LEU A 1 195 ? 9.404 -5.623 -20.922 1.00 76.38 195 LEU A C 1
ATOM 1548 O O . LEU A 1 195 ? 10.321 -4.984 -20.407 1.00 76.38 195 LEU A O 1
ATOM 1552 N N . SER A 1 196 ? 9.221 -5.676 -22.242 1.00 50.38 196 SER A N 1
ATOM 1553 C CA . SER A 1 196 ? 10.010 -4.885 -23.192 1.00 50.38 196 SER A CA 1
ATOM 1554 C C . SER A 1 196 ? 9.661 -3.401 -23.075 1.00 50.38 196 SER A C 1
ATOM 1556 O O . SER A 1 196 ? 8.564 -2.984 -23.438 1.00 50.38 196 SER A O 1
ATOM 1558 N N . LEU A 1 197 ? 10.618 -2.595 -22.618 1.00 43.62 197 LEU A N 1
ATOM 1559 C CA . LEU A 1 197 ? 10.608 -1.134 -22.739 1.00 43.62 197 LEU A CA 1
ATOM 1560 C C . LEU A 1 197 ? 11.137 -0.736 -24.128 1.00 43.62 197 LEU A C 1
ATOM 1562 O O . LEU A 1 197 ? 12.108 0.006 -24.238 1.00 43.62 197 LEU A O 1
ATOM 1566 N N . ASN A 1 198 ? 10.573 -1.302 -25.200 1.00 28.64 198 ASN A N 1
ATOM 1567 C CA . ASN A 1 198 ? 11.053 -1.009 -26.549 1.00 28.64 198 ASN A CA 1
ATOM 1568 C C . ASN A 1 198 ? 10.656 0.413 -26.945 1.00 28.64 198 ASN A C 1
ATOM 1570 O O . ASN A 1 198 ? 9.549 0.670 -27.412 1.00 28.64 198 ASN A O 1
ATOM 1574 N N . GLY A 1 199 ? 11.616 1.302 -26.740 1.00 29.14 199 GLY A N 1
ATOM 1575 C CA . GLY A 1 199 ? 11.620 2.698 -27.119 1.00 29.14 199 GLY A CA 1
ATOM 1576 C C . GLY A 1 199 ? 12.574 3.431 -26.195 1.00 29.14 199 GLY A C 1
ATOM 1577 O O . GLY A 1 199 ? 12.090 4.073 -25.279 1.00 29.14 199 GLY A O 1
ATOM 1578 N N . LEU A 1 200 ? 13.889 3.230 -26.380 1.00 28.41 200 LEU A N 1
ATOM 1579 C CA . LEU A 1 200 ? 15.010 4.119 -26.012 1.00 28.41 200 LEU A CA 1
ATOM 1580 C C . LEU A 1 200 ? 16.332 3.328 -26.121 1.00 28.41 200 LEU A C 1
ATOM 1582 O O . LEU A 1 200 ? 16.941 2.934 -25.128 1.00 28.41 200 LEU A O 1
ATOM 1586 N N . ASP A 1 201 ? 16.781 3.087 -27.355 1.00 27.98 201 ASP A N 1
ATOM 1587 C CA . ASP A 1 201 ? 18.180 2.738 -27.604 1.00 27.98 201 ASP A CA 1
ATOM 1588 C C . ASP A 1 201 ? 19.035 3.997 -27.442 1.00 27.98 201 ASP A C 1
ATOM 1590 O O . ASP A 1 201 ? 18.882 4.971 -28.179 1.00 27.98 201 ASP A O 1
ATOM 1594 N N . GLY A 1 202 ? 19.973 3.965 -26.497 1.00 26.89 202 GLY A N 1
ATOM 1595 C CA . GLY A 1 202 ? 21.018 4.978 -26.402 1.00 26.89 202 GLY A CA 1
ATOM 1596 C C . GLY A 1 202 ? 21.540 5.190 -24.992 1.00 26.89 202 GLY A C 1
ATOM 1597 O O . GLY A 1 202 ? 21.083 6.090 -24.305 1.00 26.89 202 GLY A O 1
ATOM 1598 N N . LYS A 1 203 ? 22.534 4.375 -24.606 1.00 34.22 203 LYS A N 1
ATOM 1599 C CA . LYS A 1 203 ? 23.544 4.619 -23.556 1.00 34.22 203 LYS A CA 1
ATOM 1600 C C . LYS A 1 203 ? 23.087 5.489 -22.375 1.00 34.22 203 LYS A C 1
ATOM 1602 O O . LYS A 1 203 ? 23.163 6.706 -22.471 1.00 34.22 203 LYS A O 1
ATOM 1607 N N . ASN A 1 204 ? 22.818 4.881 -21.218 1.00 27.50 204 ASN A N 1
ATOM 1608 C CA . ASN A 1 204 ? 23.351 5.377 -19.942 1.00 27.50 204 ASN A CA 1
ATOM 1609 C C . ASN A 1 204 ? 23.135 4.386 -18.795 1.00 27.50 204 ASN A C 1
ATOM 1611 O O . ASN A 1 204 ? 22.100 3.736 -18.672 1.00 27.50 204 ASN A O 1
ATOM 1615 N N . ASN A 1 205 ? 24.154 4.313 -17.941 1.00 36.69 205 ASN A N 1
ATOM 1616 C CA . ASN A 1 205 ? 24.134 3.646 -16.649 1.00 36.69 205 ASN A CA 1
ATOM 1617 C C . ASN A 1 205 ? 23.096 4.316 -15.734 1.00 36.69 205 ASN A C 1
ATOM 1619 O O . ASN A 1 205 ? 23.409 5.305 -15.080 1.00 36.69 205 ASN A O 1
ATOM 1623 N N . GLY A 1 206 ? 21.883 3.771 -15.664 1.00 29.27 206 GLY A N 1
ATOM 1624 C CA . GLY A 1 206 ? 20.854 4.189 -14.713 1.00 29.27 206 GLY A CA 1
ATOM 1625 C C . GLY A 1 206 ? 20.633 3.113 -13.655 1.00 29.27 206 GLY A C 1
ATOM 1626 O O . GLY A 1 206 ? 19.966 2.111 -13.903 1.00 29.27 206 GLY A O 1
ATOM 1627 N N . LYS A 1 207 ? 21.203 3.293 -12.459 1.00 33.47 207 LYS A N 1
ATOM 1628 C CA . LYS A 1 207 ? 20.857 2.474 -11.288 1.00 33.47 207 LYS A CA 1
ATOM 1629 C C . LYS A 1 207 ? 19.466 2.910 -10.810 1.00 33.47 207 LYS A C 1
ATOM 1631 O O . LYS A 1 207 ? 19.318 4.011 -10.287 1.00 33.47 207 LYS A O 1
ATOM 1636 N N . ASN A 1 208 ? 18.466 2.046 -10.985 1.00 31.44 208 ASN A N 1
ATOM 1637 C CA . ASN A 1 208 ? 17.110 2.260 -10.476 1.00 31.44 208 ASN A CA 1
ATOM 1638 C C . ASN A 1 208 ? 17.113 2.383 -8.946 1.00 31.44 208 ASN A C 1
ATOM 1640 O O . ASN A 1 208 ? 17.670 1.541 -8.236 1.00 31.44 208 ASN A O 1
ATOM 1644 N N . LEU A 1 209 ? 16.491 3.453 -8.456 1.00 34.03 209 LEU A N 1
ATOM 1645 C CA . LEU A 1 209 ? 16.403 3.787 -7.046 1.00 34.03 209 LEU A CA 1
ATOM 1646 C C . LEU A 1 209 ? 15.171 3.106 -6.427 1.00 34.03 209 LEU A C 1
ATOM 1648 O O . LEU A 1 209 ? 14.035 3.465 -6.723 1.00 34.03 209 LEU A O 1
ATOM 1652 N N . GLU A 1 210 ? 15.383 2.097 -5.580 1.00 31.91 210 GLU A N 1
ATOM 1653 C CA . GLU A 1 210 ? 14.307 1.473 -4.800 1.00 31.91 210 GLU A CA 1
ATOM 1654 C C . GLU A 1 210 ? 13.787 2.464 -3.733 1.00 31.91 210 GLU A C 1
ATOM 1656 O O . GLU A 1 210 ? 14.569 3.106 -3.030 1.00 31.91 210 GLU A O 1
ATOM 1661 N N . MET A 1 211 ? 12.456 2.596 -3.628 1.00 26.84 211 MET A N 1
ATOM 1662 C CA . MET A 1 211 ? 11.746 3.518 -2.726 1.00 26.84 211 MET A CA 1
ATOM 1663 C C . MET A 1 211 ? 12.235 3.450 -1.268 1.00 26.84 211 MET A C 1
ATOM 1665 O O . MET A 1 211 ? 12.112 2.413 -0.614 1.00 26.84 211 MET A O 1
ATOM 1669 N N . ILE A 1 212 ? 12.651 4.595 -0.716 1.00 28.12 212 ILE A N 1
ATOM 1670 C CA . ILE A 1 212 ? 12.879 4.795 0.722 1.00 28.12 212 ILE A CA 1
ATOM 1671 C C . ILE A 1 212 ? 11.948 5.909 1.221 1.00 28.12 212 ILE A C 1
ATOM 1673 O O . ILE A 1 212 ? 11.988 7.029 0.725 1.00 28.12 212 ILE A O 1
ATOM 1677 N N . ASN A 1 213 ? 11.139 5.603 2.241 1.00 26.14 213 ASN A N 1
ATOM 1678 C CA . ASN A 1 213 ? 10.460 6.594 3.081 1.00 26.14 213 ASN A CA 1
ATOM 1679 C C . ASN A 1 213 ? 11.362 6.954 4.273 1.00 26.14 213 ASN A C 1
ATOM 1681 O O . ASN A 1 213 ? 11.653 6.050 5.055 1.00 26.14 213 ASN A O 1
ATOM 1685 N N . PHE A 1 214 ? 11.697 8.235 4.495 1.00 23.70 214 PHE A N 1
ATOM 1686 C CA . PHE A 1 214 ? 11.744 8.838 5.842 1.00 23.70 214 PHE A CA 1
ATOM 1687 C C . PHE A 1 214 ? 11.835 10.382 5.829 1.00 23.70 214 PHE A C 1
ATOM 1689 O O . PHE A 1 214 ? 12.025 11.004 4.795 1.00 23.70 214 PHE A O 1
ATOM 1696 N N . VAL A 1 215 ? 11.627 10.959 7.016 1.00 22.19 215 VAL A N 1
ATOM 1697 C CA . VAL A 1 215 ? 11.225 12.329 7.381 1.00 22.19 215 VAL A CA 1
ATOM 1698 C C . VAL A 1 215 ? 12.394 13.312 7.640 1.00 22.19 215 VAL A C 1
ATOM 1700 O O . VAL A 1 215 ? 13.340 12.961 8.333 1.00 22.19 215 VAL A O 1
ATOM 1703 N N . ALA A 1 216 ? 12.169 14.570 7.214 1.00 21.92 216 ALA A N 1
ATOM 1704 C CA . ALA A 1 216 ? 12.618 15.902 7.692 1.00 21.92 216 ALA A CA 1
ATOM 1705 C C . ALA A 1 216 ? 14.098 16.369 7.656 1.00 21.92 216 ALA A C 1
ATOM 1707 O O . ALA A 1 216 ? 14.906 15.981 8.491 1.00 21.92 216 ALA A O 1
ATOM 1708 N N . GLY A 1 217 ? 14.315 17.449 6.880 1.00 22.78 217 GLY A N 1
ATOM 1709 C CA . GLY A 1 217 ? 14.752 18.766 7.384 1.00 22.78 217 GLY A CA 1
ATOM 1710 C C . GLY A 1 217 ? 16.233 19.158 7.252 1.00 22.78 217 GLY A C 1
ATOM 1711 O O . GLY A 1 217 ? 17.055 18.659 8.006 1.00 22.78 217 GLY A O 1
ATOM 1712 N N . ILE A 1 218 ? 16.530 20.148 6.390 1.00 23.22 218 ILE A N 1
ATOM 1713 C CA . ILE A 1 218 ? 17.283 21.408 6.639 1.00 23.22 218 ILE A CA 1
ATOM 1714 C C . ILE A 1 218 ? 17.239 22.264 5.352 1.00 23.22 218 ILE A C 1
ATOM 1716 O O . ILE A 1 218 ? 17.196 21.742 4.245 1.00 23.22 218 ILE A O 1
ATOM 1720 N N . PHE A 1 219 ? 17.186 23.589 5.526 1.00 24.30 219 PHE A N 1
ATOM 1721 C CA . PHE A 1 219 ? 16.993 24.618 4.500 1.00 24.30 219 PHE A CA 1
ATOM 1722 C C . PHE A 1 219 ? 18.128 24.733 3.467 1.00 24.30 219 PHE A C 1
ATOM 1724 O O . PHE A 1 219 ? 19.287 24.950 3.816 1.00 24.30 219 PHE A O 1
ATOM 1731 N N . GLY A 1 220 ? 17.722 24.789 2.199 1.00 29.22 220 GLY A N 1
ATOM 1732 C CA . GLY A 1 220 ? 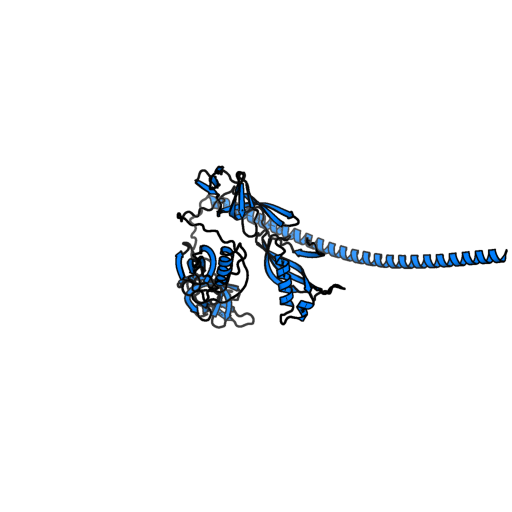18.427 25.423 1.089 1.00 29.22 220 GLY A CA 1
ATOM 1733 C C . GLY A 1 220 ? 17.431 25.678 -0.043 1.00 29.22 220 GLY A C 1
ATOM 1734 O O . GLY A 1 220 ? 16.703 24.769 -0.437 1.00 29.22 220 GLY A O 1
ATOM 1735 N N . HIS A 1 221 ? 17.338 26.915 -0.539 1.00 35.50 221 HIS A N 1
ATOM 1736 C CA . HIS A 1 221 ? 16.542 27.217 -1.731 1.00 35.50 221 HIS A CA 1
ATOM 1737 C C . HIS A 1 221 ? 17.211 26.541 -2.933 1.00 35.50 221 HIS A C 1
ATOM 1739 O O . HIS A 1 221 ? 18.254 26.986 -3.402 1.00 35.50 221 HIS A O 1
ATOM 1745 N N . CYS A 1 222 ? 16.631 25.437 -3.386 1.00 39.38 222 CYS A N 1
ATOM 1746 C CA . CYS A 1 222 ? 17.001 24.791 -4.639 1.00 39.38 222 CYS A CA 1
ATOM 1747 C C . CYS A 1 222 ? 15.973 25.232 -5.676 1.00 39.38 222 CYS A C 1
ATOM 1749 O O . CYS A 1 222 ? 14.791 25.276 -5.339 1.00 39.38 222 CYS A O 1
ATOM 1751 N N . ASP A 1 223 ? 16.358 25.490 -6.918 1.00 43.38 223 ASP A N 1
ATOM 1752 C CA . ASP A 1 223 ? 15.411 25.748 -8.009 1.00 43.38 223 ASP A CA 1
ATOM 1753 C C . ASP A 1 223 ? 15.399 24.542 -8.951 1.00 43.38 223 ASP A C 1
ATOM 1755 O O . ASP A 1 223 ? 16.449 24.051 -9.365 1.00 43.38 223 ASP A O 1
ATOM 1759 N N . PHE A 1 224 ? 14.200 24.007 -9.214 1.00 46.44 224 PHE A N 1
ATOM 1760 C CA . PHE A 1 224 ? 14.001 22.898 -10.151 1.00 46.44 224 PHE A CA 1
ATOM 1761 C C . PHE A 1 224 ? 13.719 23.488 -11.531 1.00 46.44 224 PHE A C 1
ATOM 1763 O O . PHE A 1 224 ? 12.764 24.252 -11.676 1.00 46.44 224 PHE A O 1
ATOM 1770 N N . GLN A 1 225 ? 14.505 23.116 -12.538 1.00 46.12 225 GLN A N 1
ATOM 1771 C CA . GLN A 1 225 ? 14.236 23.459 -13.934 1.00 46.12 225 GLN A CA 1
ATOM 1772 C C . GLN A 1 225 ? 13.947 22.178 -14.718 1.00 46.12 225 GLN A C 1
ATOM 1774 O O . GLN A 1 225 ? 14.725 21.228 -14.670 1.00 46.12 225 GLN A O 1
ATOM 1779 N N . ALA A 1 226 ? 12.810 22.128 -15.412 1.00 41.22 226 ALA A N 1
ATOM 1780 C CA . ALA A 1 226 ? 12.475 21.013 -16.295 1.00 41.22 226 ALA A CA 1
ATOM 1781 C C . ALA A 1 226 ? 13.218 21.189 -17.622 1.00 41.22 226 ALA A C 1
ATOM 1783 O O . ALA A 1 226 ? 13.248 22.302 -18.148 1.00 41.22 226 ALA A O 1
ATOM 1784 N N . LEU A 1 227 ? 13.797 20.108 -18.148 1.00 39.41 227 LEU A N 1
ATOM 1785 C CA . LEU A 1 227 ? 14.338 20.097 -19.510 1.00 39.41 227 LEU A CA 1
ATOM 1786 C C . LEU A 1 227 ? 13.335 19.534 -20.510 1.00 39.41 227 LEU A C 1
ATOM 1788 O O . LEU A 1 227 ? 13.175 20.107 -21.580 1.00 39.41 227 LEU A O 1
ATOM 1792 N N . GLU A 1 228 ? 12.663 18.436 -20.162 1.00 42.81 228 GLU A N 1
ATOM 1793 C CA . GLU A 1 228 ? 11.756 17.713 -21.057 1.00 42.81 228 GLU A CA 1
ATOM 1794 C C . GLU A 1 228 ? 10.583 17.141 -20.248 1.00 42.81 228 GLU A C 1
ATOM 1796 O O . GLU A 1 228 ? 10.764 16.647 -19.131 1.00 42.81 228 GLU A O 1
ATOM 1801 N N . THR A 1 229 ? 9.371 17.226 -20.793 1.00 43.56 229 THR A N 1
ATOM 1802 C CA . THR A 1 229 ? 8.150 16.652 -20.206 1.00 43.56 229 THR A CA 1
ATOM 1803 C C . THR A 1 229 ? 7.485 15.758 -21.238 1.00 43.56 229 THR A C 1
ATOM 1805 O O . THR A 1 229 ? 7.101 16.236 -22.307 1.00 43.56 229 THR A O 1
ATOM 1808 N N . GLU A 1 230 ? 7.327 14.477 -20.922 1.00 41.56 230 GLU A N 1
ATOM 1809 C CA . GLU A 1 230 ? 6.602 13.522 -21.755 1.00 41.56 230 GLU A CA 1
ATOM 1810 C C . GLU A 1 230 ? 5.252 13.197 -21.110 1.00 41.56 230 GLU A C 1
ATOM 1812 O O . GLU A 1 230 ? 5.154 12.797 -19.945 1.00 41.56 230 GLU A O 1
ATOM 1817 N N . THR A 1 231 ? 4.184 13.383 -21.884 1.00 39.94 231 THR A N 1
ATOM 1818 C CA . THR A 1 231 ? 2.822 13.056 -21.453 1.00 39.94 231 THR A CA 1
ATOM 1819 C C . THR A 1 231 ? 2.519 11.601 -21.793 1.00 39.94 231 THR A C 1
ATOM 1821 O O . THR A 1 231 ? 2.803 11.131 -22.897 1.00 39.94 231 THR A O 1
ATOM 1824 N N . SER A 1 232 ? 1.953 10.853 -20.842 1.00 37.03 232 SER A N 1
ATOM 1825 C CA . SER A 1 232 ? 1.542 9.476 -21.107 1.00 37.03 232 SER A CA 1
ATOM 1826 C C . SER A 1 232 ? 0.344 9.487 -22.061 1.00 37.03 232 SER A C 1
ATOM 1828 O O . SER A 1 232 ? -0.764 9.890 -21.702 1.00 37.03 232 SER A O 1
ATOM 1830 N N . ASN A 1 233 ? 0.562 9.057 -23.305 1.00 35.97 233 ASN A N 1
ATOM 1831 C CA . ASN A 1 233 ? -0.516 8.820 -24.256 1.00 35.97 233 ASN A CA 1
ATOM 1832 C C . ASN A 1 233 ? -1.321 7.612 -23.776 1.00 35.97 233 ASN A C 1
ATOM 1834 O O . ASN A 1 233 ? -0.913 6.485 -24.012 1.00 35.97 233 ASN A O 1
ATOM 1838 N N . HIS A 1 234 ? -2.403 7.867 -23.038 1.00 33.78 234 HIS A N 1
ATOM 1839 C CA . HIS A 1 234 ? -3.713 7.204 -23.078 1.00 33.78 234 HIS A CA 1
ATOM 1840 C C . HIS A 1 234 ? -4.493 7.560 -21.788 1.00 33.78 234 HIS A C 1
ATOM 1842 O O . HIS A 1 234 ? -4.105 7.212 -20.680 1.00 33.78 234 HIS A O 1
ATOM 1848 N N . LEU A 1 235 ? -5.637 8.234 -21.959 1.00 37.03 235 LEU A N 1
ATOM 1849 C CA . LEU A 1 235 ? -6.754 8.390 -21.003 1.00 37.03 235 LEU A CA 1
ATOM 1850 C C . LEU A 1 235 ? -6.608 9.298 -19.756 1.00 37.03 235 LEU A C 1
ATOM 1852 O O . LEU A 1 235 ? -7.645 9.614 -19.177 1.00 37.03 235 LEU A O 1
ATOM 1856 N N . ALA A 1 236 ? -5.432 9.814 -19.379 1.00 42.12 236 ALA A N 1
ATOM 1857 C CA . ALA A 1 236 ? -5.327 10.878 -18.359 1.00 42.12 236 ALA A CA 1
ATOM 1858 C C . ALA A 1 236 ? -4.140 11.816 -18.638 1.00 42.12 236 ALA A C 1
ATOM 1860 O O . ALA A 1 236 ? -2.991 11.399 -18.526 1.00 42.12 236 ALA A O 1
ATOM 1861 N N . ARG A 1 237 ? -4.406 13.083 -18.994 1.00 55.81 237 ARG A N 1
ATOM 1862 C CA . ARG A 1 237 ? -3.355 14.085 -19.279 1.00 55.81 237 ARG A CA 1
ATOM 1863 C C . ARG A 1 237 ? -2.753 14.690 -18.005 1.00 55.81 237 ARG A C 1
ATOM 1865 O O . ARG A 1 237 ? -1.696 15.296 -18.063 1.00 55.81 237 ARG A O 1
ATOM 1872 N N . SER A 1 238 ? -3.405 14.487 -16.864 1.00 54.62 238 SER A N 1
ATOM 1873 C CA . SER A 1 238 ? -3.007 14.999 -15.553 1.00 54.62 238 SER A CA 1
ATOM 1874 C C . SER A 1 238 ? -1.714 14.416 -14.974 1.00 54.62 238 SER A C 1
ATOM 1876 O O . SER A 1 238 ? -1.214 14.956 -13.987 1.00 54.62 238 SER A O 1
ATOM 1878 N N . ILE A 1 239 ? -1.205 13.294 -15.499 1.00 52.62 239 ILE A N 1
ATOM 1879 C CA . ILE A 1 239 ? 0.015 12.638 -15.002 1.00 52.62 239 ILE A CA 1
ATOM 1880 C C . ILE A 1 239 ? 1.087 12.704 -16.086 1.00 52.62 239 ILE A C 1
ATOM 1882 O O . ILE A 1 239 ? 0.905 12.171 -17.182 1.00 52.62 239 ILE A O 1
ATOM 1886 N N . GLU A 1 240 ? 2.218 13.318 -15.752 1.00 54.28 240 GLU A N 1
ATOM 1887 C CA . GLU A 1 240 ? 3.329 13.540 -16.676 1.00 54.28 240 GLU A CA 1
ATOM 1888 C C . GLU A 1 240 ? 4.631 12.980 -16.097 1.00 54.28 240 GLU A C 1
ATOM 1890 O O . GLU A 1 240 ? 4.856 12.992 -14.881 1.00 54.28 240 GLU A O 1
ATOM 1895 N N . PHE A 1 241 ? 5.500 12.485 -16.979 1.00 43.69 241 PHE A N 1
ATOM 1896 C CA . PHE A 1 241 ? 6.893 12.227 -16.637 1.00 43.69 241 PHE A CA 1
ATOM 1897 C C . PHE A 1 241 ? 7.690 13.485 -16.964 1.00 43.69 241 PHE A C 1
ATOM 1899 O O . PHE A 1 241 ? 7.731 13.929 -18.111 1.00 43.69 241 PHE A O 1
ATOM 1906 N N . ALA A 1 242 ? 8.314 14.075 -15.949 1.00 48.72 242 ALA A N 1
ATOM 1907 C CA . ALA A 1 242 ? 9.135 15.265 -16.102 1.00 48.72 242 ALA A CA 1
ATOM 1908 C C . ALA A 1 242 ? 10.596 14.922 -15.817 1.00 48.72 242 ALA A C 1
ATOM 1910 O O . ALA A 1 242 ? 10.931 14.441 -14.728 1.00 48.72 242 ALA A O 1
ATOM 1911 N N . LYS A 1 243 ? 11.469 15.217 -16.781 1.00 50.47 243 LYS A N 1
ATOM 1912 C CA . LYS A 1 243 ? 12.917 15.201 -16.598 1.00 50.47 243 LYS A CA 1
ATOM 1913 C C . LYS A 1 243 ? 13.362 16.556 -16.062 1.00 50.47 243 LYS A C 1
ATOM 1915 O O . LYS A 1 243 ? 13.227 17.591 -16.722 1.00 50.47 243 LYS A O 1
ATOM 1920 N N . ILE A 1 244 ? 13.877 16.553 -14.839 1.00 58.00 244 ILE A N 1
ATOM 1921 C CA . ILE A 1 244 ? 14.207 17.751 -14.074 1.00 58.00 244 ILE A CA 1
ATOM 1922 C C . ILE A 1 244 ? 15.708 17.802 -13.826 1.00 58.00 244 ILE A C 1
ATOM 1924 O O . ILE A 1 244 ? 16.323 16.838 -13.380 1.00 58.00 244 ILE A O 1
ATOM 1928 N N . THR A 1 245 ? 16.295 18.974 -14.046 1.00 51.78 245 THR A N 1
ATOM 1929 C CA . THR A 1 245 ? 17.652 19.279 -13.600 1.00 51.78 245 THR A CA 1
ATOM 1930 C C . THR A 1 245 ? 17.626 20.245 -12.429 1.00 51.78 245 THR A C 1
ATOM 1932 O O . THR A 1 245 ? 16.973 21.291 -12.448 1.00 51.78 245 THR A O 1
ATOM 1935 N N . ILE A 1 246 ? 18.369 19.880 -11.390 1.00 57.66 246 ILE A N 1
ATOM 1936 C CA . ILE A 1 246 ? 18.688 20.736 -10.254 1.00 57.66 246 ILE A CA 1
ATOM 1937 C C . ILE A 1 246 ? 20.026 21.385 -10.544 1.00 57.66 246 ILE A C 1
ATOM 1939 O O . ILE A 1 246 ? 21.051 20.706 -10.626 1.00 57.66 246 ILE A O 1
ATOM 1943 N N . GLN A 1 247 ? 20.028 22.710 -10.642 1.00 45.06 247 GLN A N 1
ATOM 1944 C CA . GLN A 1 247 ? 21.269 23.463 -10.810 1.00 45.06 247 GLN A CA 1
ATOM 1945 C C . GLN A 1 247 ? 21.911 23.884 -9.481 1.00 45.06 247 GLN A C 1
ATOM 1947 O O . GLN A 1 247 ? 23.011 24.434 -9.491 1.00 45.06 247 GLN A O 1
ATOM 1952 N N . LYS A 1 248 ? 21.274 23.647 -8.323 1.00 46.56 248 LYS A N 1
ATOM 1953 C CA . LYS A 1 248 ? 21.832 24.090 -7.038 1.00 46.56 248 LYS A CA 1
ATOM 1954 C C . LYS A 1 248 ? 21.287 23.324 -5.833 1.00 46.56 248 LYS A C 1
ATOM 1956 O O . LYS A 1 248 ? 20.124 23.490 -5.482 1.00 46.56 248 LYS A O 1
ATOM 1961 N N . THR A 1 249 ? 22.158 22.573 -5.168 1.00 43.62 249 THR A N 1
ATOM 1962 C CA . THR A 1 249 ? 21.950 21.986 -3.835 1.00 43.62 249 THR A CA 1
ATOM 1963 C C . THR A 1 249 ? 23.251 22.120 -3.043 1.00 43.62 249 THR A C 1
ATOM 1965 O O . THR A 1 249 ? 24.304 21.659 -3.480 1.00 43.62 249 THR A O 1
ATOM 1968 N N . ASN A 1 250 ? 23.203 22.801 -1.895 1.00 42.62 250 ASN A N 1
ATOM 1969 C CA . ASN A 1 250 ? 24.352 22.969 -0.999 1.00 42.62 250 ASN A CA 1
ATOM 1970 C C . ASN A 1 250 ? 24.594 21.664 -0.219 1.00 42.62 250 ASN A C 1
ATOM 1972 O O . ASN A 1 250 ? 23.729 21.290 0.569 1.00 42.62 250 ASN A O 1
ATOM 1976 N N . TYR A 1 251 ? 25.751 20.999 -0.366 1.00 51.69 251 TYR A N 1
ATOM 1977 C CA . TYR A 1 251 ? 26.086 19.811 0.441 1.00 51.69 251 TYR A CA 1
ATOM 1978 C C . TYR A 1 251 ? 27.244 20.071 1.415 1.00 51.69 251 TYR A C 1
ATOM 1980 O O . TYR A 1 251 ? 28.305 20.554 1.023 1.00 51.69 251 TYR A O 1
ATOM 1988 N N . ILE A 1 252 ? 27.064 19.676 2.682 1.00 44.44 252 ILE A N 1
ATOM 1989 C CA . ILE A 1 252 ? 28.144 19.484 3.665 1.00 44.44 252 ILE A CA 1
ATOM 1990 C C . ILE A 1 252 ? 28.371 17.975 3.764 1.00 44.44 252 ILE A C 1
ATOM 1992 O O . ILE A 1 252 ? 27.469 17.249 4.175 1.00 44.44 252 ILE A O 1
ATOM 1996 N N . ILE A 1 253 ? 29.551 17.493 3.376 1.00 47.28 253 ILE A N 1
ATOM 1997 C CA . ILE A 1 253 ? 29.870 16.062 3.388 1.00 47.28 253 ILE A CA 1
ATOM 1998 C C . ILE A 1 253 ? 30.948 15.809 4.450 1.00 47.28 253 ILE A C 1
ATOM 2000 O O . ILE A 1 253 ? 32.113 16.123 4.230 1.00 47.28 253 ILE A O 1
ATOM 2004 N N . ASN A 1 254 ? 30.569 15.213 5.585 1.00 43.84 254 ASN A N 1
ATOM 2005 C CA . ASN A 1 254 ? 31.513 14.468 6.425 1.00 43.84 254 ASN A CA 1
ATOM 2006 C C . ASN A 1 254 ? 31.551 13.040 5.873 1.00 43.84 254 ASN A C 1
ATOM 2008 O O . ASN A 1 254 ? 30.514 12.383 5.831 1.00 43.84 254 ASN A O 1
ATOM 2012 N N . CYS A 1 255 ? 32.708 12.602 5.375 1.00 40.53 255 CYS A N 1
ATOM 2013 C CA . CYS A 1 255 ? 32.826 11.376 4.587 1.00 40.53 255 CYS A CA 1
ATOM 2014 C C . CYS A 1 255 ? 33.780 10.366 5.230 1.00 40.53 255 CYS A C 1
ATOM 2016 O O . CYS A 1 255 ? 34.991 10.573 5.259 1.00 40.53 255 CYS A O 1
ATOM 2018 N N . ASP A 1 256 ? 33.234 9.225 5.622 1.00 41.47 256 ASP A N 1
ATOM 2019 C CA . ASP A 1 256 ? 33.904 7.967 5.917 1.00 41.47 256 ASP A CA 1
ATOM 2020 C C . ASP A 1 256 ? 33.612 6.955 4.785 1.00 41.47 256 ASP A C 1
ATOM 2022 O O . ASP A 1 256 ? 32.710 6.124 4.834 1.00 41.47 256 ASP A O 1
ATOM 2026 N N . GLY A 1 257 ? 34.386 7.073 3.700 1.00 43.66 257 GLY A N 1
ATOM 2027 C CA . GLY A 1 257 ? 34.768 5.989 2.775 1.00 43.66 257 GLY A CA 1
ATOM 2028 C C . GLY A 1 257 ? 33.740 5.397 1.794 1.00 43.66 257 GLY A C 1
ATOM 2029 O O . GLY A 1 257 ? 34.126 5.023 0.690 1.00 43.66 257 GLY A O 1
ATOM 2030 N N . THR A 1 258 ? 32.447 5.319 2.113 1.00 46.06 258 THR A N 1
ATOM 2031 C CA . THR A 1 258 ? 31.422 4.734 1.220 1.00 46.06 258 THR A CA 1
ATOM 2032 C C . THR A 1 258 ? 30.110 5.502 1.314 1.00 46.06 258 THR A C 1
ATOM 2034 O O . THR A 1 258 ? 29.215 5.094 2.053 1.00 46.06 258 THR A O 1
ATOM 2037 N N . GLY A 1 259 ? 29.935 6.608 0.586 1.00 55.53 259 GLY A N 1
ATOM 2038 C CA . GLY A 1 259 ? 28.667 7.322 0.774 1.00 55.53 259 GLY A CA 1
ATOM 2039 C C . GLY A 1 259 ? 28.283 8.494 -0.107 1.00 55.53 259 GLY A C 1
ATOM 2040 O O . GLY A 1 259 ? 27.177 8.970 0.092 1.00 55.53 259 GLY A O 1
ATOM 2041 N N . ILE A 1 260 ? 29.084 8.960 -1.069 1.00 58.78 260 ILE A N 1
ATOM 2042 C CA . ILE A 1 260 ? 28.749 10.210 -1.783 1.00 58.78 260 ILE A CA 1
ATOM 2043 C C . ILE A 1 260 ? 27.480 10.056 -2.640 1.00 58.78 260 ILE A C 1
ATOM 2045 O O . ILE A 1 260 ? 26.537 10.820 -2.463 1.00 58.78 260 ILE A O 1
ATOM 2049 N N . GLU A 1 261 ? 27.388 9.025 -3.491 1.00 57.62 261 GLU A N 1
ATOM 2050 C CA . GLU A 1 261 ? 26.178 8.775 -4.302 1.00 57.62 261 GLU A CA 1
ATOM 2051 C C . GLU A 1 261 ? 24.930 8.555 -3.429 1.00 57.62 261 GLU A C 1
ATOM 2053 O O . GLU A 1 261 ? 23.865 9.104 -3.699 1.00 57.62 261 GLU A O 1
ATOM 2058 N N . LYS A 1 262 ? 25.065 7.789 -2.337 1.00 58.19 262 LYS A N 1
ATOM 2059 C CA . LYS A 1 262 ? 23.963 7.532 -1.397 1.00 58.19 262 LYS A CA 1
ATOM 2060 C C . LYS A 1 262 ? 23.530 8.803 -0.666 1.00 58.19 262 LYS A C 1
ATOM 2062 O O . LYS A 1 262 ? 22.336 9.009 -0.481 1.00 58.19 262 LYS A O 1
ATOM 2067 N N . ALA A 1 263 ? 24.475 9.653 -0.273 1.00 59.91 263 ALA A N 1
ATOM 2068 C CA . ALA A 1 263 ? 24.194 10.930 0.370 1.00 59.91 263 ALA A CA 1
ATOM 2069 C C . ALA A 1 263 ? 23.471 11.890 -0.585 1.00 59.91 263 ALA A C 1
ATOM 2071 O O . ALA A 1 263 ? 22.495 12.518 -0.182 1.00 59.91 263 ALA A O 1
ATOM 2072 N N . ILE A 1 264 ? 23.885 11.941 -1.858 1.00 64.44 264 ILE A N 1
ATOM 2073 C CA . ILE A 1 264 ? 23.229 12.751 -2.897 1.00 64.44 264 ILE A CA 1
ATOM 2074 C C . ILE A 1 264 ? 21.785 12.296 -3.099 1.00 64.44 264 ILE A C 1
ATOM 2076 O O . ILE A 1 264 ? 20.883 13.126 -3.123 1.00 64.44 264 ILE A O 1
ATOM 2080 N N . VAL A 1 265 ? 21.552 10.985 -3.175 1.00 63.69 265 VAL A N 1
ATOM 2081 C CA . VAL A 1 265 ? 20.207 10.415 -3.296 1.00 63.69 265 VAL A CA 1
ATOM 2082 C C . VAL A 1 265 ? 19.329 10.743 -2.089 1.00 63.69 265 VAL A C 1
ATOM 2084 O O . VAL A 1 265 ? 18.205 11.208 -2.254 1.00 63.69 265 VAL A O 1
ATOM 2087 N N . VAL A 1 266 ? 19.816 10.477 -0.874 1.00 63.19 266 VAL A N 1
ATOM 2088 C CA . VAL A 1 266 ? 19.045 10.718 0.357 1.00 63.19 266 VAL A CA 1
ATOM 2089 C C . VAL A 1 266 ? 18.665 12.191 0.456 1.00 63.19 266 VAL A C 1
ATOM 2091 O O . VAL A 1 266 ? 17.531 12.518 0.799 1.00 63.19 266 VAL A O 1
ATOM 2094 N N . GLN A 1 267 ? 19.586 13.079 0.097 1.00 63.97 267 GLN A N 1
ATOM 2095 C CA . GLN A 1 267 ? 19.324 14.506 0.111 1.00 63.97 267 GLN A CA 1
ATOM 2096 C C . GLN A 1 267 ? 18.387 14.946 -1.021 1.00 63.97 267 GLN A C 1
ATOM 2098 O O . GLN A 1 267 ? 17.486 15.730 -0.757 1.00 63.97 267 GLN A O 1
ATOM 2103 N N . LEU A 1 268 ? 18.517 14.402 -2.237 1.00 67.88 268 LEU A N 1
ATOM 2104 C CA . LEU A 1 268 ? 17.566 14.637 -3.330 1.00 67.88 268 LEU A CA 1
ATOM 2105 C C . LEU A 1 268 ? 16.140 14.278 -2.900 1.00 67.88 268 LEU A C 1
ATOM 2107 O O . LEU A 1 268 ? 15.211 15.050 -3.128 1.00 67.88 268 LEU A O 1
ATOM 2111 N N . LEU A 1 269 ? 15.968 13.126 -2.247 1.00 63.44 269 LEU A N 1
ATOM 2112 C CA . LEU A 1 269 ? 14.675 12.702 -1.716 1.00 63.44 269 LEU A CA 1
ATOM 2113 C C . LEU A 1 269 ? 14.178 13.634 -0.602 1.00 63.44 269 LEU A C 1
ATOM 2115 O O . LEU A 1 269 ? 12.986 13.936 -0.564 1.00 63.44 269 LEU A O 1
ATOM 2119 N N . ASN A 1 270 ? 15.065 14.132 0.265 1.00 64.38 270 ASN A N 1
ATOM 2120 C CA . ASN A 1 270 ? 14.709 15.134 1.273 1.00 64.38 270 ASN A CA 1
ATOM 2121 C C . ASN A 1 270 ? 14.251 16.449 0.628 1.00 64.38 270 ASN A C 1
ATOM 2123 O O . ASN A 1 270 ? 13.200 16.973 0.993 1.00 64.38 270 ASN A O 1
ATOM 2127 N N . ASP A 1 271 ? 14.993 16.963 -0.351 1.00 65.62 271 ASP A N 1
ATOM 2128 C CA . ASP A 1 271 ? 14.669 18.213 -1.039 1.00 65.62 271 ASP A CA 1
ATOM 2129 C C . ASP A 1 271 ? 13.358 18.073 -1.822 1.00 65.62 271 ASP A C 1
ATOM 2131 O O . ASP A 1 271 ? 12.491 18.947 -1.747 1.00 65.62 271 ASP A O 1
ATOM 2135 N N . PHE A 1 272 ? 13.151 16.932 -2.485 1.00 64.00 272 PHE A N 1
ATOM 2136 C CA . PHE A 1 272 ? 11.889 16.583 -3.136 1.00 64.00 272 PHE A CA 1
ATOM 2137 C C . PHE A 1 272 ? 10.730 16.530 -2.132 1.00 64.00 272 PHE A C 1
ATOM 2139 O O . PHE A 1 272 ? 9.693 17.141 -2.363 1.00 64.00 272 PHE A O 1
ATOM 2146 N N . ALA A 1 273 ? 10.916 15.896 -0.969 1.00 55.84 273 ALA A N 1
ATOM 2147 C CA . ALA A 1 273 ? 9.893 15.829 0.075 1.00 55.84 273 ALA A CA 1
ATOM 2148 C C . ALA A 1 273 ? 9.546 17.205 0.677 1.00 55.84 273 ALA A C 1
ATOM 2150 O O . ALA A 1 273 ? 8.432 17.399 1.164 1.00 55.84 273 ALA A O 1
ATOM 2151 N N . THR A 1 274 ? 10.473 18.171 0.651 1.00 61.50 274 THR A N 1
ATOM 2152 C CA . THR A 1 274 ? 10.193 19.547 1.102 1.00 61.50 274 THR A CA 1
ATOM 2153 C C . THR A 1 274 ? 9.419 20.376 0.080 1.00 61.50 274 THR A C 1
ATOM 2155 O O . THR A 1 274 ? 8.755 21.344 0.464 1.00 61.50 274 THR A O 1
ATOM 2158 N N . LYS A 1 275 ? 9.474 20.026 -1.211 1.00 65.12 275 LYS A N 1
ATOM 2159 C CA . LYS A 1 275 ? 8.771 20.761 -2.265 1.00 65.12 275 LYS A CA 1
ATOM 2160 C C . LYS A 1 275 ? 7.474 20.061 -2.644 1.00 65.12 275 LYS A C 1
ATOM 2162 O O . LYS A 1 275 ? 7.471 19.030 -3.299 1.00 65.12 275 LYS A O 1
ATOM 2167 N N . LYS A 1 276 ? 6.351 20.684 -2.282 1.00 67.31 276 LYS A N 1
ATOM 2168 C CA . LYS A 1 276 ? 5.005 20.174 -2.582 1.00 67.31 276 LYS A CA 1
ATOM 2169 C C . LYS A 1 276 ? 4.675 20.232 -4.080 1.00 67.31 276 LYS A C 1
ATOM 2171 O O . LYS A 1 276 ? 4.140 19.277 -4.640 1.00 67.31 276 LYS A O 1
ATOM 2176 N N . ALA A 1 277 ? 4.962 21.364 -4.716 1.00 73.88 277 ALA A N 1
ATOM 2177 C CA . ALA A 1 277 ? 4.566 21.647 -6.087 1.00 73.88 277 ALA A CA 1
ATOM 2178 C C . ALA A 1 277 ? 5.430 22.758 -6.703 1.00 73.88 277 ALA A C 1
ATOM 2180 O O . ALA A 1 277 ? 6.152 23.464 -5.997 1.00 73.88 277 ALA A O 1
ATOM 2181 N N . SER A 1 278 ? 5.339 22.918 -8.022 1.00 74.50 278 SER A N 1
ATOM 2182 C CA . SER A 1 278 ? 5.884 24.060 -8.759 1.00 74.50 278 SER A CA 1
ATOM 2183 C C . SER A 1 278 ? 4.865 24.566 -9.789 1.00 74.50 278 SER A C 1
ATOM 2185 O O . SER A 1 278 ? 4.100 23.756 -10.317 1.00 74.50 278 SER A O 1
ATOM 2187 N N . PRO A 1 279 ? 4.858 25.868 -10.135 1.00 74.88 279 PRO A N 1
ATOM 2188 C CA . PRO A 1 279 ? 3.867 26.442 -11.054 1.00 74.88 279 PRO A CA 1
ATOM 2189 C C . PRO A 1 279 ? 3.921 25.807 -12.452 1.00 74.88 279 PRO A C 1
ATOM 2191 O O . PRO A 1 279 ? 2.892 25.569 -13.092 1.00 74.88 279 PRO A O 1
ATOM 2194 N N . ASN A 1 280 ? 5.129 25.477 -12.911 1.00 74.44 280 ASN A N 1
ATOM 2195 C CA . ASN A 1 280 ? 5.340 24.948 -14.253 1.00 74.44 280 ASN A CA 1
ATOM 2196 C C . ASN A 1 280 ? 5.073 23.443 -14.319 1.00 74.44 280 ASN A C 1
ATOM 2198 O O . ASN A 1 280 ? 4.406 23.005 -15.252 1.00 74.44 280 ASN A O 1
ATOM 2202 N N . MET A 1 281 ? 5.505 22.668 -13.319 1.00 69.88 281 MET A N 1
ATOM 2203 C CA . MET A 1 281 ? 5.491 21.198 -13.395 1.00 69.88 281 MET A CA 1
ATOM 2204 C C . MET A 1 281 ? 4.334 20.539 -12.637 1.00 69.88 281 MET A C 1
ATOM 2206 O O . MET A 1 281 ? 4.140 19.336 -12.755 1.00 69.88 281 MET A O 1
ATOM 2210 N N . GLY A 1 282 ? 3.562 21.298 -11.856 1.00 71.69 282 GLY A N 1
ATOM 2211 C CA . GLY A 1 282 ? 2.503 20.736 -11.021 1.00 71.69 282 GLY A CA 1
ATOM 2212 C C . GLY A 1 282 ? 3.024 20.184 -9.693 1.00 71.69 282 GLY A C 1
ATOM 2213 O O . GLY A 1 282 ? 4.057 20.611 -9.173 1.00 71.69 282 GLY A O 1
ATOM 2214 N N . TYR A 1 283 ? 2.270 19.257 -9.116 1.00 69.50 283 TYR A N 1
ATOM 2215 C CA . TYR A 1 283 ? 2.602 18.550 -7.887 1.00 69.50 283 TYR A CA 1
ATOM 2216 C C . TYR A 1 283 ? 3.682 17.503 -8.127 1.00 69.50 283 TYR A C 1
ATOM 2218 O O . TYR A 1 283 ? 3.588 16.701 -9.054 1.00 69.50 283 TYR A O 1
ATOM 2226 N N . PHE A 1 284 ? 4.670 17.465 -7.244 1.00 69.06 284 PHE A N 1
ATOM 2227 C CA . PHE A 1 284 ? 5.705 16.443 -7.261 1.00 69.06 284 PHE A CA 1
ATOM 2228 C C . PHE A 1 284 ? 5.173 15.167 -6.593 1.00 69.06 284 PHE A C 1
ATOM 2230 O O . PHE A 1 284 ? 4.769 15.202 -5.432 1.00 69.06 284 PHE A O 1
ATOM 2237 N N . MET A 1 285 ? 5.134 14.047 -7.325 1.00 65.56 285 MET A N 1
ATOM 2238 C CA . MET A 1 285 ? 4.565 12.787 -6.823 1.00 65.56 285 MET A CA 1
ATOM 2239 C C . MET A 1 285 ? 5.652 11.821 -6.357 1.00 65.56 285 MET A C 1
ATOM 2241 O O . MET A 1 285 ? 5.640 11.386 -5.206 1.00 65.56 285 MET A O 1
ATOM 2245 N N . ALA A 1 286 ? 6.588 11.474 -7.243 1.00 57.31 286 ALA A N 1
ATOM 2246 C CA . ALA A 1 286 ? 7.675 10.550 -6.927 1.00 57.31 286 ALA A CA 1
ATOM 2247 C C . ALA A 1 286 ? 8.867 10.726 -7.871 1.00 57.31 286 ALA A C 1
ATOM 2249 O O . ALA A 1 286 ? 8.680 10.842 -9.078 1.00 57.31 286 ALA A O 1
ATOM 2250 N N . VAL A 1 287 ? 10.087 10.673 -7.334 1.00 58.41 287 VAL A N 1
ATOM 2251 C CA . VAL A 1 287 ? 11.315 10.521 -8.133 1.00 58.41 287 VAL A CA 1
ATOM 2252 C C . VAL A 1 287 ? 11.371 9.095 -8.679 1.00 58.41 287 VAL A C 1
ATOM 2254 O O . VAL A 1 287 ? 11.206 8.143 -7.917 1.00 58.41 287 VAL A O 1
ATOM 2257 N N . THR A 1 288 ? 11.590 8.941 -9.983 1.00 58.59 288 THR A N 1
ATOM 2258 C CA . THR A 1 288 ? 11.653 7.634 -10.655 1.00 58.59 288 THR A CA 1
ATOM 2259 C C . THR A 1 288 ? 13.088 7.182 -10.857 1.00 58.59 288 THR A C 1
ATOM 2261 O O . THR A 1 288 ? 13.433 6.054 -10.510 1.00 58.59 288 THR A O 1
ATOM 2264 N N . THR A 1 289 ? 13.936 8.061 -11.388 1.00 58.81 289 THR A N 1
ATOM 2265 C CA . THR A 1 289 ? 15.326 7.745 -11.729 1.00 58.81 289 THR A CA 1
ATOM 2266 C C . THR A 1 289 ? 16.236 8.921 -11.418 1.00 58.81 289 THR A C 1
ATOM 2268 O O . THR A 1 289 ? 15.847 10.080 -11.537 1.00 58.81 289 THR A O 1
ATOM 2271 N N . LEU A 1 290 ? 17.462 8.606 -11.001 1.00 66.50 290 LEU A N 1
ATOM 2272 C CA . LEU A 1 290 ? 18.569 9.553 -10.949 1.00 66.50 290 LEU A CA 1
ATOM 2273 C C . LEU A 1 290 ? 19.376 9.368 -12.235 1.00 66.50 290 LEU A C 1
ATOM 2275 O O . LEU A 1 290 ? 20.057 8.353 -12.384 1.00 66.50 290 LEU A O 1
ATOM 2279 N N . ASP A 1 291 ? 19.271 10.318 -13.157 1.00 66.12 291 ASP A N 1
ATOM 2280 C CA . ASP A 1 291 ? 19.777 10.166 -14.523 1.00 66.12 291 ASP A CA 1
ATOM 2281 C C . ASP A 1 291 ? 21.260 10.534 -14.607 1.00 66.12 291 ASP A C 1
ATOM 2283 O O . ASP A 1 291 ? 22.049 9.842 -15.254 1.00 66.12 291 ASP A O 1
ATOM 2287 N N . ARG A 1 292 ? 21.665 11.612 -13.925 1.00 66.81 292 ARG A N 1
ATOM 2288 C CA . ARG A 1 292 ? 23.055 12.074 -13.924 1.00 66.81 292 ARG A CA 1
ATOM 2289 C C . ARG A 1 292 ? 23.411 12.815 -12.645 1.00 66.81 292 ARG A C 1
ATOM 2291 O O . ARG A 1 292 ? 22.673 13.675 -12.182 1.00 66.81 292 ARG A O 1
ATOM 2298 N N . VAL A 1 293 ? 24.608 12.540 -12.134 1.00 70.12 293 VAL A N 1
ATOM 2299 C CA . VAL A 1 293 ? 25.287 13.370 -11.133 1.00 70.12 293 VAL A CA 1
ATOM 2300 C C . VAL A 1 293 ? 26.496 13.998 -11.819 1.00 70.12 293 VAL A C 1
ATOM 2302 O O . VAL A 1 293 ? 27.394 13.287 -12.271 1.00 70.12 293 VAL A O 1
ATOM 2305 N N . GLY A 1 294 ? 26.500 15.318 -11.977 1.00 65.00 294 GLY A N 1
ATOM 2306 C CA . GLY A 1 294 ? 27.633 16.035 -12.553 1.00 65.00 294 GLY A CA 1
ATOM 2307 C C . GLY A 1 294 ? 28.769 16.252 -11.546 1.00 65.00 294 GLY A C 1
ATOM 2308 O O . GLY A 1 294 ? 28.647 15.895 -10.374 1.00 65.00 294 GLY A O 1
ATOM 2309 N N . PRO A 1 295 ? 29.909 16.804 -11.996 1.00 63.00 295 PRO A N 1
ATOM 2310 C CA . PRO A 1 295 ? 31.094 16.947 -11.157 1.00 63.00 295 PRO A CA 1
ATOM 2311 C C . PRO A 1 295 ? 30.825 17.882 -9.973 1.00 63.00 295 PRO A C 1
ATOM 2313 O O . PRO A 1 295 ? 30.221 18.941 -10.133 1.00 63.00 295 PRO A O 1
ATOM 2316 N N . GLY A 1 296 ? 31.296 17.484 -8.789 1.00 63.56 296 GLY A N 1
ATOM 2317 C CA . GLY A 1 296 ? 31.197 18.282 -7.572 1.00 63.56 296 GLY A CA 1
ATOM 2318 C C . GLY A 1 296 ? 31.970 19.595 -7.702 1.00 63.56 296 GLY A C 1
ATOM 2319 O O . GLY A 1 296 ? 33.184 19.578 -7.890 1.00 63.56 296 GLY A O 1
ATOM 2320 N N . MET A 1 297 ? 31.289 20.730 -7.592 1.00 62.25 297 MET A N 1
ATOM 2321 C CA . MET A 1 297 ? 31.877 22.068 -7.652 1.00 62.25 297 MET A CA 1
ATOM 2322 C C . MET A 1 297 ? 31.997 22.652 -6.247 1.00 62.25 297 MET A C 1
ATOM 2324 O O . MET A 1 297 ? 31.057 22.573 -5.465 1.00 62.25 297 MET A O 1
ATOM 2328 N N . LEU A 1 298 ? 33.122 23.271 -5.897 1.00 60.59 298 LEU A N 1
ATOM 2329 C CA . LEU A 1 298 ? 33.229 23.958 -4.607 1.00 60.59 298 LEU A CA 1
ATOM 2330 C C . LEU A 1 298 ? 32.293 25.174 -4.584 1.00 60.59 298 LEU A C 1
ATOM 2332 O O . LEU A 1 298 ? 32.291 25.984 -5.512 1.00 60.59 298 LEU A O 1
ATOM 2336 N N . GLY A 1 299 ? 31.487 25.295 -3.528 1.00 53.69 299 GLY A N 1
ATOM 2337 C CA . GLY A 1 299 ? 30.600 26.441 -3.355 1.00 53.69 299 GLY A CA 1
ATOM 2338 C C . GLY A 1 299 ? 31.402 27.737 -3.207 1.00 53.69 299 GLY A C 1
ATOM 2339 O O . GLY A 1 299 ? 32.257 27.831 -2.329 1.00 53.69 299 GLY A O 1
ATOM 2340 N N . GLN A 1 300 ? 31.108 28.750 -4.034 1.00 52.66 300 GLN A N 1
ATOM 2341 C CA . GLN A 1 300 ? 31.816 30.043 -4.021 1.00 52.66 300 GLN A CA 1
ATOM 2342 C C . GLN A 1 300 ? 31.735 30.769 -2.666 1.00 52.66 300 GLN A C 1
ATOM 2344 O O . GLN A 1 300 ? 32.657 31.492 -2.304 1.00 52.66 300 GLN A O 1
ATOM 2349 N N . GLU A 1 301 ? 30.653 30.568 -1.907 1.00 51.88 301 GLU A N 1
ATOM 2350 C CA . GLU A 1 301 ? 30.410 31.276 -0.643 1.00 51.88 301 GLU A CA 1
ATOM 2351 C C . GLU A 1 301 ? 31.023 30.581 0.585 1.00 51.88 301 GLU A C 1
ATOM 2353 O O . GLU A 1 301 ? 31.253 31.239 1.601 1.00 51.88 301 GLU A O 1
ATOM 2358 N N . ARG A 1 302 ? 31.287 29.261 0.532 1.00 48.94 302 ARG A N 1
ATOM 2359 C CA . ARG A 1 302 ? 31.887 28.493 1.642 1.00 48.94 302 ARG A CA 1
ATOM 2360 C C . ARG A 1 302 ? 32.752 27.330 1.126 1.00 48.94 302 ARG A C 1
ATOM 2362 O O . ARG A 1 302 ? 32.196 26.351 0.620 1.00 48.94 302 ARG A O 1
ATOM 2369 N N . PRO A 1 303 ? 34.080 27.348 1.358 1.00 51.59 303 PRO A N 1
ATOM 2370 C CA . PRO A 1 303 ? 35.012 26.329 0.858 1.00 51.59 303 PRO A CA 1
ATOM 2371 C C . PRO A 1 303 ? 34.884 24.949 1.535 1.00 51.59 303 PRO A C 1
ATOM 2373 O O . PRO A 1 303 ? 35.667 24.051 1.247 1.00 51.59 303 PRO A O 1
ATOM 2376 N N . THR A 1 304 ? 33.905 24.755 2.425 1.00 51.50 304 THR A N 1
ATOM 2377 C CA . THR A 1 304 ? 33.617 23.483 3.115 1.00 51.50 304 THR A CA 1
ATOM 2378 C C . THR A 1 304 ? 32.440 22.708 2.514 1.00 51.50 304 THR A C 1
ATOM 2380 O O . THR A 1 304 ? 32.046 21.677 3.057 1.00 51.50 304 THR A O 1
ATOM 2383 N N . SER A 1 305 ? 31.864 23.194 1.410 1.00 50.47 305 SER A N 1
ATOM 2384 C CA . SER A 1 305 ? 30.707 22.578 0.753 1.00 50.47 305 SER A CA 1
ATOM 2385 C C . SER A 1 305 ? 30.973 22.290 -0.723 1.00 50.47 305 SER A C 1
ATOM 2387 O O . SER A 1 305 ? 31.561 23.111 -1.430 1.00 50.47 305 SER A O 1
ATOM 2389 N N . VAL A 1 306 ? 30.538 21.115 -1.179 1.00 57.62 306 VAL A N 1
ATOM 2390 C CA . VAL A 1 306 ? 30.660 20.655 -2.571 1.00 57.62 306 VAL A CA 1
ATOM 2391 C C . VAL A 1 306 ? 29.256 20.585 -3.167 1.00 57.62 306 VAL A C 1
ATOM 2393 O O . VAL A 1 306 ? 28.348 20.075 -2.527 1.00 57.62 306 VAL A O 1
ATOM 2396 N N . LEU A 1 307 ? 29.062 21.109 -4.370 1.00 63.56 307 LEU A N 1
ATOM 2397 C CA . LEU A 1 307 ? 27.793 21.194 -5.086 1.00 63.56 307 LEU A CA 1
ATOM 2398 C C . LEU A 1 307 ? 27.777 20.163 -6.204 1.00 63.56 307 LEU A C 1
ATOM 2400 O O . LEU A 1 307 ? 28.629 20.210 -7.083 1.00 63.56 307 LEU A O 1
ATOM 2404 N N . PHE A 1 308 ? 26.798 19.268 -6.208 1.00 62.84 308 PHE A N 1
ATOM 2405 C CA . PHE A 1 308 ? 26.625 18.310 -7.296 1.00 62.84 308 PHE A CA 1
ATOM 2406 C C . PHE A 1 308 ? 25.402 18.711 -8.121 1.00 62.84 308 PHE A C 1
ATOM 2408 O O . PHE A 1 308 ? 24.298 18.698 -7.576 1.00 62.84 308 PHE A O 1
ATOM 2415 N N . PRO A 1 309 ? 25.556 19.080 -9.405 1.00 60.97 309 PRO A N 1
ATOM 2416 C CA . PRO A 1 309 ? 24.407 19.240 -10.282 1.00 60.97 309 PRO A CA 1
ATOM 2417 C C . PRO A 1 309 ? 23.803 17.862 -10.553 1.00 60.97 309 PRO A C 1
ATOM 2419 O O . PRO A 1 309 ? 24.530 16.898 -10.805 1.00 60.97 309 PRO A O 1
ATOM 2422 N N . VAL A 1 310 ? 22.479 17.763 -10.470 1.00 67.50 310 VAL A N 1
ATOM 2423 C CA . VAL A 1 310 ? 21.772 16.484 -10.557 1.00 67.50 310 VAL A CA 1
ATOM 2424 C C . VAL A 1 310 ? 20.646 16.568 -11.576 1.00 67.50 310 VAL A C 1
ATOM 2426 O O . VAL A 1 310 ? 19.799 17.455 -11.498 1.00 67.50 310 VAL A O 1
ATOM 2429 N N . GLU A 1 311 ? 20.622 15.613 -12.498 1.00 63.41 311 GLU A N 1
ATOM 2430 C CA . GLU A 1 311 ? 19.526 15.377 -13.434 1.00 63.41 311 GLU A CA 1
ATOM 2431 C C . GLU A 1 311 ? 18.759 14.140 -12.957 1.00 63.41 311 GLU A C 1
ATOM 2433 O O . GLU A 1 311 ? 19.361 13.099 -12.675 1.00 63.41 311 GLU A O 1
ATOM 2438 N N . PHE A 1 312 ? 17.443 14.252 -12.820 1.00 67.75 312 PHE A N 1
ATOM 2439 C CA . PHE A 1 312 ? 16.585 13.171 -12.351 1.00 67.75 312 PHE A CA 1
ATOM 2440 C C . PHE A 1 312 ? 15.219 13.237 -13.032 1.00 67.75 312 PHE A C 1
ATOM 2442 O O . PHE A 1 312 ? 14.723 14.315 -13.363 1.00 67.75 312 PHE A O 1
ATOM 2449 N N . THR A 1 313 ? 14.577 12.087 -13.193 1.00 59.75 313 THR A N 1
ATOM 2450 C CA . THR A 1 313 ? 13.205 12.012 -13.693 1.00 59.75 313 THR A CA 1
ATOM 2451 C C . THR A 1 313 ? 12.249 11.808 -12.525 1.00 59.75 313 THR A C 1
ATOM 2453 O O . THR A 1 313 ? 12.554 11.111 -11.550 1.00 59.75 313 THR A O 1
ATOM 2456 N N . CYS A 1 314 ? 11.081 12.439 -12.594 1.00 58.31 314 CYS A N 1
ATOM 2457 C CA . CYS A 1 314 ? 10.022 12.249 -11.616 1.00 58.31 314 CYS A CA 1
ATOM 2458 C C . CYS A 1 314 ? 8.639 12.243 -12.265 1.00 58.31 314 CYS A C 1
ATOM 2460 O O . CYS A 1 314 ? 8.429 12.812 -13.335 1.00 58.31 314 CYS A O 1
ATOM 2462 N N . VAL A 1 315 ? 7.687 11.624 -11.574 1.00 66.06 315 VAL A N 1
ATOM 2463 C CA . VAL A 1 315 ? 6.265 11.732 -11.886 1.00 66.06 315 VAL A CA 1
ATOM 2464 C C . VAL A 1 315 ? 5.729 13.009 -11.260 1.00 66.06 315 VAL A C 1
ATOM 2466 O O . VAL A 1 315 ? 5.907 13.245 -10.056 1.00 66.06 315 VAL A O 1
ATOM 2469 N N . THR A 1 316 ? 5.024 13.796 -12.062 1.00 63.81 316 THR A N 1
ATOM 2470 C CA . THR A 1 316 ? 4.279 14.962 -11.600 1.00 63.81 316 THR A CA 1
ATOM 2471 C C . THR A 1 316 ? 2.787 14.804 -11.872 1.00 63.81 316 THR A C 1
ATOM 2473 O O . THR A 1 316 ? 2.355 14.020 -12.719 1.00 63.81 316 THR A O 1
ATOM 2476 N N . PHE A 1 317 ? 1.979 15.520 -11.092 1.00 74.06 317 PHE A N 1
ATOM 2477 C CA . PHE A 1 317 ? 0.536 15.613 -11.281 1.00 74.06 317 PHE A CA 1
ATOM 2478 C C . PHE A 1 317 ? 0.140 17.073 -11.479 1.00 74.06 317 PHE A C 1
ATOM 2480 O O . PHE A 1 317 ? 0.386 17.906 -10.606 1.00 74.06 317 PHE A O 1
ATOM 2487 N N . LYS A 1 318 ? -0.507 17.397 -12.595 1.00 79.12 318 LYS A N 1
ATOM 2488 C CA . LYS A 1 318 ? -0.963 18.756 -12.895 1.00 79.12 318 LYS A CA 1
ATOM 2489 C C . LYS A 1 318 ? -2.369 18.712 -13.468 1.00 79.12 318 LYS A C 1
ATOM 2491 O O . LYS A 1 318 ? -2.600 18.097 -14.495 1.00 79.12 318 LYS A O 1
ATOM 2496 N N . MET A 1 319 ? -3.297 19.409 -12.824 1.00 75.44 319 MET A N 1
ATOM 2497 C CA . MET A 1 319 ? -4.667 19.514 -13.323 1.00 75.44 319 MET A CA 1
ATOM 2498 C C . MET A 1 319 ? -4.674 20.423 -14.553 1.00 75.44 319 MET A C 1
ATOM 2500 O O . MET A 1 319 ? -4.234 21.563 -14.460 1.00 75.44 319 MET A O 1
ATOM 2504 N N . LEU A 1 320 ? -5.144 19.965 -15.711 1.00 78.38 320 LEU A N 1
ATOM 2505 C CA . LEU A 1 320 ? -5.198 20.821 -16.900 1.00 78.38 320 LEU A CA 1
ATOM 2506 C C . LEU A 1 320 ? -6.580 21.448 -17.065 1.00 78.38 320 LEU A C 1
ATOM 2508 O O . LEU A 1 320 ? -7.598 20.815 -16.803 1.00 78.38 320 LEU A O 1
ATOM 2512 N N . VAL A 1 321 ? -6.626 22.702 -17.517 1.00 81.50 321 VAL A N 1
ATOM 2513 C CA . VAL A 1 321 ? -7.894 23.377 -17.828 1.00 81.50 321 VAL A CA 1
ATOM 2514 C C . VAL A 1 321 ? -8.612 22.618 -18.946 1.00 81.50 321 VAL A C 1
ATOM 2516 O O . VAL A 1 321 ? -8.006 22.263 -19.955 1.00 81.50 321 VAL A O 1
ATOM 2519 N N . GLY A 1 322 ? -9.903 22.355 -18.750 1.00 76.56 322 GLY A N 1
ATOM 2520 C CA . GLY A 1 322 ? -10.732 21.537 -19.634 1.00 76.56 322 GLY A CA 1
ATOM 2521 C C . GLY A 1 322 ? -10.622 20.029 -19.393 1.00 76.56 322 GLY A C 1
ATOM 2522 O O . GLY A 1 322 ? -11.376 19.270 -19.997 1.00 76.56 322 GLY A O 1
ATOM 2523 N N . GLU A 1 323 ? -9.729 19.569 -18.513 1.00 75.00 323 GLU A N 1
ATOM 2524 C CA . GLU A 1 323 ? -9.618 18.149 -18.186 1.00 75.00 323 GLU A CA 1
ATOM 2525 C C . GLU A 1 323 ? -10.765 17.690 -17.281 1.00 75.00 323 GLU A C 1
ATOM 2527 O O . GLU A 1 323 ? -11.188 18.412 -16.374 1.00 75.00 323 GLU A O 1
ATOM 2532 N N . VAL A 1 324 ? -11.256 16.473 -17.524 1.00 79.38 324 VAL A N 1
ATOM 2533 C CA . VAL A 1 324 ? -12.278 15.824 -16.699 1.00 79.38 324 VAL A CA 1
ATOM 2534 C C . VAL A 1 324 ? -11.600 14.868 -15.728 1.00 79.38 324 VAL A C 1
ATOM 2536 O O . VAL A 1 324 ? -10.891 13.953 -16.142 1.00 79.38 324 VAL A O 1
ATOM 2539 N N . LEU A 1 325 ? -11.830 15.078 -14.436 1.00 74.56 325 LEU A N 1
ATOM 2540 C CA . LEU A 1 325 ? -11.215 14.329 -13.348 1.00 74.56 325 LEU A CA 1
ATOM 2541 C C . LEU A 1 325 ? -12.264 13.890 -12.328 1.00 74.56 325 LEU A C 1
ATOM 2543 O O . LEU A 1 325 ? -13.311 14.516 -12.161 1.00 74.56 325 LEU A O 1
ATOM 2547 N N . ASP A 1 326 ? -11.946 12.822 -11.602 1.00 79.38 326 ASP A N 1
ATOM 2548 C CA . ASP A 1 326 ? -12.754 12.340 -10.488 1.00 79.38 326 ASP A CA 1
ATOM 2549 C C . ASP A 1 326 ? -12.117 12.788 -9.163 1.00 79.38 326 ASP A C 1
ATOM 2551 O O . ASP A 1 326 ? -10.908 12.657 -8.946 1.00 79.38 326 ASP A O 1
ATOM 2555 N N . GLY A 1 327 ? -12.928 13.297 -8.238 1.00 75.56 327 GLY A N 1
ATOM 2556 C CA . GLY A 1 327 ? -12.474 13.666 -6.898 1.00 75.56 327 GLY A CA 1
ATOM 2557 C C . GLY A 1 327 ? -13.481 13.329 -5.816 1.00 75.56 327 GLY A C 1
ATOM 2558 O O . GLY A 1 327 ? -14.634 13.008 -6.079 1.00 75.56 327 GLY A O 1
ATOM 2559 N N . VAL A 1 328 ? -13.027 13.373 -4.567 1.00 81.19 328 VAL A N 1
ATOM 2560 C CA . VAL A 1 328 ? -13.829 12.993 -3.401 1.00 81.19 328 VAL A CA 1
ATOM 2561 C C . VAL A 1 328 ? -14.078 14.206 -2.523 1.00 81.19 328 VAL A C 1
ATOM 2563 O O . VAL A 1 328 ? -13.130 14.868 -2.096 1.00 81.19 328 VAL A O 1
ATOM 2566 N N . VAL A 1 329 ? -15.340 14.467 -2.193 1.00 87.38 329 VAL A N 1
ATOM 2567 C CA . VAL A 1 329 ? -15.730 15.547 -1.281 1.00 87.38 329 VAL A CA 1
ATOM 2568 C C . VAL A 1 329 ? -15.100 15.327 0.089 1.00 87.38 329 VAL A C 1
ATOM 2570 O O . VAL A 1 329 ? -15.294 14.289 0.723 1.00 87.38 329 VAL A O 1
ATOM 2573 N N . HIS A 1 330 ? -14.349 16.312 0.580 1.00 82.94 330 HIS A N 1
ATOM 2574 C CA . HIS A 1 330 ? -13.764 16.263 1.927 1.00 82.94 330 HIS A CA 1
ATOM 2575 C C . HIS A 1 330 ? -14.319 17.324 2.873 1.00 82.94 330 HIS A C 1
ATOM 2577 O O . HIS A 1 330 ? -14.296 17.114 4.090 1.00 82.94 330 HIS A O 1
ATOM 2583 N N . ARG A 1 331 ? -14.860 18.419 2.324 1.00 87.69 331 ARG A N 1
ATOM 2584 C CA . ARG A 1 331 ? -15.489 19.505 3.079 1.00 87.69 331 ARG A CA 1
ATOM 2585 C C . ARG A 1 331 ? -16.696 20.049 2.319 1.00 87.69 331 ARG A C 1
ATOM 2587 O O . ARG A 1 331 ? -16.587 20.359 1.137 1.00 87.69 331 ARG A O 1
ATOM 2594 N N . VAL A 1 332 ? -17.811 20.207 3.023 1.00 91.00 332 VAL A N 1
ATOM 2595 C CA . VAL A 1 332 ? -19.056 20.791 2.507 1.00 91.00 332 VAL A CA 1
ATOM 2596 C C . VAL A 1 332 ? -19.274 22.147 3.178 1.00 91.00 332 VAL A C 1
ATOM 2598 O O . VAL A 1 332 ? -19.075 22.278 4.386 1.00 91.00 332 VAL A O 1
ATOM 2601 N N . MET A 1 333 ? -19.635 23.168 2.402 1.00 90.25 333 MET A N 1
ATOM 2602 C CA . MET A 1 333 ? -19.926 24.526 2.868 1.00 90.25 333 MET A CA 1
ATOM 2603 C C . MET A 1 333 ? -21.232 25.027 2.248 1.00 90.25 333 MET A C 1
ATOM 2605 O O . MET A 1 333 ? -21.672 24.520 1.225 1.00 90.25 333 MET A O 1
ATOM 2609 N N . LYS A 1 334 ? -21.818 26.089 2.817 1.00 88.50 334 LYS A N 1
ATOM 2610 C CA . LYS A 1 334 ? -23.075 26.677 2.318 1.00 88.50 334 LYS A CA 1
ATOM 2611 C C . LYS A 1 334 ? -23.045 27.054 0.827 1.00 88.50 334 LYS A C 1
ATOM 2613 O O . LYS A 1 334 ? -24.069 27.007 0.170 1.00 88.50 334 LYS A O 1
ATOM 2618 N N . HIS A 1 335 ? -21.889 27.470 0.309 1.00 89.75 335 HIS A N 1
ATOM 2619 C CA . HIS A 1 335 ? -21.737 28.024 -1.045 1.00 89.75 335 HIS A CA 1
ATOM 2620 C C . HIS A 1 335 ? -21.075 27.057 -2.046 1.00 89.75 335 HIS A C 1
ATOM 2622 O O . HIS A 1 335 ? -20.918 27.403 -3.223 1.00 89.75 335 HIS A O 1
ATOM 2628 N N . GLY A 1 336 ? -20.696 25.853 -1.605 1.00 90.94 336 GLY A N 1
ATOM 2629 C CA . GLY A 1 336 ? -20.015 24.864 -2.436 1.00 90.94 336 GLY A CA 1
ATOM 2630 C C . GLY A 1 336 ? -19.307 23.777 -1.631 1.00 90.94 336 GLY A C 1
ATOM 2631 O O . GLY A 1 336 ? -19.425 23.692 -0.408 1.00 90.94 336 GLY A O 1
ATOM 2632 N N . VAL A 1 337 ? -18.537 22.946 -2.325 1.00 92.44 337 VAL A N 1
ATOM 2633 C CA . VAL A 1 337 ? -17.790 21.825 -1.746 1.00 92.44 337 VAL A CA 1
ATOM 2634 C C . VAL A 1 337 ? -16.319 21.881 -2.142 1.00 92.44 337 VAL A C 1
ATOM 2636 O O . VAL A 1 337 ? -15.968 22.351 -3.223 1.00 92.44 337 VAL A O 1
ATOM 2639 N N . PHE A 1 338 ? -15.452 21.373 -1.265 1.00 90.75 338 PHE A N 1
ATOM 2640 C CA . PHE A 1 338 ? -14.057 21.104 -1.595 1.00 90.75 338 PHE A CA 1
ATOM 2641 C C . PHE A 1 338 ? -13.839 19.616 -1.857 1.00 90.75 338 PHE A C 1
ATOM 2643 O O . PHE A 1 338 ? -14.234 18.752 -1.062 1.00 90.75 338 PHE A O 1
ATOM 2650 N N . LEU A 1 339 ? -13.156 19.340 -2.961 1.00 88.06 339 LEU A N 1
ATOM 2651 C CA . LEU A 1 339 ? -12.827 18.017 -3.465 1.00 88.06 339 LEU A CA 1
ATOM 2652 C C . LEU A 1 339 ? -11.338 17.721 -3.255 1.00 88.06 339 LEU A C 1
ATOM 2654 O O . LEU A 1 339 ? -10.497 18.619 -3.248 1.00 88.06 339 LEU A O 1
ATOM 2658 N N . ARG A 1 340 ? -11.023 16.436 -3.079 1.00 82.50 340 ARG A N 1
ATOM 2659 C CA . ARG A 1 340 ? -9.667 15.895 -3.194 1.00 82.50 340 ARG A CA 1
ATOM 2660 C C . ARG A 1 340 ? -9.534 15.141 -4.504 1.00 82.50 340 ARG A C 1
ATOM 2662 O O . ARG A 1 340 ? -10.294 14.201 -4.727 1.00 82.50 340 ARG A O 1
ATOM 2669 N N . CYS A 1 341 ? -8.567 15.525 -5.325 1.00 76.19 341 CYS A N 1
ATOM 2670 C CA . CYS A 1 341 ? -8.218 14.858 -6.573 1.00 76.19 341 CYS A CA 1
ATOM 2671 C C . CYS A 1 341 ? -6.696 14.674 -6.608 1.00 76.19 341 CYS A C 1
ATOM 2673 O O . CYS A 1 341 ? -5.948 15.648 -6.678 1.00 76.19 341 CYS A O 1
ATOM 2675 N N . GLY A 1 342 ? -6.232 13.429 -6.464 1.00 69.56 342 GLY A N 1
ATOM 2676 C CA . GLY A 1 342 ? -4.804 13.141 -6.303 1.00 69.56 342 GLY A CA 1
ATOM 2677 C C . GLY A 1 342 ? -4.184 13.902 -5.110 1.00 69.56 342 GLY A C 1
ATOM 2678 O O . GLY A 1 342 ? -4.749 13.847 -4.013 1.00 69.56 342 GLY A O 1
ATOM 2679 N N . PRO A 1 343 ? -3.041 14.597 -5.287 1.00 69.56 343 PRO A N 1
ATOM 2680 C CA . PRO A 1 343 ? -2.413 15.429 -4.254 1.00 69.56 343 PRO A CA 1
ATOM 2681 C C . PRO A 1 343 ? -3.122 16.776 -4.014 1.00 69.56 343 PRO A C 1
ATOM 2683 O O . PRO A 1 343 ? -2.804 17.454 -3.036 1.00 69.56 343 PRO A O 1
ATOM 2686 N N . ALA A 1 344 ? -4.072 17.172 -4.871 1.00 77.19 344 ALA A N 1
ATOM 2687 C CA . ALA A 1 344 ? -4.782 18.441 -4.756 1.00 77.19 344 ALA A CA 1
ATOM 2688 C C . ALA A 1 344 ? -5.981 18.325 -3.801 1.00 77.19 344 ALA A C 1
ATOM 2690 O O . ALA A 1 344 ? -6.877 17.500 -3.995 1.00 77.19 344 ALA A O 1
ATOM 2691 N N . ASP A 1 345 ? -6.025 19.178 -2.776 1.00 79.94 345 ASP A N 1
ATOM 2692 C CA . ASP A 1 345 ? -7.104 19.245 -1.779 1.00 79.94 345 ASP A CA 1
ATOM 2693 C C . ASP A 1 345 ? -7.849 20.593 -1.752 1.00 79.94 345 ASP A C 1
ATOM 2695 O O . ASP A 1 345 ? -8.889 20.718 -1.094 1.00 79.94 345 ASP A O 1
ATOM 2699 N N . LYS A 1 346 ? -7.363 21.584 -2.509 1.00 84.69 346 LYS A N 1
ATOM 2700 C CA . LYS A 1 346 ? -7.976 22.908 -2.710 1.00 84.69 346 LYS A CA 1
ATOM 2701 C C . LYS A 1 346 ? -8.714 22.995 -4.052 1.00 84.69 346 LYS A C 1
ATOM 2703 O O . LYS A 1 346 ? -8.604 23.983 -4.778 1.00 84.69 346 LYS A O 1
ATOM 2708 N N . VAL A 1 347 ? -9.473 21.951 -4.377 1.00 89.56 347 VAL A N 1
ATOM 2709 C CA . VAL A 1 347 ? -10.333 21.902 -5.565 1.00 89.56 347 VAL A CA 1
ATOM 2710 C C . VAL A 1 347 ? -11.737 22.336 -5.158 1.00 89.56 347 VAL A C 1
ATOM 2712 O O . VAL A 1 347 ? -12.395 21.641 -4.388 1.00 89.56 347 VAL A O 1
ATOM 2715 N N . TYR A 1 348 ? -12.180 23.500 -5.621 1.00 92.75 348 TYR A N 1
ATOM 2716 C CA . TYR A 1 348 ? -13.435 24.116 -5.204 1.00 92.75 348 TYR A CA 1
ATOM 2717 C C . TYR A 1 348 ? -14.517 23.995 -6.280 1.00 92.75 348 TYR A C 1
ATOM 2719 O O . TYR A 1 348 ? -14.349 24.462 -7.408 1.00 92.75 348 TYR A O 1
ATOM 2727 N N . LEU A 1 349 ? -15.652 23.411 -5.898 1.00 92.38 349 LEU A N 1
ATOM 2728 C CA . LEU A 1 349 ? -16.855 23.298 -6.715 1.00 92.38 349 LEU A CA 1
ATOM 2729 C C . LEU A 1 349 ? -17.957 24.167 -6.099 1.00 92.38 349 LEU A C 1
ATOM 2731 O O . LEU A 1 349 ? -18.443 23.894 -5.000 1.00 92.38 349 LEU A O 1
ATOM 2735 N N . SER A 1 350 ? -18.344 25.236 -6.795 1.00 90.44 350 SER A N 1
ATOM 2736 C CA . SER A 1 350 ? -19.412 26.133 -6.338 1.00 90.44 350 SER A CA 1
ATOM 2737 C C . SER A 1 350 ? -20.785 25.477 -6.475 1.00 90.44 350 SER A C 1
ATOM 2739 O O . SER A 1 350 ? -21.032 24.774 -7.449 1.00 90.44 350 SER A O 1
ATOM 2741 N N . GLN A 1 351 ? -21.718 25.800 -5.573 1.00 87.38 351 GLN A N 1
ATOM 2742 C CA . GLN A 1 351 ? -23.131 25.431 -5.723 1.00 87.38 351 GLN A CA 1
ATOM 2743 C C . GLN A 1 351 ? -23.706 25.881 -7.078 1.00 87.38 351 GLN A C 1
ATOM 2745 O O . GLN A 1 351 ? -24.451 25.143 -7.707 1.00 87.38 351 GLN A O 1
ATOM 2750 N N . ARG A 1 352 ? -23.296 27.049 -7.597 1.00 87.62 352 ARG A N 1
ATOM 2751 C CA . ARG A 1 352 ? -23.738 27.540 -8.920 1.00 87.62 352 ARG A CA 1
ATOM 2752 C C . ARG A 1 352 ? -23.325 26.626 -10.079 1.00 87.62 352 ARG A C 1
ATOM 2754 O O . ARG A 1 352 ? -23.885 26.731 -11.160 1.00 87.62 352 ARG A O 1
ATOM 2761 N N . LYS A 1 353 ? -22.320 25.779 -9.856 1.00 85.81 353 LYS A N 1
ATOM 2762 C CA . LYS A 1 353 ? -21.787 24.797 -10.803 1.00 85.81 353 LYS A CA 1
ATOM 2763 C C . LYS A 1 353 ? -22.255 23.366 -10.496 1.00 85.81 353 LYS A C 1
ATOM 2765 O O . LYS A 1 353 ? -21.680 22.415 -11.016 1.00 85.81 353 LYS A O 1
ATOM 2770 N N . MET A 1 354 ? -23.280 23.237 -9.651 1.00 84.06 354 MET A N 1
ATOM 2771 C CA . MET A 1 354 ? -24.012 22.010 -9.329 1.00 84.06 354 MET A CA 1
ATOM 2772 C C . MET A 1 354 ? -25.521 22.311 -9.408 1.00 84.06 354 MET A C 1
ATOM 2774 O O . MET A 1 354 ? -26.166 22.481 -8.372 1.00 84.06 354 MET A O 1
ATOM 2778 N N . PRO A 1 355 ? -26.088 22.474 -10.617 1.00 79.12 355 PRO A N 1
ATOM 2779 C CA . PRO A 1 355 ? -27.506 22.791 -10.766 1.00 79.12 355 PRO A CA 1
ATOM 2780 C C . PRO A 1 355 ? -28.380 21.668 -10.189 1.00 79.12 355 PRO A C 1
ATOM 2782 O O . PRO A 1 355 ? -28.023 20.498 -10.275 1.00 79.12 355 PRO A O 1
ATOM 2785 N N . GLY A 1 356 ? -29.514 22.034 -9.588 1.00 81.00 356 GLY A N 1
ATOM 2786 C CA . GLY A 1 356 ? -30.459 21.088 -8.983 1.00 81.00 356 GLY A CA 1
ATOM 2787 C C . GLY A 1 356 ? -30.123 20.653 -7.555 1.00 81.00 356 GLY A C 1
ATOM 2788 O O . GLY A 1 356 ? -30.929 19.954 -6.959 1.00 81.00 356 GLY A O 1
ATOM 2789 N N . PHE A 1 357 ? -28.979 21.072 -6.998 1.00 85.94 357 PHE A N 1
ATOM 2790 C CA . PHE A 1 357 ? -28.535 20.711 -5.650 1.00 85.94 357 PHE A CA 1
ATOM 2791 C C . PHE A 1 357 ? -28.719 21.849 -4.636 1.00 85.94 357 PHE A C 1
ATOM 2793 O O . PHE A 1 357 ? -28.056 22.894 -4.708 1.00 85.94 357 PHE A O 1
ATOM 2800 N N . ASP A 1 358 ? -29.538 21.596 -3.618 1.00 88.31 358 ASP A N 1
ATOM 2801 C CA . ASP A 1 358 ? -29.824 22.533 -2.536 1.00 88.31 358 ASP A CA 1
ATOM 2802 C C . ASP A 1 358 ? -29.088 22.188 -1.248 1.00 88.31 358 ASP A C 1
ATOM 2804 O O . ASP A 1 358 ? -28.928 21.029 -0.870 1.00 88.31 358 ASP A O 1
ATOM 2808 N N . PHE A 1 359 ? -28.604 23.226 -0.566 1.00 90.00 359 PHE A N 1
ATOM 2809 C CA . PHE A 1 359 ? -27.822 23.079 0.654 1.00 90.00 359 PHE A CA 1
ATOM 2810 C C . PHE A 1 359 ? -28.713 22.784 1.862 1.00 90.00 359 PHE A C 1
ATOM 2812 O O . PHE A 1 359 ? -29.549 23.607 2.240 1.00 90.00 359 PHE A O 1
ATOM 2819 N N . VAL A 1 360 ? -28.435 21.674 2.544 1.00 90.06 360 VAL A N 1
ATOM 2820 C CA . VAL A 1 360 ? -29.102 21.290 3.788 1.00 90.06 360 VAL A CA 1
ATOM 2821 C C . VAL A 1 360 ? -28.152 21.513 4.977 1.00 90.06 360 VAL A C 1
ATOM 2823 O O . VAL A 1 360 ? -27.110 20.852 5.076 1.00 90.06 360 VAL A O 1
ATOM 2826 N N . PRO A 1 361 ? -28.468 22.445 5.902 1.00 88.19 361 PRO A N 1
ATOM 2827 C CA . PRO A 1 361 ? -27.673 22.662 7.107 1.00 88.19 361 PRO A CA 1
ATOM 2828 C C . PRO A 1 361 ? -27.886 21.538 8.133 1.00 88.19 361 PRO A C 1
ATOM 2830 O O . PRO A 1 361 ? -28.987 21.018 8.291 1.00 88.19 361 PRO A O 1
ATOM 2833 N N . GLY A 1 362 ? -26.842 21.201 8.892 1.00 85.81 362 GLY A N 1
ATOM 2834 C CA . GLY A 1 362 ? -26.903 20.203 9.962 1.00 85.81 362 GLY A CA 1
ATOM 2835 C C . GLY A 1 362 ? -25.529 19.926 10.574 1.00 85.81 362 GLY A C 1
ATOM 2836 O O . GLY A 1 362 ? -24.545 20.565 10.202 1.00 85.81 362 GLY A O 1
ATOM 2837 N N . GLU A 1 363 ? -25.456 18.957 11.493 1.00 81.06 363 GLU A N 1
ATOM 2838 C CA . GLU A 1 363 ? -24.183 18.471 12.062 1.00 81.06 363 GLU A CA 1
ATOM 2839 C C . GLU A 1 363 ? -23.266 17.893 10.969 1.00 81.06 363 GLU A C 1
ATOM 2841 O O . GLU A 1 363 ? -22.057 18.119 10.972 1.00 81.06 363 GLU A O 1
ATOM 2846 N N . ASN A 1 364 ? -23.871 17.237 9.975 1.00 84.44 364 ASN A N 1
ATOM 2847 C CA . ASN A 1 364 ? -23.233 16.819 8.733 1.00 84.44 364 ASN A CA 1
ATOM 2848 C C . ASN A 1 364 ? -23.923 17.536 7.562 1.00 84.44 364 ASN A C 1
ATOM 2850 O O . ASN A 1 364 ? -24.957 17.057 7.103 1.00 84.44 364 ASN A O 1
ATOM 2854 N N . PRO A 1 365 ? -23.413 18.694 7.103 1.00 88.62 365 PRO A N 1
ATOM 2855 C CA . PRO A 1 365 ? -24.014 19.415 5.986 1.00 88.62 365 PRO A CA 1
ATOM 2856 C C . PRO A 1 365 ? -23.829 18.651 4.668 1.00 88.62 365 PRO A C 1
ATOM 2858 O O . PRO A 1 365 ? -22.761 18.082 4.421 1.00 88.62 365 PRO A O 1
ATOM 2861 N N . TYR A 1 366 ? -24.846 18.684 3.808 1.00 90.44 366 TYR A N 1
ATOM 2862 C CA . TYR A 1 366 ? -24.849 18.050 2.485 1.00 90.44 366 TYR A CA 1
ATOM 2863 C C . TYR A 1 366 ? -25.646 18.886 1.481 1.00 90.44 366 TYR A C 1
ATOM 2865 O O . TYR A 1 366 ? -26.372 19.803 1.867 1.00 90.44 366 TYR A O 1
ATOM 2873 N N . PHE A 1 367 ? -25.493 18.575 0.196 1.00 88.06 367 PHE A N 1
ATOM 2874 C CA . PHE A 1 367 ? -26.412 19.048 -0.834 1.00 88.06 367 PHE A CA 1
ATOM 2875 C C . PHE A 1 367 ? -27.333 17.916 -1.290 1.00 88.06 367 PHE A C 1
ATOM 2877 O O . PHE A 1 367 ? -26.871 16.783 -1.438 1.00 88.06 367 PHE A O 1
ATOM 2884 N N . GLU A 1 368 ? -28.606 18.212 -1.522 1.00 88.75 368 GLU A N 1
ATOM 2885 C CA . GLU A 1 368 ? -29.624 17.255 -1.971 1.00 88.75 368 GLU A CA 1
ATOM 2886 C C . GLU A 1 368 ? -30.238 17.716 -3.290 1.00 88.75 368 GLU A C 1
ATOM 2888 O O . GLU A 1 368 ? -30.452 18.910 -3.483 1.00 88.75 368 GLU A O 1
ATOM 2893 N N . GLU A 1 369 ? -30.462 16.777 -4.207 1.00 85.62 369 GLU A N 1
ATOM 2894 C CA . GLU A 1 369 ? -31.092 17.067 -5.496 1.00 85.62 369 GLU A CA 1
ATOM 2895 C C . GLU A 1 369 ? -32.621 17.032 -5.373 1.00 85.62 369 GLU A C 1
ATOM 2897 O O . GLU A 1 369 ? -33.187 16.075 -4.839 1.00 85.62 369 GLU A O 1
ATOM 2902 N N . GLU A 1 370 ? -33.306 18.063 -5.872 1.00 73.88 370 GLU A N 1
ATOM 2903 C CA . GLU A 1 370 ? -34.767 18.140 -5.779 1.00 73.88 370 GLU A CA 1
ATOM 2904 C C . GLU A 1 370 ? -35.428 16.999 -6.580 1.00 73.88 370 GLU A C 1
ATOM 2906 O O . GLU A 1 370 ? -35.236 16.854 -7.787 1.00 73.88 370 GLU A O 1
ATOM 2911 N N . GLY A 1 371 ? -36.205 16.151 -5.898 1.00 66.88 371 GLY A N 1
ATOM 2912 C CA . GLY A 1 371 ? -36.929 15.037 -6.520 1.00 66.88 371 GLY A CA 1
ATOM 2913 C C . GLY A 1 371 ? -36.135 13.735 -6.690 1.00 66.88 371 GLY A C 1
ATOM 2914 O O . GLY A 1 371 ? -36.711 12.743 -7.142 1.00 66.88 371 GLY A O 1
ATOM 2915 N N . THR A 1 372 ? -34.861 13.675 -6.283 1.00 70.31 372 THR A N 1
ATOM 2916 C CA . THR A 1 372 ? -34.093 12.418 -6.237 1.00 70.31 372 THR A CA 1
ATOM 2917 C C . THR A 1 372 ? -33.500 12.169 -4.847 1.00 70.31 372 THR A C 1
ATOM 2919 O O . THR A 1 372 ? -33.264 13.081 -4.067 1.00 70.31 372 THR A O 1
ATOM 2922 N N . SER A 1 373 ? -33.215 10.909 -4.502 1.00 72.12 373 SER A N 1
ATOM 2923 C CA . SER A 1 373 ? -32.504 10.579 -3.252 1.00 72.12 373 SER A CA 1
ATOM 2924 C C . SER A 1 373 ? -30.983 10.797 -3.345 1.00 72.12 373 SER A C 1
ATOM 2926 O O . SER A 1 373 ? -30.229 10.162 -2.602 1.00 72.12 373 SER A O 1
ATOM 2928 N N . LYS A 1 374 ? -30.493 11.626 -4.281 1.00 77.75 374 LYS A N 1
ATOM 2929 C CA . LYS A 1 374 ? -29.053 11.847 -4.469 1.00 77.75 374 LYS A CA 1
ATOM 2930 C C . LYS A 1 374 ? -28.535 12.915 -3.518 1.00 77.75 374 LYS A C 1
ATOM 2932 O O . LYS A 1 374 ? -29.119 13.985 -3.372 1.00 77.75 374 LYS A O 1
ATOM 2937 N N . ARG A 1 375 ? -27.387 12.623 -2.903 1.00 85.56 375 ARG A N 1
ATOM 2938 C CA . ARG A 1 375 ? -26.765 13.480 -1.893 1.00 85.56 375 ARG A CA 1
ATOM 2939 C C . ARG A 1 375 ? -25.283 13.677 -2.166 1.00 85.56 375 ARG A C 1
ATOM 2941 O O . ARG A 1 375 ? -24.548 12.724 -2.432 1.00 85.56 375 ARG A O 1
ATOM 2948 N N . VAL A 1 376 ? -24.844 14.924 -2.062 1.00 87.12 376 VAL A N 1
ATOM 2949 C CA . VAL A 1 376 ? -23.433 15.307 -2.073 1.00 87.12 376 VAL A CA 1
ATOM 2950 C C . VAL A 1 376 ? -23.020 15.606 -0.643 1.00 87.12 376 VAL A C 1
ATOM 2952 O O . VAL A 1 376 ? -23.276 16.683 -0.106 1.00 87.12 376 VAL A O 1
ATOM 2955 N N . GLU A 1 377 ? -22.364 14.633 -0.027 1.00 87.38 377 GLU A N 1
ATOM 2956 C CA . GLU A 1 377 ? -21.857 14.714 1.334 1.00 87.38 377 GLU A CA 1
ATOM 2957 C C . GLU A 1 377 ? -20.364 14.383 1.369 1.00 87.38 377 GLU A C 1
ATOM 2959 O O . GLU A 1 377 ? -19.724 14.076 0.358 1.00 87.38 377 GLU A O 1
ATOM 2964 N N . LYS A 1 378 ? -19.763 14.462 2.553 1.00 86.50 378 LYS A N 1
ATOM 2965 C CA . LYS A 1 378 ? -18.359 14.103 2.731 1.00 86.50 378 LYS A CA 1
ATOM 2966 C C . LYS A 1 378 ? -18.135 12.631 2.362 1.00 86.50 378 LYS A C 1
ATOM 2968 O O . LYS A 1 378 ? -18.683 11.740 2.995 1.00 86.50 378 LYS A O 1
ATOM 2973 N N . GLY A 1 379 ? -17.246 12.381 1.404 1.00 79.38 379 GLY A N 1
ATOM 2974 C CA . GLY A 1 379 ? -16.945 11.046 0.882 1.00 79.38 379 GLY A CA 1
ATOM 2975 C C . GLY A 1 379 ? -17.586 10.740 -0.473 1.00 79.38 379 GLY A C 1
ATOM 2976 O O . GLY A 1 379 ? -17.170 9.772 -1.110 1.00 79.38 379 GLY A O 1
ATOM 2977 N N . THR A 1 380 ? -18.520 11.571 -0.953 1.00 81.81 380 THR A N 1
ATOM 2978 C CA . THR A 1 380 ? -19.112 11.420 -2.288 1.00 81.81 380 THR A CA 1
ATOM 2979 C C . THR A 1 380 ? -18.050 11.633 -3.369 1.00 81.81 380 THR A C 1
ATOM 2981 O O . THR A 1 380 ? -17.249 12.571 -3.296 1.00 81.81 380 THR A O 1
ATOM 2984 N N . LYS A 1 381 ? -18.029 10.748 -4.372 1.00 81.12 381 LYS A N 1
ATOM 2985 C CA . LYS A 1 381 ? -17.204 10.906 -5.575 1.00 81.12 381 LYS A CA 1
ATOM 2986 C C . LYS A 1 381 ? -17.925 11.827 -6.550 1.00 81.12 381 LYS A C 1
ATOM 2988 O O . LYS A 1 381 ? -19.094 11.606 -6.822 1.00 81.12 381 LYS A O 1
ATOM 2993 N N . ILE A 1 382 ? -17.234 12.827 -7.075 1.00 84.06 382 ILE A N 1
ATOM 2994 C CA . ILE A 1 382 ? -17.757 13.745 -8.083 1.00 84.06 382 ILE A CA 1
ATOM 2995 C C . ILE A 1 382 ? -16.815 13.718 -9.273 1.00 84.06 382 ILE A C 1
ATOM 2997 O O . ILE A 1 382 ? -15.611 13.932 -9.110 1.00 84.06 382 ILE A O 1
ATOM 3001 N N . ARG A 1 383 ? -17.377 13.484 -10.457 1.00 83.31 383 ARG A N 1
ATOM 3002 C CA . ARG A 1 383 ? -16.698 13.736 -11.723 1.00 83.31 383 ARG A CA 1
ATOM 3003 C C . ARG A 1 383 ? -16.886 15.201 -12.093 1.00 83.31 383 ARG A C 1
ATOM 3005 O O . ARG A 1 383 ? -18.019 15.678 -12.115 1.00 83.31 383 ARG A O 1
ATOM 3012 N N . PHE A 1 384 ? -15.799 15.913 -12.351 1.00 84.44 384 PHE A N 1
ATOM 3013 C CA . PHE A 1 384 ? -15.810 17.346 -12.623 1.00 84.44 384 PHE A CA 1
ATOM 3014 C C . PHE A 1 384 ? -14.856 17.698 -13.761 1.00 84.44 384 PHE A C 1
ATOM 3016 O O . PHE A 1 384 ? -13.882 16.995 -14.011 1.00 84.44 384 PHE A O 1
ATOM 3023 N N . SER A 1 385 ? -15.100 18.826 -14.415 1.00 87.19 385 SER A N 1
ATOM 3024 C CA . SER A 1 385 ? -14.166 19.438 -15.358 1.00 87.19 385 SER A CA 1
ATOM 3025 C C . SER A 1 385 ? -13.421 20.593 -14.699 1.00 87.19 385 SER A C 1
ATOM 3027 O O . SER A 1 385 ? -14.034 21.403 -13.994 1.00 87.19 385 SER A O 1
ATOM 3029 N N . VAL A 1 386 ? -12.129 20.734 -14.966 1.00 86.00 386 VAL A N 1
ATOM 3030 C CA . VAL A 1 386 ? -11.331 21.865 -14.479 1.00 86.00 386 VAL A CA 1
ATOM 3031 C C . VAL A 1 386 ? -11.642 23.114 -15.303 1.00 86.00 386 VAL A C 1
ATOM 3033 O O . VAL A 1 386 ? -11.430 23.125 -16.511 1.00 86.00 386 VAL A O 1
ATOM 3036 N N . ILE A 1 387 ? -12.139 24.172 -14.658 1.00 87.25 387 ILE A N 1
ATOM 3037 C CA . ILE A 1 387 ? -12.395 25.465 -15.315 1.00 87.25 387 ILE A CA 1
ATOM 3038 C C . ILE A 1 387 ? -11.123 26.303 -15.311 1.00 87.25 387 ILE A C 1
ATOM 3040 O O . ILE A 1 387 ? -10.760 26.891 -16.322 1.00 87.25 387 ILE A O 1
ATOM 3044 N N . ASP A 1 388 ? -10.475 26.379 -14.153 1.00 88.19 388 ASP A N 1
ATOM 3045 C CA . ASP A 1 388 ? -9.288 27.196 -13.962 1.00 88.19 388 ASP A CA 1
ATOM 3046 C C . ASP A 1 388 ? -8.431 26.629 -12.831 1.00 88.19 388 ASP A C 1
ATOM 3048 O O . ASP A 1 388 ? -8.938 25.981 -11.906 1.00 88.19 388 ASP A O 1
ATOM 3052 N N . GLN A 1 389 ? -7.131 26.893 -12.892 1.00 86.88 389 GLN A N 1
ATOM 3053 C CA . GLN A 1 389 ? -6.197 26.588 -11.821 1.00 86.88 389 GLN A CA 1
ATOM 3054 C C . GLN A 1 389 ? -5.210 27.730 -11.615 1.00 86.88 389 GLN A C 1
ATOM 3056 O O . GLN A 1 389 ? -4.718 28.348 -12.557 1.00 86.88 389 GLN A O 1
ATOM 3061 N N . ARG A 1 390 ? -4.847 27.964 -10.357 1.00 88.88 390 ARG A N 1
ATOM 3062 C CA . ARG A 1 390 ? -3.858 28.968 -9.986 1.00 88.88 390 ARG A CA 1
ATOM 3063 C C . ARG A 1 390 ? -2.878 28.402 -8.976 1.00 88.88 390 ARG A C 1
ATOM 3065 O O . ARG A 1 390 ? -3.293 27.844 -7.963 1.00 88.88 390 ARG A O 1
ATOM 3072 N N . TYR A 1 391 ? -1.589 28.591 -9.237 1.00 84.25 391 TYR A N 1
ATOM 3073 C CA . TYR A 1 391 ? -0.547 28.347 -8.246 1.00 84.25 391 TYR A CA 1
ATOM 3074 C C . TYR A 1 391 ? -0.506 29.504 -7.242 1.00 84.25 391 TYR A C 1
ATOM 3076 O O . TYR A 1 391 ? -0.473 30.674 -7.628 1.00 84.25 391 TYR A O 1
ATOM 3084 N N . ASP A 1 392 ? -0.546 29.173 -5.959 1.00 80.00 392 ASP A N 1
ATOM 3085 C CA . ASP A 1 392 ? -0.387 30.108 -4.855 1.00 80.00 392 ASP A CA 1
ATOM 3086 C C . ASP A 1 392 ? 1.048 30.012 -4.326 1.00 80.00 392 ASP A C 1
ATOM 3088 O O . ASP A 1 392 ? 1.440 28.993 -3.754 1.00 80.00 392 ASP A O 1
ATOM 3092 N N . GLU A 1 393 ? 1.830 31.074 -4.527 1.00 75.62 393 GLU A N 1
ATOM 3093 C CA . GLU A 1 393 ? 3.245 31.128 -4.143 1.00 75.62 393 GLU A CA 1
ATOM 3094 C C . GLU A 1 393 ? 3.445 31.070 -2.619 1.00 75.62 393 GLU A C 1
ATOM 3096 O O . GLU A 1 393 ? 4.428 30.502 -2.144 1.00 75.62 393 GLU A O 1
ATOM 3101 N N . ALA A 1 394 ? 2.505 31.621 -1.839 1.00 73.81 394 ALA A N 1
ATOM 3102 C CA . ALA A 1 394 ? 2.600 31.647 -0.381 1.00 73.81 394 ALA A CA 1
ATOM 3103 C C . ALA A 1 394 ? 2.338 30.258 0.218 1.00 73.81 394 ALA A C 1
ATOM 3105 O O . ALA A 1 394 ? 3.053 29.818 1.119 1.00 73.81 394 ALA A O 1
ATOM 3106 N N . ASP A 1 395 ? 1.344 29.554 -0.326 1.00 67.38 395 ASP A N 1
ATOM 3107 C CA . ASP A 1 395 ? 0.975 28.203 0.106 1.00 67.38 395 ASP A CA 1
ATOM 3108 C C . ASP A 1 395 ? 1.794 27.096 -0.588 1.00 67.38 395 ASP A C 1
ATOM 3110 O O . ASP A 1 395 ? 1.726 25.937 -0.169 1.00 67.38 395 ASP A O 1
ATOM 3114 N N . LYS A 1 396 ? 2.539 27.434 -1.652 1.00 71.19 396 LYS A N 1
ATOM 3115 C CA . LYS A 1 396 ? 3.219 26.502 -2.571 1.00 71.19 396 LYS A CA 1
ATOM 3116 C C . LYS A 1 396 ? 2.299 25.380 -3.055 1.00 71.19 396 LYS A C 1
ATOM 3118 O O . LYS A 1 396 ? 2.631 24.194 -2.985 1.00 71.19 396 LYS A O 1
ATOM 3123 N N . ASP A 1 397 ? 1.101 25.762 -3.481 1.00 79.56 397 ASP A N 1
ATOM 3124 C CA . ASP A 1 397 ? -0.010 24.843 -3.719 1.00 79.56 397 ASP A CA 1
ATOM 3125 C C . ASP A 1 397 ? -0.923 25.344 -4.836 1.00 79.56 397 ASP A C 1
ATOM 3127 O O . ASP A 1 397 ? -1.004 26.547 -5.079 1.00 79.56 397 ASP A O 1
ATOM 3131 N N . PHE A 1 398 ? -1.660 24.446 -5.487 1.00 80.50 398 PHE A N 1
ATOM 3132 C CA . PHE A 1 398 ? -2.639 24.833 -6.500 1.00 80.50 398 PHE A CA 1
ATOM 3133 C C . PHE A 1 398 ? -4.035 24.986 -5.902 1.00 80.50 398 PHE A C 1
ATOM 3135 O O . PHE A 1 398 ? -4.475 24.201 -5.064 1.00 80.50 398 PHE A O 1
ATOM 3142 N N . LYS A 1 399 ? -4.753 26.004 -6.371 1.00 86.44 399 LYS A N 1
ATOM 3143 C CA . LYS A 1 399 ? -6.188 26.189 -6.152 1.00 86.44 399 LYS A CA 1
ATOM 3144 C C . LYS A 1 399 ? -6.879 26.005 -7.490 1.00 86.44 399 LYS A C 1
ATOM 3146 O O . LYS A 1 399 ? -6.526 26.685 -8.450 1.00 86.44 399 LYS A O 1
ATOM 3151 N N . ALA A 1 400 ? -7.847 25.101 -7.546 1.00 89.38 400 ALA A N 1
ATOM 3152 C CA . ALA A 1 400 ? -8.587 24.814 -8.768 1.00 89.38 400 ALA A CA 1
ATOM 3153 C C . ALA A 1 400 ? -10.066 25.148 -8.587 1.00 89.38 400 ALA A C 1
ATOM 3155 O O . ALA A 1 400 ? -10.644 24.880 -7.531 1.00 89.38 400 ALA A O 1
ATOM 3156 N N . ILE A 1 401 ? -10.673 25.714 -9.626 1.00 91.19 401 ILE A N 1
ATOM 3157 C CA . ILE A 1 401 ? -12.116 25.928 -9.724 1.00 91.19 401 ILE A CA 1
ATOM 3158 C C . ILE A 1 401 ? -12.650 24.931 -10.741 1.00 91.19 401 ILE A C 1
ATOM 3160 O O . ILE A 1 401 ? -12.108 24.800 -11.840 1.00 91.19 401 ILE A O 1
ATOM 3164 N N . VAL A 1 402 ? -13.707 24.215 -10.369 1.00 91.62 402 VAL A N 1
ATOM 3165 C CA . VAL A 1 402 ? -14.224 23.107 -11.174 1.00 91.62 402 VAL A CA 1
ATOM 3166 C C . VAL A 1 402 ? -15.728 23.205 -11.392 1.00 91.62 402 VAL A C 1
ATOM 3168 O O . VAL A 1 402 ? -16.436 23.885 -10.646 1.00 91.62 402 VAL A O 1
ATOM 3171 N N . SER A 1 403 ? -16.196 22.523 -12.436 1.00 87.06 403 SER A N 1
ATOM 3172 C CA . SER A 1 403 ? -17.599 22.457 -12.847 1.00 87.06 403 SER A CA 1
ATOM 3173 C C . SER A 1 403 ? -18.119 21.029 -12.815 1.00 87.06 403 SER A C 1
ATOM 3175 O O . SER A 1 403 ? -17.396 20.111 -13.197 1.00 87.06 403 SER A O 1
ATOM 3177 N N . ALA A 1 404 ? -19.378 20.856 -12.421 1.00 84.94 404 ALA A N 1
ATOM 3178 C CA . ALA A 1 404 ? -20.109 19.594 -12.525 1.00 84.94 404 ALA A CA 1
ATOM 3179 C C . ALA A 1 404 ? -21.460 19.775 -13.251 1.00 84.94 404 ALA A C 1
ATOM 3181 O O . ALA A 1 404 ? -22.367 18.973 -13.075 1.00 84.94 404 ALA A O 1
ATOM 3182 N N . ASP A 1 405 ? -21.595 20.848 -14.037 1.00 78.69 405 ASP A N 1
ATOM 3183 C CA . ASP A 1 405 ? -22.812 21.260 -14.749 1.00 78.69 405 ASP A CA 1
ATOM 3184 C C . ASP A 1 405 ? -22.894 20.750 -16.201 1.00 78.69 405 ASP A C 1
ATOM 3186 O O . ASP A 1 405 ? -23.919 20.942 -16.848 1.00 78.69 405 ASP A O 1
ATOM 3190 N N . MET A 1 406 ? -21.838 20.116 -16.723 1.00 69.12 406 MET A N 1
ATOM 3191 C CA . MET A 1 406 ? -21.837 19.537 -18.072 1.00 69.12 406 MET A CA 1
ATOM 3192 C C . MET A 1 406 ? -22.378 18.103 -18.086 1.00 69.12 406 MET A C 1
ATOM 3194 O O . MET A 1 406 ? -22.268 17.363 -17.107 1.00 69.12 406 MET A O 1
ATOM 3198 N N . GLU A 1 407 ? -22.936 17.706 -19.229 1.00 58.66 407 GLU A N 1
ATOM 3199 C CA . GLU A 1 407 ? -23.489 16.372 -19.470 1.00 58.66 407 GLU A CA 1
ATOM 3200 C C . GLU A 1 407 ? -22.421 15.281 -19.241 1.00 58.66 407 GLU A C 1
ATOM 3202 O O . GLU A 1 407 ? -21.314 15.352 -19.777 1.00 58.66 407 GLU A O 1
ATOM 3207 N N . GLY A 1 408 ? -22.722 14.296 -18.384 1.00 59.22 408 GLY A N 1
ATOM 3208 C CA . GLY A 1 408 ? -21.779 13.242 -17.971 1.00 59.22 408 GLY A CA 1
ATOM 3209 C C . GLY A 1 408 ? -20.882 13.571 -16.760 1.00 59.22 408 GLY A C 1
ATOM 3210 O O . GLY A 1 408 ? -20.038 12.748 -16.388 1.00 59.22 408 GLY A O 1
ATOM 3211 N N . LEU A 1 409 ? -21.055 14.739 -16.126 1.00 64.50 409 LEU A N 1
ATOM 3212 C CA . LEU A 1 409 ? -20.410 15.122 -14.860 1.00 64.50 409 LEU A CA 1
ATOM 3213 C C . LEU A 1 409 ? -21.378 15.007 -13.665 1.00 64.50 409 LEU A C 1
ATOM 3215 O O . LEU A 1 409 ? -22.587 14.876 -13.837 1.00 64.50 409 LEU A O 1
ATOM 3219 N N . GLY A 1 410 ? -20.846 15.042 -12.436 1.00 66.12 410 GLY A N 1
ATOM 3220 C CA . GLY A 1 410 ? -21.644 15.024 -11.203 1.00 66.12 410 GLY A CA 1
ATOM 3221 C C . GLY A 1 410 ? -21.356 13.849 -10.253 1.00 66.12 410 GLY A C 1
ATOM 3222 O O . GLY A 1 410 ? -20.368 13.126 -10.423 1.00 66.12 410 GLY A O 1
ATOM 3223 N N . PRO A 1 411 ? -22.191 13.660 -9.208 1.00 59.00 411 PRO A N 1
ATOM 3224 C CA . PRO A 1 411 ? -21.977 12.654 -8.159 1.00 59.00 411 PRO A CA 1
ATOM 3225 C C . PRO A 1 411 ? -22.070 11.195 -8.636 1.00 59.00 411 PRO A C 1
ATOM 3227 O O . PRO A 1 411 ? -21.664 10.288 -7.914 1.00 59.00 411 PRO A O 1
ATOM 3230 N N . ASN A 1 412 ? -22.541 10.970 -9.867 1.00 57.97 412 ASN A N 1
ATOM 3231 C CA . ASN A 1 412 ? -22.595 9.666 -10.521 1.00 57.97 412 ASN A CA 1
ATOM 3232 C C . ASN A 1 412 ? -21.929 9.728 -11.905 1.00 57.97 412 ASN A C 1
ATOM 3234 O O . ASN A 1 412 ? -22.599 9.539 -12.910 1.00 57.97 412 ASN A O 1
ATOM 3238 N N . GLY A 1 413 ? -20.612 9.943 -11.977 1.00 45.16 413 GLY A N 1
ATOM 3239 C CA . GLY A 1 413 ? -19.824 9.754 -13.208 1.00 45.16 413 GLY A CA 1
ATOM 3240 C C . GLY A 1 413 ? -19.757 8.291 -13.692 1.00 45.16 413 GLY A C 1
ATOM 3241 O O . GLY A 1 413 ? -18.689 7.808 -14.068 1.00 45.16 413 GLY A O 1
ATOM 3242 N N . GLY A 1 414 ? -20.870 7.557 -13.635 1.00 37.84 414 GLY A N 1
ATOM 3243 C CA . GLY A 1 414 ? -21.088 6.368 -14.444 1.00 37.84 414 GLY A CA 1
ATOM 3244 C C . GLY A 1 414 ? -21.225 6.790 -15.905 1.00 37.84 414 GLY A C 1
ATOM 3245 O O . GLY A 1 414 ? -21.705 7.875 -16.212 1.00 37.84 414 GLY A O 1
ATOM 3246 N N . CYS A 1 415 ? -20.706 5.966 -16.805 1.00 38.09 415 CYS A N 1
ATOM 3247 C CA . CYS A 1 415 ? -20.831 6.182 -18.237 1.00 38.09 415 CYS A CA 1
ATOM 3248 C C . CYS A 1 415 ? -22.310 6.103 -18.648 1.00 38.09 415 CYS A C 1
ATOM 3250 O O . CYS A 1 415 ? -22.839 5.000 -18.717 1.00 38.09 415 CYS A O 1
ATOM 3252 N N . ASP A 1 416 ? -22.926 7.239 -18.975 1.00 35.50 416 ASP A N 1
ATOM 3253 C CA . ASP A 1 416 ? -24.199 7.288 -19.715 1.00 35.50 416 ASP A CA 1
ATOM 3254 C C . ASP A 1 416 ? -23.976 7.625 -21.209 1.00 35.50 416 ASP A C 1
ATOM 3256 O O . ASP A 1 416 ? -24.914 7.905 -21.946 1.00 35.50 416 ASP A O 1
ATOM 3260 N N . PHE A 1 417 ? -22.727 7.562 -21.696 1.00 36.25 417 PHE A N 1
ATOM 3261 C CA . PHE A 1 417 ? -22.351 7.947 -23.068 1.00 36.25 417 PHE A CA 1
ATOM 3262 C C . PHE A 1 417 ? -22.279 6.772 -24.071 1.00 36.25 417 PHE A C 1
ATOM 3264 O O . PHE A 1 417 ? -21.882 6.951 -25.217 1.00 36.25 417 PHE A O 1
ATOM 3271 N N . PHE A 1 418 ? -22.697 5.563 -23.686 1.00 30.59 418 PHE A N 1
ATOM 3272 C CA . PHE A 1 418 ? -22.974 4.481 -24.640 1.00 30.59 418 PHE A CA 1
ATOM 3273 C C . PHE A 1 418 ? -24.316 3.828 -24.311 1.00 30.59 418 PHE A C 1
ATOM 3275 O O . PHE A 1 418 ? -24.391 2.923 -23.480 1.00 30.59 418 PHE A O 1
ATOM 3282 N N . SER A 1 419 ? -25.378 4.231 -25.012 1.00 27.03 419 SER A N 1
ATOM 3283 C CA . SER A 1 419 ? -26.508 3.331 -25.222 1.00 27.03 419 SER A CA 1
ATOM 3284 C C . SER A 1 419 ? -26.021 2.202 -26.131 1.00 27.03 419 SER A C 1
ATOM 3286 O O . SER A 1 419 ? -25.879 2.390 -27.342 1.00 27.03 419 SER A O 1
ATOM 3288 N N . TRP A 1 420 ? -25.724 1.036 -25.563 1.00 34.88 420 TRP A N 1
ATOM 3289 C CA . TRP A 1 420 ? -25.606 -0.181 -26.356 1.00 34.88 420 TRP A CA 1
ATOM 3290 C C . TRP A 1 420 ? -26.974 -0.450 -26.986 1.00 34.88 420 TRP A C 1
ATOM 3292 O O . TRP A 1 420 ? -27.884 -0.957 -26.337 1.00 34.88 420 TRP A O 1
ATOM 3302 N N . VAL A 1 421 ? -27.139 -0.078 -28.254 1.00 37.09 421 VAL A N 1
ATOM 3303 C CA . VAL A 1 421 ? -28.045 -0.831 -29.115 1.00 37.09 421 VAL A CA 1
ATOM 3304 C C . VAL A 1 421 ? -27.245 -2.066 -29.489 1.00 37.09 421 VAL A C 1
ATOM 3306 O O . VAL A 1 421 ? -26.426 -2.025 -30.407 1.00 37.09 421 VAL A O 1
ATOM 3309 N N . ASP A 1 422 ? -27.398 -3.127 -28.700 1.00 42.91 422 ASP A N 1
ATOM 3310 C CA . ASP A 1 422 ? -26.792 -4.409 -29.028 1.00 42.91 422 ASP A CA 1
ATOM 3311 C C . ASP A 1 422 ? -27.280 -4.820 -30.428 1.00 42.91 422 ASP A C 1
ATOM 3313 O O . ASP A 1 422 ? -28.493 -4.840 -30.677 1.00 42.91 422 ASP A O 1
ATOM 3317 N N . PRO A 1 423 ? -26.374 -5.149 -31.368 1.00 50.03 423 PRO A N 1
ATOM 3318 C CA . PRO A 1 423 ? -26.757 -5.885 -32.564 1.00 50.03 423 PRO A CA 1
ATOM 3319 C C . PRO A 1 423 ? -27.546 -7.131 -32.138 1.00 50.03 423 PRO A C 1
ATOM 3321 O O . PRO A 1 423 ? -27.237 -7.683 -31.076 1.00 50.03 423 PRO A O 1
ATOM 3324 N N . PRO A 1 424 ? -28.525 -7.614 -32.929 1.00 58.88 424 PRO A N 1
ATOM 3325 C CA . PRO A 1 424 ? -29.236 -8.843 -32.596 1.00 58.88 424 PRO A CA 1
ATOM 3326 C C . PRO A 1 424 ? -28.215 -9.937 -32.275 1.00 58.88 424 PRO A C 1
ATOM 3328 O O . PRO A 1 424 ? -27.349 -10.270 -33.090 1.00 58.88 424 PRO A O 1
ATOM 3331 N N . THR A 1 425 ? -28.269 -10.407 -31.028 1.00 54.69 425 THR A N 1
ATOM 3332 C CA . THR A 1 425 ? -27.352 -11.395 -30.468 1.00 54.69 425 THR A CA 1
ATOM 3333 C C . THR A 1 425 ? -27.296 -12.596 -31.392 1.00 54.69 425 THR A C 1
ATOM 3335 O O . THR A 1 425 ? -28.334 -13.152 -31.735 1.00 54.69 425 THR A O 1
ATOM 3338 N N . CYS A 1 426 ? -26.098 -13.017 -31.797 1.00 61.47 426 CYS A N 1
ATOM 3339 C CA . CYS A 1 426 ? -25.972 -14.210 -32.625 1.00 61.47 426 CYS A CA 1
ATOM 3340 C C . CYS A 1 426 ? -26.510 -15.452 -31.879 1.00 61.47 426 CYS A C 1
ATOM 3342 O O . CYS A 1 426 ? -26.495 -15.500 -30.649 1.00 61.47 426 CYS A O 1
ATOM 3344 N N . ASP A 1 427 ? -26.947 -16.486 -32.603 1.00 65.25 427 ASP A N 1
ATOM 3345 C CA . ASP A 1 427 ? -27.649 -17.664 -32.047 1.00 65.25 427 ASP A CA 1
ATOM 3346 C C . ASP A 1 427 ? -26.933 -18.373 -30.878 1.00 65.25 427 ASP A C 1
ATOM 3348 O O . ASP A 1 427 ? -27.528 -19.147 -30.120 1.00 65.25 427 ASP A O 1
ATOM 3352 N N . ARG A 1 428 ? -25.616 -18.182 -30.745 1.00 68.19 428 ARG A N 1
ATOM 3353 C CA . ARG A 1 428 ? -24.782 -18.866 -29.752 1.00 68.19 428 ARG A CA 1
ATOM 3354 C C . ARG A 1 428 ? -25.034 -18.358 -28.319 1.00 68.19 428 ARG A C 1
ATOM 3356 O O . ARG A 1 428 ? -25.351 -19.194 -27.469 1.00 68.19 428 ARG A O 1
ATOM 3363 N N . PRO A 1 429 ? -24.913 -17.054 -28.002 1.00 57.84 429 PRO A N 1
ATOM 3364 C CA . PRO A 1 429 ? -25.304 -16.517 -26.700 1.00 57.84 429 PRO A CA 1
ATOM 3365 C C . PRO A 1 429 ? -26.784 -16.746 -26.356 1.00 57.84 429 PRO A C 1
ATOM 3367 O O . PRO A 1 429 ? -27.053 -17.103 -25.210 1.00 57.84 429 PRO A O 1
ATOM 3370 N N . GLU A 1 430 ? -27.726 -16.679 -27.306 1.00 63.81 430 GLU A N 1
ATOM 3371 C CA . GLU A 1 430 ? -29.148 -16.986 -27.034 1.00 63.81 430 GLU A CA 1
ATOM 3372 C C . GLU A 1 430 ? -29.370 -18.408 -26.495 1.00 63.81 430 GLU A C 1
ATOM 3374 O O . GLU A 1 430 ? -30.197 -18.624 -25.609 1.00 63.81 430 GLU A O 1
ATOM 3379 N N . LYS A 1 431 ? -28.594 -19.389 -26.970 1.00 72.94 431 LYS A N 1
ATOM 3380 C CA . LYS A 1 431 ? -28.686 -20.781 -26.498 1.00 72.94 431 LYS A CA 1
ATOM 3381 C C . LYS A 1 431 ? -27.951 -21.018 -25.177 1.00 72.94 431 LYS A C 1
ATOM 3383 O O . LYS A 1 431 ? -28.377 -21.848 -24.375 1.00 72.94 431 LYS A O 1
ATOM 3388 N N . ILE A 1 432 ? -26.843 -20.314 -24.936 1.00 73.69 432 ILE A N 1
ATOM 3389 C CA . ILE A 1 432 ? -25.972 -20.551 -23.771 1.00 73.69 432 ILE A CA 1
ATOM 3390 C C . ILE A 1 432 ? -26.445 -19.771 -22.534 1.00 73.69 432 ILE A C 1
ATOM 3392 O O . ILE A 1 432 ? -26.445 -20.316 -21.423 1.00 73.69 432 ILE A O 1
ATOM 3396 N N . MET A 1 433 ? -26.873 -18.516 -22.705 1.00 73.25 433 MET A N 1
ATOM 3397 C CA . MET A 1 433 ? -27.219 -17.623 -21.594 1.00 73.25 433 MET A CA 1
ATOM 3398 C C . MET A 1 433 ? -28.334 -18.167 -20.685 1.00 73.25 433 MET A C 1
ATOM 3400 O O . MET A 1 433 ? -28.142 -18.145 -19.467 1.00 73.25 433 MET A O 1
ATOM 3404 N N . PRO A 1 434 ? -29.441 -18.755 -21.183 1.00 79.88 434 PRO A N 1
ATOM 3405 C CA . PRO A 1 434 ? -30.479 -19.306 -20.310 1.00 79.88 434 PRO A CA 1
ATOM 3406 C C . PRO A 1 434 ? -29.964 -20.440 -19.412 1.00 79.88 434 PRO A C 1
ATOM 3408 O O . PRO A 1 434 ? -30.391 -20.573 -18.263 1.00 79.88 434 PRO A O 1
ATOM 3411 N N . GLY A 1 435 ? -29.024 -21.250 -19.913 1.00 81.31 435 GLY A N 1
ATOM 3412 C CA . GLY A 1 435 ? -28.392 -22.328 -19.153 1.00 81.31 435 GLY A CA 1
ATOM 3413 C C . GLY A 1 435 ? -27.479 -21.805 -18.043 1.00 81.31 435 GLY A C 1
ATOM 3414 O O . GLY A 1 435 ? -27.539 -22.294 -16.913 1.00 81.31 435 GLY A O 1
ATOM 3415 N N . LEU A 1 436 ? -26.680 -20.776 -18.343 1.00 79.44 436 LEU A N 1
ATOM 3416 C CA . LEU A 1 436 ? -25.836 -20.094 -17.358 1.00 79.44 436 LEU A CA 1
ATOM 3417 C C . LEU A 1 436 ? -26.670 -19.392 -16.286 1.00 79.44 436 LEU A C 1
ATOM 3419 O O . LEU A 1 436 ? -26.395 -19.571 -15.104 1.00 79.44 436 LEU A O 1
ATOM 3423 N N . VAL A 1 437 ? -27.733 -18.683 -16.669 1.00 79.19 437 VAL A N 1
ATOM 3424 C CA . VAL A 1 437 ? -28.633 -18.006 -15.723 1.00 79.19 437 VAL A CA 1
ATOM 3425 C C . VAL A 1 437 ? -29.341 -19.018 -14.819 1.00 79.19 437 VAL A C 1
ATOM 3427 O O . VAL A 1 437 ? -29.453 -18.794 -13.615 1.00 79.19 437 VAL A O 1
ATOM 3430 N N . LYS A 1 438 ? -29.774 -20.172 -15.349 1.00 86.25 438 LYS A N 1
ATOM 3431 C CA . LYS A 1 438 ? -30.338 -21.256 -14.525 1.00 86.25 438 LYS A CA 1
ATOM 3432 C C . LYS A 1 438 ? -29.311 -21.833 -13.550 1.00 86.25 438 LYS A C 1
ATOM 3434 O O . LYS A 1 438 ? -29.652 -22.037 -12.388 1.00 86.25 438 LYS A O 1
ATOM 3439 N N . LYS A 1 439 ? -28.067 -22.064 -13.993 1.00 89.12 439 LYS A N 1
ATOM 3440 C CA . LYS A 1 439 ? -26.976 -22.523 -13.114 1.00 89.12 439 LYS A CA 1
ATOM 3441 C C . LYS A 1 439 ? -26.659 -21.498 -12.030 1.00 89.12 439 LYS A C 1
ATOM 3443 O O . LYS A 1 439 ? -26.534 -21.883 -10.876 1.00 89.12 439 LYS A O 1
ATOM 3448 N N . MET A 1 440 ? -26.591 -20.219 -12.384 1.00 83.69 440 MET A N 1
ATOM 3449 C CA . MET A 1 440 ? -26.335 -19.125 -11.450 1.00 83.69 440 MET A CA 1
ATOM 3450 C C . MET A 1 440 ? -27.433 -19.046 -10.384 1.00 83.69 440 MET A C 1
ATOM 3452 O O . MET A 1 440 ? -27.127 -19.121 -9.200 1.00 83.69 440 MET A O 1
ATOM 3456 N N . LYS A 1 441 ? -28.711 -19.049 -10.789 1.00 87.00 441 LYS A N 1
ATOM 3457 C CA . LYS A 1 441 ? -29.851 -19.063 -9.856 1.00 87.00 441 LYS A CA 1
ATOM 3458 C C . LYS A 1 441 ? -29.899 -20.323 -8.983 1.00 87.00 441 LYS A C 1
ATOM 3460 O O . LYS A 1 441 ? -30.308 -20.260 -7.828 1.00 87.00 441 LYS A O 1
ATOM 3465 N N . ALA A 1 442 ? -29.501 -21.482 -9.511 1.00 89.00 442 ALA A N 1
ATOM 3466 C CA . ALA A 1 442 ? -29.395 -22.710 -8.719 1.00 89.00 442 ALA A CA 1
ATOM 3467 C C . ALA A 1 442 ? -28.271 -22.616 -7.673 1.00 89.00 442 ALA A C 1
ATOM 3469 O O . ALA A 1 442 ? -28.455 -23.049 -6.536 1.00 89.00 442 ALA A O 1
ATOM 3470 N N . LEU A 1 443 ? -27.139 -22.010 -8.041 1.00 86.75 443 LEU A N 1
ATOM 3471 C CA . LEU A 1 443 ? -26.015 -21.768 -7.140 1.00 86.75 443 LEU A CA 1
ATOM 3472 C C . LEU A 1 443 ? -26.375 -20.756 -6.041 1.00 86.75 443 LEU A C 1
ATOM 3474 O O . LEU A 1 443 ? -26.018 -20.957 -4.884 1.00 86.75 443 LEU A O 1
ATOM 3478 N N . GLU A 1 444 ? -27.127 -19.708 -6.381 1.00 86.06 444 GLU A N 1
ATOM 3479 C CA . GLU A 1 444 ? -27.650 -18.729 -5.421 1.00 86.06 444 GLU A CA 1
ATOM 3480 C C . GLU A 1 444 ? -28.553 -19.394 -4.375 1.00 86.06 444 GLU A C 1
ATOM 3482 O O . GLU A 1 444 ? -28.317 -19.228 -3.179 1.00 86.06 444 GLU A O 1
ATOM 3487 N N . ARG A 1 445 ? -29.501 -20.242 -4.798 1.00 88.75 445 ARG A N 1
ATOM 3488 C CA . ARG A 1 445 ? -30.360 -21.008 -3.874 1.00 88.75 445 ARG A CA 1
ATOM 3489 C C . ARG A 1 445 ? -29.570 -21.967 -2.986 1.00 88.75 445 ARG A C 1
ATOM 3491 O O . ARG A 1 445 ? -29.872 -22.107 -1.805 1.00 88.75 445 ARG A O 1
ATOM 3498 N N . ALA A 1 446 ? -28.552 -22.633 -3.535 1.00 88.44 446 ALA A N 1
ATOM 3499 C CA . ALA A 1 446 ? -27.682 -23.498 -2.742 1.00 88.44 446 ALA A CA 1
ATOM 3500 C C . ALA A 1 446 ? -26.931 -22.691 -1.670 1.00 88.44 446 ALA A C 1
ATOM 3502 O O . ALA A 1 446 ? -26.873 -23.108 -0.515 1.00 88.44 446 ALA A O 1
ATOM 3503 N N . ASN A 1 447 ? -26.427 -21.504 -2.020 1.00 86.00 447 ASN A N 1
ATOM 3504 C CA . ASN A 1 447 ? -25.789 -20.596 -1.066 1.00 86.00 447 ASN A CA 1
ATOM 3505 C C . ASN A 1 447 ? -26.752 -20.095 0.019 1.00 86.00 447 ASN A C 1
ATOM 3507 O O . ASN A 1 447 ? -26.339 -19.943 1.168 1.00 86.00 447 ASN A O 1
ATOM 3511 N N . GLU A 1 448 ? -28.019 -19.843 -0.306 1.00 89.94 448 GLU A N 1
ATOM 3512 C CA . GLU A 1 448 ? -29.045 -19.492 0.685 1.00 89.94 448 GLU A CA 1
ATOM 3513 C C . GLU A 1 448 ? -29.324 -20.648 1.655 1.00 89.94 448 GLU A C 1
ATOM 3515 O O . GLU A 1 448 ? -29.343 -20.433 2.869 1.00 89.94 448 GLU A O 1
ATOM 3520 N N . ASN A 1 449 ? -29.432 -21.882 1.152 1.00 91.69 449 ASN A N 1
ATOM 3521 C CA . ASN A 1 449 ? -29.580 -23.070 1.999 1.00 91.69 449 ASN A CA 1
ATOM 3522 C C . ASN A 1 449 ? -28.372 -23.263 2.928 1.00 91.69 449 ASN A C 1
ATOM 3524 O O . ASN A 1 449 ? -28.552 -23.470 4.127 1.00 91.69 449 ASN A O 1
ATOM 3528 N N . PHE A 1 450 ? -27.143 -23.121 2.416 1.00 86.44 450 PHE A N 1
ATOM 3529 C CA . PHE A 1 450 ? -25.938 -23.199 3.249 1.00 86.44 450 PHE A CA 1
ATOM 3530 C C . PHE A 1 450 ? -25.892 -22.104 4.320 1.00 86.44 450 PHE A C 1
ATOM 3532 O O . PHE A 1 450 ? -25.469 -22.362 5.447 1.00 86.44 450 PHE A O 1
ATOM 3539 N N . LYS A 1 451 ? -26.354 -20.885 4.011 1.00 86.19 451 LYS A N 1
ATOM 3540 C CA . LYS A 1 451 ? -26.484 -19.821 5.019 1.00 86.19 451 LYS A CA 1
ATOM 3541 C C . LYS A 1 451 ? -27.455 -20.221 6.128 1.00 86.19 451 LYS A C 1
ATOM 3543 O O . LYS A 1 451 ? -27.128 -20.029 7.294 1.00 86.19 451 LYS A O 1
ATOM 3548 N N . PHE A 1 452 ? -28.602 -20.800 5.781 1.00 90.44 452 PHE A N 1
ATOM 3549 C CA . PHE A 1 452 ? -29.588 -21.258 6.761 1.00 90.44 452 PHE A CA 1
ATOM 3550 C C . PHE A 1 452 ? -29.071 -22.413 7.639 1.00 90.44 452 PHE A C 1
ATOM 3552 O O . PHE A 1 452 ? -29.341 -22.473 8.838 1.00 90.44 452 PHE A O 1
ATOM 3559 N N . GLU A 1 453 ? -28.287 -23.334 7.079 1.00 90.81 453 GLU A N 1
ATOM 3560 C CA . GLU A 1 453 ? -27.650 -24.383 7.882 1.00 90.81 453 GLU A CA 1
ATOM 3561 C C . GLU A 1 453 ? -26.585 -23.823 8.831 1.00 90.81 453 GLU A C 1
ATOM 3563 O O . GLU A 1 453 ? -26.513 -24.241 9.991 1.00 90.81 453 GLU A O 1
ATOM 3568 N N . ASN A 1 454 ? -25.802 -22.841 8.374 1.00 84.88 454 ASN A N 1
ATOM 3569 C CA . ASN A 1 454 ? -24.798 -22.179 9.202 1.00 84.88 454 ASN A CA 1
ATOM 3570 C C . ASN A 1 454 ? -25.428 -21.433 10.384 1.00 84.88 454 ASN A C 1
ATOM 3572 O O . ASN A 1 454 ? -24.945 -21.593 11.503 1.00 84.88 454 ASN A O 1
ATOM 3576 N N . THR A 1 455 ? -26.543 -20.718 10.197 1.00 90.56 455 THR A N 1
ATOM 3577 C CA . THR A 1 455 ? -27.235 -20.053 11.319 1.00 90.56 455 THR A CA 1
ATOM 3578 C C . THR A 1 455 ? -27.750 -21.064 12.349 1.00 90.56 455 THR A C 1
ATOM 3580 O O . THR A 1 455 ? -27.582 -20.877 13.555 1.00 90.56 455 THR A O 1
ATOM 3583 N N . LYS A 1 456 ? -28.287 -22.208 11.902 1.00 93.25 456 LYS A N 1
ATOM 3584 C CA . LYS A 1 456 ? -28.716 -23.298 12.798 1.00 93.25 456 LYS A CA 1
ATOM 3585 C C . LYS A 1 456 ? -27.549 -23.919 13.574 1.00 93.25 456 LYS A C 1
ATOM 3587 O O . LYS A 1 456 ? -27.724 -24.362 14.714 1.00 93.25 456 LYS A O 1
ATOM 3592 N N . LEU A 1 457 ? -26.367 -24.008 12.965 1.00 92.81 457 LEU A N 1
ATOM 3593 C CA . LEU A 1 457 ? -25.152 -24.474 13.637 1.00 92.81 457 LEU A CA 1
ATOM 3594 C C . LEU A 1 457 ? -24.640 -23.447 14.652 1.00 92.81 457 LEU A C 1
ATOM 3596 O O . LEU A 1 457 ? -24.285 -23.839 15.764 1.00 92.81 457 LEU A O 1
ATOM 3600 N N . GLU A 1 458 ? -24.667 -22.159 14.320 1.00 90.44 458 GLU A N 1
ATOM 3601 C CA . GLU A 1 458 ? -24.293 -21.070 15.228 1.00 90.44 458 GLU A CA 1
ATOM 3602 C C . GLU A 1 458 ? -25.156 -21.068 16.499 1.00 90.44 458 GLU A C 1
ATOM 3604 O O . GLU A 1 458 ? -24.617 -21.027 17.607 1.00 90.44 458 GLU A O 1
ATOM 3609 N N . GLU A 1 459 ? -26.475 -21.254 16.375 1.00 94.75 459 GLU A N 1
ATOM 3610 C CA . GLU A 1 459 ? -27.365 -21.393 17.537 1.00 94.75 459 GLU A CA 1
ATOM 3611 C C . GLU A 1 459 ? -27.007 -22.594 18.430 1.00 94.75 459 GLU A C 1
ATOM 3613 O O . GLU A 1 459 ? -27.076 -22.522 19.662 1.00 94.75 459 GLU A O 1
ATOM 3618 N N . LYS A 1 460 ? -26.625 -23.732 17.830 1.00 95.19 460 LYS A N 1
ATOM 3619 C CA . LYS A 1 460 ? -26.190 -24.915 18.592 1.00 95.19 460 LYS A CA 1
ATOM 3620 C C . LYS A 1 460 ? -24.874 -24.657 19.321 1.00 95.19 460 LYS A C 1
ATOM 3622 O O . LYS A 1 460 ? -24.725 -25.106 20.458 1.00 95.19 460 LYS A O 1
ATOM 3627 N N . VAL A 1 461 ? -23.939 -23.953 18.684 1.00 94.00 461 VAL A N 1
ATOM 3628 C CA . VAL A 1 461 ? -22.657 -23.569 19.287 1.00 94.00 461 VAL A CA 1
ATOM 3629 C C . VAL A 1 461 ? -22.889 -22.667 20.495 1.00 94.00 461 VAL A C 1
ATOM 3631 O O . VAL A 1 461 ? -22.286 -22.901 21.541 1.00 94.00 461 VAL A O 1
ATOM 3634 N N . GLU A 1 462 ? -23.807 -21.707 20.404 1.00 94.25 462 GLU A N 1
ATOM 3635 C CA . GLU A 1 462 ? -24.108 -20.808 21.521 1.00 94.25 462 GLU A CA 1
ATOM 3636 C C . GLU A 1 462 ? -24.711 -21.562 22.719 1.00 94.25 462 GLU A C 1
ATOM 3638 O O . GLU A 1 462 ? -24.217 -21.456 23.843 1.00 94.25 462 GLU A O 1
ATOM 3643 N N . LYS A 1 463 ? -25.666 -22.472 22.472 1.00 94.62 463 LYS A N 1
ATOM 3644 C CA . LYS A 1 463 ? -26.215 -23.361 23.518 1.00 94.62 463 LYS A CA 1
ATOM 3645 C C . LYS A 1 463 ? -25.146 -24.241 24.176 1.00 94.62 463 LYS A C 1
ATOM 3647 O O . LYS A 1 463 ? -25.259 -24.581 25.357 1.00 94.62 463 LYS A O 1
ATOM 3652 N N . LEU A 1 464 ? -24.126 -24.667 23.428 1.00 94.62 464 LEU A N 1
ATOM 3653 C CA . LEU A 1 464 ? -23.011 -25.444 23.975 1.00 94.62 464 LEU A CA 1
ATOM 3654 C C . LEU A 1 464 ? -22.078 -24.581 24.830 1.00 94.62 464 LEU A C 1
ATOM 3656 O O . LEU A 1 464 ? -21.663 -25.041 25.894 1.00 94.62 464 LEU A O 1
ATOM 3660 N N . LYS A 1 465 ? -21.802 -23.334 24.429 1.00 93.06 465 LYS A N 1
ATOM 3661 C CA . LYS A 1 465 ? -21.012 -22.393 25.240 1.00 93.06 465 LYS A CA 1
ATOM 3662 C C . LYS A 1 465 ? -21.659 -22.137 26.599 1.00 93.06 465 LYS A C 1
ATOM 3664 O O . LYS A 1 465 ? -20.981 -22.261 27.616 1.00 93.06 465 LYS A O 1
ATOM 3669 N N . GLU A 1 466 ? -22.971 -21.901 26.640 1.00 95.50 466 GLU A N 1
ATOM 3670 C CA . GLU A 1 466 ? -23.699 -21.723 27.905 1.00 95.50 466 GLU A CA 1
ATOM 3671 C C . GLU A 1 466 ? -23.579 -22.947 28.831 1.00 95.50 466 GLU A C 1
ATOM 3673 O O . GLU A 1 466 ? -23.450 -22.822 30.053 1.00 95.50 466 GLU A O 1
ATOM 3678 N N . LYS A 1 467 ? -23.618 -24.163 28.266 1.00 96.19 467 LYS A N 1
ATOM 3679 C CA . LYS A 1 467 ? -23.419 -25.401 29.038 1.00 96.19 467 LYS A CA 1
ATOM 3680 C C . LYS A 1 467 ? -21.994 -25.503 29.584 1.00 96.19 467 LYS A C 1
ATOM 3682 O O . LYS A 1 467 ? -21.831 -25.910 30.735 1.00 96.19 467 LYS A O 1
ATOM 3687 N N . ILE A 1 468 ? -20.986 -25.127 28.795 1.00 93.75 468 ILE A N 1
ATOM 3688 C CA . ILE A 1 468 ? -19.578 -25.116 29.218 1.00 93.75 468 ILE A CA 1
ATOM 3689 C C . ILE A 1 468 ? -19.377 -24.135 30.377 1.00 93.75 468 ILE A C 1
ATOM 3691 O O . ILE A 1 468 ? -18.782 -24.514 31.384 1.00 93.75 468 ILE A O 1
ATOM 3695 N N . GLU A 1 469 ? -19.943 -22.929 30.305 1.00 94.69 469 GLU A N 1
ATOM 3696 C CA . GLU A 1 469 ? -19.832 -21.938 31.384 1.00 94.69 469 GLU A CA 1
ATOM 3697 C C . GLU A 1 469 ? -20.479 -22.439 32.692 1.00 94.69 469 GLU A C 1
ATOM 3699 O O . GLU A 1 469 ? -19.908 -22.324 33.782 1.00 94.69 469 GLU A O 1
ATOM 3704 N N . LYS A 1 470 ? -21.655 -23.080 32.601 1.00 95.31 470 LYS A N 1
ATOM 3705 C CA . LYS A 1 470 ? -22.316 -23.709 33.762 1.00 95.31 470 LYS A CA 1
ATOM 3706 C C . LYS A 1 470 ? -21.460 -24.814 34.384 1.00 95.31 470 LYS A C 1
ATOM 3708 O O . LYS A 1 470 ? -21.452 -24.958 35.609 1.00 95.31 470 LYS A O 1
ATOM 3713 N N . LEU A 1 471 ? -20.759 -25.601 33.567 1.00 94.75 471 LEU A N 1
ATOM 3714 C CA . LEU A 1 471 ? -19.853 -26.646 34.045 1.00 94.75 471 LEU A CA 1
ATOM 3715 C C . LEU A 1 471 ? -18.595 -26.057 34.689 1.00 94.75 471 LEU A C 1
ATOM 3717 O O . LEU A 1 471 ? -18.224 -26.507 35.771 1.00 94.75 471 LEU A O 1
ATOM 3721 N N . GLN A 1 472 ? -17.999 -25.016 34.106 1.00 93.00 472 GLN A N 1
ATOM 3722 C CA . GLN A 1 472 ? -16.844 -24.316 34.682 1.00 93.00 472 GLN A CA 1
ATOM 3723 C C . GLN A 1 472 ? -17.150 -23.787 36.091 1.00 93.00 472 GLN A C 1
ATOM 3725 O O . GLN A 1 472 ? -16.416 -24.090 37.030 1.00 93.00 472 GLN A O 1
ATOM 3730 N N . LYS A 1 473 ? -18.310 -23.142 36.288 1.00 95.00 473 LYS A N 1
ATOM 3731 C CA . LYS A 1 473 ? -18.758 -22.686 37.620 1.00 95.00 473 LYS A CA 1
ATOM 3732 C C . LYS A 1 473 ? -18.908 -23.830 38.631 1.00 95.00 473 LYS A C 1
ATOM 3734 O O . LYS A 1 473 ? -18.677 -23.639 39.825 1.00 95.00 473 LYS A O 1
ATOM 3739 N N . LYS A 1 474 ? -19.321 -25.027 38.195 1.00 95.50 474 LYS A N 1
ATOM 3740 C CA . LYS A 1 474 ? -19.393 -26.209 39.077 1.00 95.50 474 LYS A CA 1
ATOM 3741 C C . LYS A 1 474 ? -18.000 -26.717 39.452 1.00 95.50 474 LYS A C 1
ATOM 3743 O O . LYS A 1 474 ? -17.793 -27.074 40.609 1.00 95.50 474 LYS A O 1
ATOM 3748 N N . VAL A 1 475 ? -17.061 -26.724 38.505 1.00 94.88 475 VAL A N 1
ATOM 3749 C CA . VAL A 1 475 ? -15.669 -27.134 38.744 1.00 94.88 475 VAL A CA 1
ATOM 3750 C C . VAL A 1 475 ? -14.997 -26.207 39.756 1.00 94.88 475 VAL A C 1
ATOM 3752 O O . VAL A 1 475 ? -14.419 -26.699 40.721 1.00 94.88 475 VAL A O 1
ATOM 3755 N N . GLU A 1 476 ? -15.151 -24.889 39.621 1.00 94.06 476 GLU A N 1
ATOM 3756 C CA . GLU A 1 476 ? -14.603 -23.915 40.580 1.00 94.06 476 GLU A CA 1
ATOM 3757 C C . GLU A 1 476 ? -15.149 -24.126 42.002 1.00 94.06 476 GLU A C 1
ATOM 3759 O O . GLU A 1 476 ? -14.395 -24.130 42.979 1.00 94.06 476 GLU A O 1
ATOM 3764 N N . LYS A 1 477 ? -16.460 -24.382 42.134 1.00 95.56 477 LYS A N 1
ATOM 3765 C CA . LYS A 1 477 ? -17.080 -24.701 43.432 1.00 95.56 477 LYS A CA 1
ATOM 3766 C C . LYS A 1 477 ? -16.497 -25.972 44.052 1.00 95.56 477 LYS A C 1
ATOM 3768 O O . LYS A 1 477 ? -16.230 -25.993 45.254 1.00 95.56 477 LYS A O 1
ATOM 3773 N N . LEU A 1 478 ? -16.293 -27.019 43.251 1.00 93.50 478 LEU A N 1
ATOM 3774 C CA . LEU A 1 478 ? -15.693 -28.272 43.717 1.00 93.50 478 LEU A CA 1
ATOM 3775 C C . LEU A 1 478 ? -14.227 -28.087 44.122 1.00 93.50 478 LEU A C 1
ATOM 3777 O O . LEU A 1 478 ? -13.818 -28.606 45.158 1.00 93.50 478 LEU A O 1
ATOM 3781 N N . GLN A 1 479 ? -13.453 -27.302 43.371 1.00 93.06 479 GLN A N 1
ATOM 3782 C CA . GLN A 1 479 ? -12.069 -26.968 43.720 1.00 93.06 479 GLN A CA 1
ATOM 3783 C C . GLN A 1 479 ? -11.985 -26.218 45.058 1.00 93.06 479 GLN A C 1
ATOM 3785 O O . GLN A 1 479 ? -11.166 -26.567 45.910 1.00 93.06 479 GLN A O 1
ATOM 3790 N N . ALA A 1 480 ? -12.873 -25.245 45.289 1.00 93.38 480 ALA A N 1
ATOM 3791 C CA . ALA A 1 480 ? -12.945 -24.520 46.556 1.00 93.38 480 ALA A CA 1
ATOM 3792 C C . ALA A 1 480 ? -13.326 -25.431 47.738 1.00 93.38 480 ALA A C 1
ATOM 3794 O O . ALA A 1 480 ? -12.761 -25.305 48.827 1.00 93.38 480 ALA A O 1
ATOM 3795 N N . LEU A 1 481 ? -14.262 -26.366 47.533 1.00 95.19 481 LEU A N 1
ATOM 3796 C CA . LEU A 1 481 ? -14.637 -27.351 48.549 1.00 95.19 481 LEU A CA 1
ATOM 3797 C C . LEU A 1 481 ? -13.463 -28.281 48.883 1.00 95.19 481 LEU A C 1
ATOM 3799 O O . LEU A 1 481 ? -13.188 -28.522 50.057 1.00 95.19 481 LEU A O 1
ATOM 3803 N N . ASN A 1 482 ? -12.753 -28.764 47.861 1.00 92.31 482 ASN A N 1
ATOM 3804 C CA . ASN A 1 482 ? -11.623 -29.669 48.038 1.00 92.31 482 ASN A CA 1
ATOM 3805 C C . ASN A 1 482 ? -10.491 -28.999 48.832 1.00 92.31 482 ASN A C 1
ATOM 3807 O O . ASN A 1 482 ? -9.980 -29.578 49.785 1.00 92.31 482 ASN A O 1
ATOM 3811 N N . LYS A 1 483 ? -10.190 -27.726 48.541 1.00 94.31 483 LYS A N 1
ATOM 3812 C CA . LYS A 1 483 ? -9.210 -26.942 49.309 1.00 94.31 483 LYS A CA 1
ATOM 3813 C C . LYS A 1 483 ? -9.544 -26.894 50.809 1.00 94.31 483 LYS A C 1
ATOM 3815 O O . LYS A 1 483 ? -8.678 -27.153 51.637 1.00 94.31 483 LYS A O 1
ATOM 3820 N N . ARG A 1 484 ? -10.814 -26.657 51.164 1.00 93.75 484 ARG A N 1
ATOM 3821 C CA . ARG A 1 484 ? -11.267 -26.646 52.571 1.00 93.75 484 ARG A CA 1
ATOM 3822 C C . ARG A 1 484 ? -11.139 -28.009 53.250 1.00 93.75 484 ARG A C 1
ATOM 3824 O O . ARG A 1 484 ? -10.901 -28.074 54.454 1.00 93.75 484 ARG A O 1
ATOM 3831 N N . LEU A 1 485 ? -11.358 -29.098 52.514 1.00 93.62 485 LEU A N 1
ATOM 3832 C CA . LEU A 1 485 ? -11.209 -30.453 53.049 1.00 93.62 485 LEU A CA 1
ATOM 3833 C C . LEU A 1 485 ? -9.740 -30.790 53.315 1.00 93.62 485 LEU A C 1
ATOM 3835 O O . LEU A 1 485 ? -9.445 -31.355 54.365 1.00 93.62 485 LEU A O 1
ATOM 3839 N N . VAL A 1 486 ? -8.835 -30.389 52.418 1.00 93.75 486 VAL A N 1
ATOM 3840 C CA . VAL A 1 486 ? -7.384 -30.546 52.605 1.00 93.75 486 VAL A CA 1
ATOM 3841 C C . VAL A 1 486 ? -6.910 -29.776 53.841 1.00 93.75 486 VAL A C 1
ATOM 3843 O O . VAL A 1 486 ? -6.302 -30.376 54.721 1.00 93.75 486 VAL A O 1
ATOM 3846 N N . GLU A 1 487 ? -7.300 -28.506 53.990 1.00 92.81 487 GLU A N 1
ATOM 3847 C CA . GLU A 1 487 ? -6.964 -27.697 55.177 1.00 92.81 487 GLU A CA 1
ATOM 3848 C C . GLU A 1 487 ? -7.478 -28.336 56.485 1.00 92.81 487 GLU A C 1
ATOM 3850 O O . GLU A 1 487 ? -6.793 -28.353 57.511 1.00 92.81 487 GLU A O 1
ATOM 3855 N N . LYS A 1 488 ? -8.694 -28.906 56.471 1.00 94.25 488 LYS A N 1
ATOM 3856 C CA . LYS A 1 488 ? -9.230 -29.640 57.630 1.00 94.25 488 LYS A CA 1
ATOM 3857 C C . LYS A 1 488 ? -8.438 -30.912 57.922 1.00 94.25 488 LYS A C 1
ATOM 3859 O O . LYS A 1 488 ? -8.220 -31.210 59.096 1.00 94.25 488 LYS A O 1
ATOM 3864 N N . LYS A 1 489 ? -8.032 -31.652 56.887 1.00 93.12 489 LYS A N 1
ATOM 3865 C CA . LYS A 1 489 ? -7.241 -32.878 57.022 1.00 93.12 489 LYS A CA 1
ATOM 3866 C C . LYS A 1 489 ? -5.888 -32.580 57.670 1.00 93.12 489 LYS A C 1
ATOM 3868 O O . LYS A 1 489 ? -5.584 -33.189 58.690 1.00 93.12 489 LYS A O 1
ATOM 3873 N N . GLU A 1 490 ? -5.155 -31.587 57.169 1.00 92.56 490 GLU A N 1
ATOM 3874 C CA . GLU A 1 490 ? -3.867 -31.155 57.738 1.00 92.56 490 GLU A CA 1
ATOM 3875 C C . GLU A 1 490 ? -4.007 -30.739 59.210 1.00 92.56 490 GLU A C 1
ATOM 3877 O O . GLU A 1 490 ? -3.207 -31.122 60.065 1.00 92.56 490 GLU A O 1
ATOM 3882 N N . LYS A 1 491 ? -5.084 -30.016 59.551 1.00 91.56 491 LYS A N 1
ATOM 3883 C CA . LYS A 1 491 ? -5.364 -29.622 60.939 1.0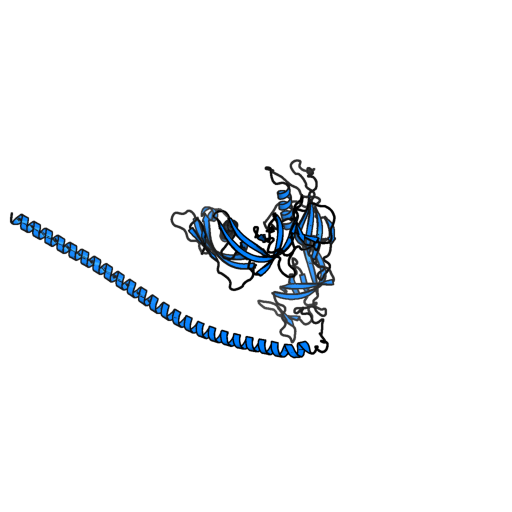0 91.56 491 LYS A CA 1
ATOM 3884 C C . LYS A 1 491 ? -5.650 -30.821 61.850 1.00 91.56 491 LYS A C 1
ATOM 3886 O O . LYS A 1 491 ? -5.292 -30.781 63.028 1.00 91.56 491 LYS A O 1
ATOM 3891 N N . MET A 1 492 ? -6.314 -31.863 61.348 1.00 91.94 492 MET A N 1
ATOM 3892 C CA . MET A 1 492 ? -6.543 -33.095 62.111 1.00 91.94 492 MET A CA 1
ATOM 3893 C C . MET A 1 492 ? -5.262 -33.916 62.268 1.00 91.94 492 MET A C 1
ATOM 3895 O O . MET A 1 492 ? -4.997 -34.385 63.371 1.00 91.94 492 MET A O 1
ATOM 3899 N N . GLU A 1 493 ? -4.446 -34.031 61.219 1.00 90.94 493 GLU A N 1
ATOM 3900 C CA . GLU A 1 493 ? -3.146 -34.713 61.278 1.00 90.94 493 GLU A CA 1
ATOM 3901 C C . GLU A 1 493 ? -2.208 -34.042 62.289 1.00 90.94 493 GLU A C 1
ATOM 3903 O O . GLU A 1 493 ? -1.623 -34.729 63.125 1.00 90.94 493 GLU A O 1
ATOM 3908 N N . MET A 1 494 ? -2.153 -32.704 62.313 1.00 90.62 494 MET A N 1
ATOM 3909 C CA . MET A 1 494 ? -1.389 -31.956 63.317 1.00 90.62 494 MET A CA 1
ATOM 3910 C C . MET A 1 494 ? -1.877 -32.257 64.744 1.00 90.62 494 MET A C 1
ATOM 3912 O O . MET A 1 494 ? -1.071 -32.545 65.627 1.00 90.62 494 MET A O 1
ATOM 3916 N N . LYS A 1 495 ? -3.196 -32.238 64.982 1.00 91.69 495 LYS A N 1
ATOM 3917 C CA . LYS A 1 495 ? -3.775 -32.554 66.302 1.00 91.69 495 LYS A CA 1
ATOM 3918 C C . LYS A 1 495 ? -3.474 -33.984 66.745 1.00 91.69 495 LYS A C 1
ATOM 3920 O O . LYS A 1 495 ? -3.150 -34.201 67.910 1.00 91.69 495 LYS A O 1
ATOM 3925 N N . MET A 1 496 ? -3.583 -34.944 65.830 1.00 91.62 496 MET A N 1
ATOM 3926 C CA . MET A 1 496 ? -3.278 -36.346 66.098 1.00 91.62 496 MET A CA 1
ATOM 3927 C C . MET A 1 496 ? -1.791 -36.532 66.420 1.00 91.62 496 MET A C 1
ATOM 3929 O O . MET A 1 496 ? -1.466 -37.210 67.390 1.00 91.62 496 MET A O 1
ATOM 3933 N N . GLY A 1 497 ? -0.899 -35.863 65.679 1.00 88.56 497 GLY A N 1
ATOM 3934 C CA . GLY A 1 497 ? 0.537 -35.842 65.962 1.00 88.56 497 GLY A CA 1
ATOM 3935 C C . GLY A 1 497 ? 0.863 -35.280 67.349 1.00 88.56 497 GLY A C 1
ATOM 3936 O O . GLY A 1 497 ? 1.620 -35.898 68.095 1.00 88.56 497 GLY A O 1
ATOM 3937 N N . PHE A 1 498 ? 0.234 -34.166 67.744 1.00 90.88 498 PHE A N 1
ATOM 3938 C CA . PHE A 1 498 ? 0.375 -33.609 69.097 1.00 90.88 498 PHE A CA 1
ATOM 3939 C C . PHE A 1 498 ? -0.102 -34.580 70.184 1.00 90.88 498 PHE A C 1
ATOM 3941 O O . PHE A 1 498 ? 0.588 -34.762 71.185 1.00 90.88 498 PHE A O 1
ATOM 3948 N N . ALA A 1 499 ? -1.256 -35.225 69.994 1.00 89.75 499 ALA A N 1
ATOM 3949 C CA . ALA A 1 499 ? -1.775 -36.200 70.952 1.00 89.75 499 ALA A CA 1
ATOM 3950 C C . ALA A 1 499 ? -0.830 -37.403 71.112 1.00 89.75 499 ALA A C 1
ATOM 3952 O O . ALA A 1 499 ? -0.573 -37.835 72.235 1.00 89.75 499 ALA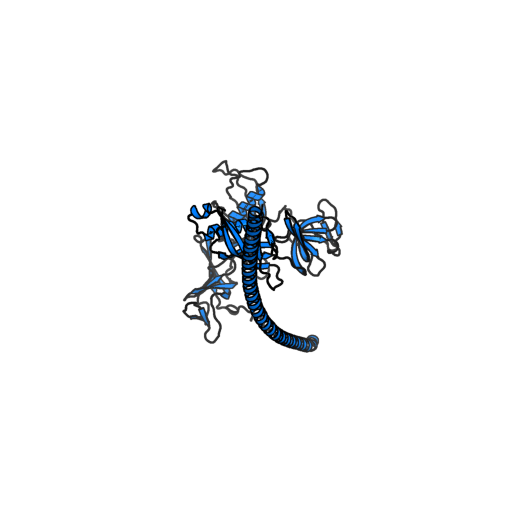 A O 1
ATOM 3953 N N . LEU A 1 500 ? -0.266 -37.899 70.004 1.00 90.88 500 LEU A N 1
ATOM 3954 C CA . LEU A 1 500 ? 0.702 -38.996 70.019 1.00 90.88 500 LEU A CA 1
ATOM 3955 C C . LEU A 1 500 ? 1.988 -38.606 70.766 1.00 90.88 500 LEU A C 1
ATOM 3957 O O . LEU A 1 500 ? 2.485 -39.390 71.566 1.00 90.88 500 LEU A O 1
ATOM 3961 N N . ALA A 1 501 ? 2.493 -37.386 70.548 1.00 88.88 501 ALA A N 1
ATOM 3962 C CA . ALA A 1 501 ? 3.685 -36.869 71.224 1.00 88.88 501 ALA A CA 1
ATOM 3963 C C . ALA A 1 501 ? 3.482 -36.684 72.739 1.00 88.88 501 ALA A C 1
ATOM 3965 O O . ALA A 1 501 ? 4.373 -36.973 73.535 1.00 88.88 501 ALA A O 1
ATOM 3966 N N . ILE A 1 502 ? 2.298 -36.228 73.160 1.00 91.44 502 ILE A N 1
ATOM 3967 C CA . ILE A 1 502 ? 1.955 -36.134 74.585 1.00 91.44 502 ILE A CA 1
ATOM 3968 C C . ILE A 1 502 ? 1.881 -37.536 75.203 1.00 91.44 502 ILE A C 1
ATOM 3970 O O . ILE A 1 502 ? 2.424 -37.758 76.284 1.00 91.44 502 ILE A O 1
ATOM 3974 N N . ALA A 1 503 ? 1.252 -38.495 74.515 1.00 90.56 503 ALA A N 1
ATOM 3975 C CA . ALA A 1 503 ? 1.156 -39.873 74.989 1.00 90.56 503 ALA A CA 1
ATOM 3976 C C . ALA A 1 503 ? 2.537 -40.533 75.140 1.00 90.56 503 ALA A C 1
ATOM 3978 O O . ALA A 1 503 ? 2.798 -41.169 76.160 1.00 90.56 503 ALA A O 1
ATOM 3979 N N . THR A 1 504 ? 3.451 -40.339 74.182 1.00 88.88 504 THR A N 1
ATOM 3980 C CA . THR A 1 504 ? 4.818 -40.872 74.283 1.00 88.88 504 THR A CA 1
ATOM 3981 C C . THR A 1 504 ? 5.606 -40.227 75.421 1.00 88.88 504 THR A C 1
ATOM 3983 O O . THR A 1 504 ? 6.263 -40.948 76.169 1.00 88.88 504 THR A O 1
ATOM 3986 N N . LEU A 1 505 ? 5.499 -38.908 75.624 1.00 89.62 505 LEU A N 1
ATOM 3987 C CA . LEU A 1 505 ? 6.119 -38.222 76.766 1.00 89.62 505 LEU A CA 1
ATOM 3988 C C . LEU A 1 505 ? 5.591 -38.741 78.111 1.00 89.62 505 LEU A C 1
ATOM 3990 O O . LEU A 1 505 ? 6.383 -38.986 79.020 1.00 89.62 505 LEU A O 1
ATOM 3994 N N . LEU A 1 506 ? 4.278 -38.956 78.235 1.00 88.62 506 LEU A N 1
ATOM 3995 C CA . LEU A 1 506 ? 3.673 -39.536 79.438 1.00 88.62 506 LEU A CA 1
ATOM 3996 C C . LEU A 1 506 ? 4.153 -40.972 79.683 1.00 88.62 506 LEU A C 1
ATOM 3998 O O . LEU A 1 506 ? 4.488 -41.311 80.816 1.00 88.62 506 LEU A O 1
ATOM 4002 N N . CYS A 1 507 ? 4.247 -41.804 78.641 1.00 85.56 507 CYS A N 1
ATOM 4003 C CA . CYS A 1 507 ? 4.809 -43.151 78.754 1.00 85.56 507 CYS A CA 1
ATOM 4004 C C . CYS A 1 507 ? 6.273 -43.127 79.214 1.00 85.56 507 CYS A C 1
ATOM 4006 O O . CYS A 1 507 ? 6.636 -43.885 80.110 1.00 85.56 507 CYS A O 1
ATOM 4008 N N . VAL A 1 508 ? 7.105 -42.241 78.656 1.00 85.31 508 VAL A N 1
ATOM 4009 C CA . VAL A 1 508 ? 8.508 -42.081 79.076 1.00 85.31 508 VAL A CA 1
ATOM 4010 C C . VAL A 1 508 ? 8.599 -41.603 80.528 1.00 85.31 508 VAL A C 1
ATOM 4012 O O . VAL A 1 508 ? 9.391 -42.144 81.294 1.00 85.31 508 VAL A O 1
ATOM 4015 N N . PHE A 1 509 ? 7.761 -40.645 80.937 1.00 84.44 509 PHE A N 1
ATOM 4016 C CA . PHE A 1 509 ? 7.707 -40.161 82.319 1.00 84.44 509 PHE A CA 1
ATOM 4017 C C . PHE A 1 509 ? 7.304 -41.267 83.306 1.00 84.44 509 PHE A C 1
ATOM 4019 O O . PHE A 1 509 ? 7.920 -41.415 84.361 1.00 84.44 509 PHE A O 1
ATOM 4026 N N . LEU A 1 510 ? 6.305 -42.080 82.954 1.00 79.75 510 LEU A N 1
ATOM 4027 C CA . LEU A 1 510 ? 5.890 -43.226 83.765 1.00 79.75 510 LEU A CA 1
ATOM 4028 C C . LEU A 1 510 ? 6.998 -44.281 83.866 1.00 79.75 510 LEU A C 1
ATOM 4030 O O . LEU A 1 510 ? 7.262 -44.766 84.961 1.00 79.75 510 LEU A O 1
ATOM 4034 N N . LEU A 1 511 ? 7.691 -44.588 82.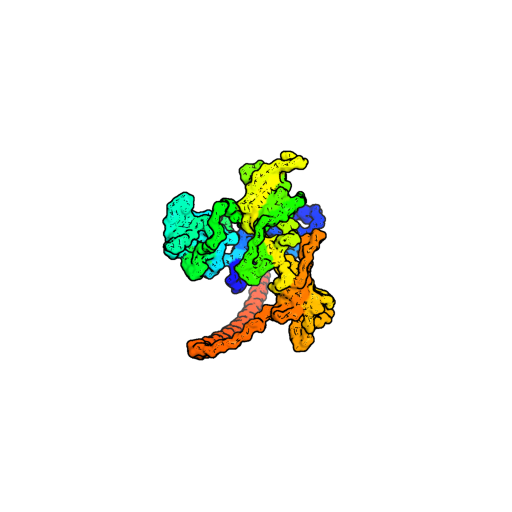765 1.00 77.25 511 LEU A N 1
ATOM 4035 C CA . LEU A 1 511 ? 8.831 -45.512 82.769 1.00 77.25 511 LEU A CA 1
ATOM 4036 C C . LEU A 1 511 ? 10.008 -44.990 83.607 1.00 77.25 511 LEU A C 1
ATOM 4038 O O . LEU A 1 511 ? 10.660 -45.781 84.282 1.00 77.25 511 LEU A O 1
ATOM 4042 N N . TYR A 1 512 ? 10.259 -43.678 83.606 1.00 75.62 512 TYR A N 1
ATOM 4043 C CA . TYR A 1 512 ? 11.295 -43.060 84.439 1.00 75.62 512 TYR A CA 1
ATOM 4044 C C . TYR A 1 512 ? 10.942 -43.086 85.932 1.00 75.62 512 TYR A C 1
ATOM 4046 O O . TYR A 1 512 ? 11.835 -43.171 86.756 1.00 75.62 512 TYR A O 1
ATOM 4054 N N . ARG A 1 513 ? 9.652 -43.031 86.293 1.00 73.44 513 ARG A N 1
ATOM 4055 C CA . ARG A 1 513 ? 9.193 -43.087 87.694 1.00 73.44 513 ARG A CA 1
ATOM 4056 C C . ARG A 1 513 ? 9.175 -44.509 88.275 1.00 73.44 513 ARG A C 1
ATOM 4058 O O . ARG A 1 513 ? 9.160 -44.665 89.491 1.00 73.44 513 ARG A O 1
ATOM 4065 N N . ILE A 1 514 ? 9.092 -45.526 87.416 1.00 71.69 514 ILE A N 1
ATOM 4066 C CA . ILE A 1 514 ? 9.112 -46.950 87.801 1.00 71.69 514 ILE A CA 1
ATOM 4067 C C . ILE A 1 514 ? 10.553 -47.453 88.019 1.00 71.69 514 ILE A C 1
ATOM 4069 O O . ILE A 1 514 ? 10.749 -48.477 88.673 1.00 71.69 514 ILE A O 1
ATOM 4073 N N . ARG A 1 515 ? 11.547 -46.742 87.480 1.00 56.28 515 ARG A N 1
ATOM 4074 C CA . ARG A 1 515 ? 12.977 -47.008 87.648 1.00 56.28 515 ARG A CA 1
ATOM 4075 C C . ARG A 1 515 ? 13.544 -46.186 88.798 1.00 56.28 515 ARG A C 1
ATOM 4077 O O . ARG A 1 515 ? 14.480 -46.703 89.444 1.00 56.28 515 ARG A O 1
#

Secondary structure (DSSP, 8-state):
-EEETTTEEEEEPPPSS--SEEEEEEEEEEEEEHHHHHH-SS-HHHHHHHHHHHHHHT--EETTEEEEEEEEEEEE---EEPTT-SEEEEEEEEEEEEE---TT-EEEEEEEEEETTEEEEEETTEEEEEEEGGGSTTEEEE-SSS-EEEETTS-EE-TT-EEEEEEEEEEEEE-SS-EEEEEEEE--STT-EE----S--S---------------------EEEEEEEE-SSS-TTEEEEEEEE----B-----SS-HHHHHHHHHHHHHHH--EETTTEEEEEEEEEEEE-PPEEPTT-TT-EE--EEEEEEEE-PPTT-EEEEEEEEEETTEEEEEETTEEEEEEEGGGSTTEEEE-SSS-EEEETTS--EE-TT-EEEEEEEEEEEETTTTEEEEEEE--STT-BTT----S----PPPPPHHHHHHHHHHHHHHHHHHHHHHHHHHHHHHHHHHHHHHHHHHHHHHHHHHHHHHHHHHHHHHHHHHHHHHHHHHHHHHHHHHHHHHHH-

Radius of gyration: 34.85 Å; chains: 1; bounding box: 72×79×120 Å

pLDDT: mean 70.57, std 18.46, range [21.92, 96.19]

InterPro domains:
  IPR012340 Nucleic acid-binding, OB-fold [G3DSA:2.40.50.140] (103-195)
  IPR012340 Nucleic acid-binding, OB-fold [G3DSA:2.40.50.140] (321-412)
  IPR012340 Nucleic acid-binding, OB-fold [SSF50249] (101-194)
  IPR012340 Nucleic acid-binding, OB-fold [SSF50249] (318-393)
  IPR036898 RNA polymerase Rpb7-like, N-terminal domain superfamily [G3DSA:3.30.1490.120] (25-101)
  IPR036898 RNA polymerase Rpb7-like, N-terminal domain superfamily [G3DSA:3.30.1490.120] (248-319)
  IPR036898 RNA polymerase Rpb7-like, N-terminal domain superfamily [SSF88798] (44-99)
  IPR045113 RNA polymerase subunit Rpb7-like [PTHR12709] (261-458)

Sequence (515 aa):
MFKIREGYIVVFHKPQRSLMLRDVVGTVGVLVPVKDLSKNRRSVASIIATHLLTRLSQIKVCECGYLLSVTKLLNISRGQISFGSKQIIFTVEFRCRTFLPVQGEIMNGVVHRIMRHGVFLRSGPMNIIYLSLRLMPNYHFVSGENPAHVREDMSRVEIGVVVRFMVYAVRWVEDDELKEARVLASIDGDGLGPLSLNGLDGKNNGKNLEMINFVAGIFGHCDFQALETETSNHLARSIEFAKITIQKTNYIINCDGTGIEKAIVVQLLNDFATKKASPNMGYFMAVTTLDRVGPGMLGQERPTSVLFPVEFTCVTFKMLVGEVLDGVVHRVMKHGVFLRCGPADKVYLSQRKMPGFDFVPGENPYFEEEGTSKRVEKGTKIRFSVIDQRYDEADKDFKAIVSADMEGLGPNGGCDFFSWVDPPTCDRPEKIMPGLVKKMKALERANENFKFENTKLEEKVEKLKEKIEKLQKKVEKLQALNKRLVEKKEKMEMKMGFALAIATLLCVFLLYRIR

Foldseek 3Di:
DDQDPPGWDKDWDDDDDDDQKDKIKIKTKFKDALVVVPPDPDDPVVRSVVSVVVVCVVPQADPQAGFDFFDFWDDWDPWDDDPPDSITIIITMTITIHGDADAFDKFKWFFADDDQFWTATDGDSARAETEGVVLVPQWHWDDDPWTWTAHPVRAIRTGGWIWTWGFHDWDWDDDPPDTHIHTYTHQPDPPTTTDDPPDDPDDDDWDWDDDDDDDDDDDDDWDKDFDDKAADPDDARQKIKTWIKIPWDWDQDPDDDDPDVVVVVVVVVRVLVVQQADPVQAGFDFWTTFGDWADWDQDPVDNRTTTTITITITMHGDADAFDKFKWFFADDDQFWTFTDGPSAGQETEGVVQVPQWHWDDDPFIWTDGPPDRDIGGGGQMWIWGWHDWDQDPVVSHIHTYIHQNDDCTTSDNDDPPDPPPDDPDPPPCVVVVVVVVVVVVVVVVVVVVVVVVVVVVVVVVVVVVVVVVVVVVVVVVVVVVVVVVVVVVVVVVVVVVVVVVVVVVVVVVVVVVVD